Protein 8ZPO (pdb70)

InterPro domains:
  IPR002731 ATPase, BadF/BadG/BcrA/BcrD type [PF01869] (5-301)
  IPR043129 ATPase, nucleotide binding domain [SSF53067] (1-111)
  IPR043129 ATPase, nucleotide binding domain [SSF53067] (115-305)
  IPR052519 Eukaryotic-type N-acetylglucosamine Kinase [PTHR43190] (3-303)

B-factor: mean 11.53, std 8.53, range [1.63, 72.18]

Nearest PDB structures (foldseek):
  2e2o-assembly1_A  TM=8.815E-01  e=3.105E-22  Sulfurisphaera tokodaii
  2ch5-assembly2_D  TM=8.808E-01  e=6.831E-21  Homo sapiens
  1zc6-assembly1_A  TM=8.796E-01  e=5.936E-19  Chromobacterium violaceum ATCC 12472
  1zbs-assembly1_A-2  TM=8.188E-01  e=4.234E-15  Porphyromonas gingivalis W83
  8oqx-assembly1_B  TM=7.698E-01  e=3.896E-13  Tannerella forsythia

Solvent-accessible surface area: 26236 Å² total; per-residue (Å²): 178,117,1,0,0,0,0,22,3,14,28,55,32,1,10,0,14,0,0,32,50,117,81,48,61,91,25,22,4,54,65,42,52,11,24,27,94,55,42,88,72,75,69,2,81,47,38,6,53,70,0,0,100,77,0,12,60,125,34,65,47,72,18,92,34,6,31,0,0,0,1,0,6,21,19,2,37,113,118,70,22,74,70,67,4,60,60,11,0,89,53,40,55,5,183,23,69,21,35,15,18,6,19,0,30,0,0,2,10,0,0,2,93,94,153,59,1,0,0,0,23,0,15,12,20,10,16,0,10,0,38,4,88,122,31,114,54,16,72,21,22,24,158,27,49,147,136,16,12,83,0,0,0,37,21,0,0,41,94,0,10,125,14,0,52,90,1,99,69,162,157,31,102,133,4,76,0,31,34,44,0,13,107,89,27,191,40,184,49,17,100,57,5,85,76,37,44,163,175,74,71,38,70,50,92,80,5,13,36,0,10,103,11,0,9,49,0,6,10,114,17,15,100,3,0,51,125,7,0,68,61,5,0,44,68,3,15,91,16,0,90,39,0,0,68,86,0,57,5,66,118,93,73,4,48,0,0,4,11,19,28,8,0,2,18,5,20,1,0,18,10,5,0,74,64,62,0,78,145,73,16,101,122,7,91,35,42,44,0,88,34,9,15,0,31,0,0,0,31,40,0,53,79,123,24,185,191,118,1,0,0,0,0,22,2,13,29,60,31,1,20,0,27,0,0,34,50,67,17,69,62,90,13,83,6,119,70,41,55,12,25,25,97,56,32,78,103,100,94,2,78,102,34,5,52,43,0,0,79,87,0,16,63,153,32,64,55,81,10,63,27,7,33,0,0,0,2,0,6,22,18,3,35,116,120,89,24,71,62,44,4,52,89,11,0,77,60,52,50,10,192,28,68,20,35,15,21,7,21,0,30,0,0,6,4,0,0,4,20,39,32,31,2,0,0,0,21,0,13,13,20,10,15,0,13,0,46,4,62,25,4,54,48,17,72,21,23,26,158,30,50,143,136,16,12,82,0,0,0,37,20,0,0,40,95,0,11,127,14,0,52,88,2,104,70,130,155,32,100,144,4,74,0,31,35,45,0,13,108,72,27,188,39,186,48,18,101,57,5,84,77,40,44,159,176,76,70,37,71,53,94,83,5,12,37,0,12,164,10,0,45,65,0,56,126,120,55,16,110,4,0,82,126,6,0,92,60,5,0,69,66,2,14,89,17,0,76,40,1,0,74,86,0,41,5,67,69,26,76,5,55,0,0,5,11,27,50,8,0,81,112,8,119,34,0,50,55,11,0,94,127,53,0,87,133,66,13,122,90,14,67,37,48,91,45,107,40,59,16,0,18,0,0,0,1,25,0,5,0,40,14,105

Foldseek 3Di:
DAWAKFWQLDPAWIKIWIAHLVRHTDDMFIGGHDAVVADPLVVNLVRVVVRVVVVCVVVVHALPRYAEYEYAHAHQADPVSQVSVVVSVCVSVHDHYYHYHHNQQLLCCQFVVDQAFWEWEAALAIKIKGAHPVRDIDIDFSPDLPPTRQLHLLNLLVLLLVQLVCLVVVVDDPWPSVVLVCVVVVHDHNVVVCCVVPPDPDDSNNSSVCLVVLLVRVVVVTPSSLVSLLRSLVVSLVRVVVRCVVNVNQAHQHEYEYHHCSCVPRVSSVVSNVVSCCVRRVNYHYDYGNGGSSSSSSSVTSVPPD/DEWAKFWQLDPAWIKIWIADLVLHTDDMFIGGRDAVVADPLVVNLVRVVVRVVVVCVVVVDDQASYAEYEYAHAHQADPVSQVSVVCSVCVSPYDHYYHYHHNQQLLCCQFPVDQAFWEWEAALAIKIKGAHPVGDIDIDFSPDLPPTRQLHLLNLLVLLLVQLVCLVVVVDDPWPSVVLVCVVVVHDHNVVVCCVPPPDPDDSNNSSVCLVVLLVRVVVVTPSSLVSLLRSLVVRLVRVVVRCVVNVNQAHAHEYEYHHCSCVPRVSSVVSNVVSCVVRHVRYHYDYGNGGSNSSSSSVTSVPPD

Organism: Clostridium acetobutylicum (strain ATCC 824 / DSM 792 / JCM 1419 / IAM 19013 / LMG 5710 / NBRC 13948 / NRRL B-527 / VKM B-1787 / 2291 / W) (NCBI:txid272562)

Sequence (612 aa):
MKYVIGIDGGGSKTHMKISTLDYKVLLEVFKGPSNINSSTKEEVKRVLQELIMEGLGKLGQSLEECSAICIGTAGADRTEDKSIIEDMIRSLGYMGKIIVVNDAEIALAGGIEKREGIIVISGTGSICYGRNKEGRSARSGGWGHIIGDEGSGYDIG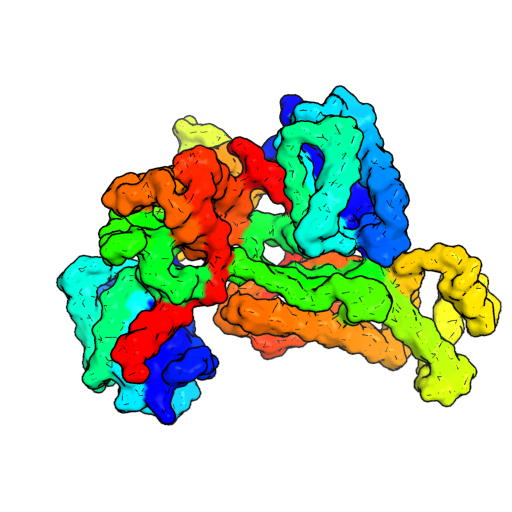IKAIKAALKSFDKRGEKTILEGDILDFLKLKSHEDLINYIYRSGVTKKEIASLTRVVNSAYIKGDLVSKRILKEAARELFLSVKAVVEVLSMQNKKVVLTTAGGVINNINYLYDEFRKFLNLNYPKVKIISMKNDSAFGAVIIARSECDMKYVIGIDGGGSKTHMKISTLDYKVLLEVFKGPSNINSSTKEEVKRVLQELIMEGLGKLGQSLEECSAICIGTAGADRTEDKSIIEDMIRSLGYMGKIIVVNDAEIALAGGIEKREGIIVISGTGSICYGRNKEGRSARSGGWGHIIGDEGSGYDIGIKAIKAALKSFDKRGEKTILEGDILDFLKLKSHEDLINYIYRSGVTKKEIASLTRVVNSAYIKGDLVSKRILKEAARELFLSVKAVVEVLSMQNKKVVLTTAGGVINNINYLYDEFRKFLNLNYPKVKIISMKNDSAFGAVIIARSECD

Secondary structure (DSSP, 8-state):
--EEEEEEE-SS-EEEEEEETTS-EEEEEEE----TTTS-HHHHHHHHHHHHHHHHHHHT--GGGEEEEEEEETT--SHHHHHHHHHHHHTTT--SEEEEEEHHHHHHHHHHSSSSEEEEEESSSEEEEEE-TTS-EEEEE--HHHH--TTSHHHHHHHHHHHHHHHHHTSS---THHHHHHHHHT-SSTTHHHHHHHSS---HHHHHTTHHHHHHHHHTT-HHHHHHHHHHHHHHHHHHHHHHHHTT-TTS-EEEEEESTTTTT-HHHHHHHHHHHHHH-TTEEE---SS-HHHHHHHHHHHT--/--EEEEEEE-SS-EEEEEEETTS-EEEEEEE----TTTS-HHHHHHHHHHHHHHHHHHHTS-GGGEEEEEEEETT--SHHHHHHHHHHHHTTT--SEEEEEEHHHHHHHHHHSSS-EEEEEESSSEEEEEE-TTS-EEEEE--HHHH--TTSHHHHHHHHHHHHHHHHHTSS---THHHHHHHHHT-SSTTHHHHHHHHS---HHHHHTTHHHHHHHHHTT-HHHHHHHHHHHHHHHHHHHHHHHHTT-TTS-EEEEEESTTTTT-HHHHHHHHHHHHHH-TTEEE---SS-HHHHHHHHHHHT--

GO terms:
  GO:0005524 ATP binding (F, IDA)
  GO:0045127 N-acetylglucosamine kinase activity (F, IDA)
  GO:0046835 carbohydrate phosphorylation (P, IDA)
  GO:0097172 N-acetylmuramic acid metabolic process (P, IDA)
  GO:0006044 N-acetylglucosamine metabolic process (P, IDA)
  GO:0019200 carbohydrate kinase activity (F, IDA)

Radius of gyration: 26.76 Å; Cα contacts (8 Å, |Δi|>4): 1367; chains: 2; bounding box: 73×65×73 Å

Structure (mmCIF, N/CA/C/O backbone):
data_8ZPO
#
_entry.id   8ZPO
#
_cell.length_a   52.089
_cell.length_b   104.363
_cell.length_c   109.102
_cell.angle_alpha   90.00
_cell.angle_beta   90.00
_cell.angle_gamma   90.00
#
_symmetry.space_group_name_H-M   'P 21 21 21'
#
loop_
_entity.id
_entity.type
_entity.pdbx_description
1 polymer 'N-acetylmuramic acid/N-acetylglucosamine kinase'
2 non-polymer 'N-acetyl-beta-muramic acid'
3 non-polymer '2-(N-MORPHOLINO)-ETHANESULFONIC ACID'
4 water water
#
loop_
_atom_site.group_PDB
_atom_site.id
_atom_site.type_symbol
_atom_site.label_atom_id
_atom_site.label_alt_id
_atom_site.label_comp_id
_atom_site.label_asym_id
_atom_site.label_entity_id
_atom_site.label_seq_id
_atom_site.pdbx_PDB_ins_code
_atom_site.Cartn_x
_atom_site.Cartn_y
_atom_site.Cartn_z
_atom_site.occupancy
_atom_site.B_iso_or_equiv
_atom_site.auth_seq_id
_atom_site.auth_comp_id
_atom_site.auth_asym_id
_atom_site.auth_atom_id
_atom_site.pdbx_PDB_model_num
ATOM 1 N N . MET A 1 1 ? -17.454 -26.071 -13.911 1.00 36.32 1 MET A N 1
ATOM 2 C CA . MET A 1 1 ? -18.073 -26.855 -12.850 1.00 25.32 1 MET A CA 1
ATOM 3 C C . MET A 1 1 ? -17.569 -26.291 -11.525 1.00 20.27 1 MET A C 1
ATOM 4 O O . MET A 1 1 ? -18.081 -26.617 -10.455 1.00 20.08 1 MET A O 1
ATOM 9 N N . LYS A 1 2 ? -16.560 -25.428 -11.613 1.00 17.88 2 LYS A N 1
ATOM 10 C CA . LYS A 1 2 ? -15.953 -24.852 -10.422 1.00 14.64 2 LYS A CA 1
ATOM 11 C C . LYS A 1 2 ? -16.805 -23.715 -9.873 1.00 11.44 2 LYS A C 1
ATOM 12 O O . LYS A 1 2 ? -17.568 -23.068 -10.597 1.00 11.55 2 LYS A O 1
ATOM 18 N N . TYR A 1 3 ? -16.670 -23.477 -8.573 1.00 8.63 3 TYR A N 1
ATOM 19 C CA . TYR A 1 3 ? -17.516 -22.491 -7.919 1.00 7.83 3 TYR A CA 1
ATOM 20 C C . TYR A 1 3 ? -16.831 -22.016 -6.647 1.00 6.04 3 TYR A C 1
ATOM 21 O O . TYR A 1 3 ? -15.841 -22.596 -6.191 1.00 6.65 3 TYR A O 1
ATOM 30 N N . VAL A 1 4 ? -17.380 -20.936 -6.078 1.00 4.44 4 VAL A N 1
ATOM 31 C CA . VAL A 1 4 ? -16.941 -20.441 -4.778 1.00 4.60 4 VAL A CA 1
ATOM 32 C C . VAL A 1 4 ? -18.152 -20.333 -3.869 1.00 4.09 4 VAL A C 1
ATOM 33 O O . VAL A 1 4 ? -19.301 -20.261 -4.319 1.00 4.62 4 VAL A O 1
ATOM 37 N N . ILE A 1 5 ? -17.876 -20.312 -2.564 1.00 3.65 5 ILE A N 1
ATOM 38 C CA . ILE A 1 5 ? -18.890 -20.128 -1.531 1.00 4.34 5 ILE A CA 1
ATOM 39 C C . ILE A 1 5 ? -18.558 -18.863 -0.749 1.00 3.98 5 ILE A C 1
ATOM 40 O O . ILE A 1 5 ? -17.407 -18.663 -0.339 1.00 4.11 5 ILE A O 1
ATOM 45 N N . GLY A 1 6 ? -19.557 -18.005 -0.571 1.00 3.53 6 GLY A N 1
ATOM 46 C CA . GLY A 1 6 ? -19.446 -16.908 0.374 1.00 3.59 6 GLY A CA 1
ATOM 47 C C . GLY A 1 6 ? -20.494 -17.039 1.462 1.00 3.92 6 GLY A C 1
ATOM 48 O O . GLY A 1 6 ? -21.672 -17.284 1.160 1.00 4.92 6 GLY A O 1
ATOM 49 N N . ILE A 1 7 ? -20.086 -16.883 2.725 1.00 3.78 7 ILE A N 1
ATOM 50 C CA . ILE A 1 7 ? -20.980 -16.998 3.873 1.00 3.61 7 ILE A CA 1
ATOM 51 C C . ILE A 1 7 ? -20.944 -15.696 4.664 1.00 4.09 7 ILE A C 1
ATOM 52 O O . ILE A 1 7 ? -19.868 -15.217 5.050 1.00 4.70 7 ILE A O 1
ATOM 57 N N . ASP A 1 8 ? -22.121 -15.139 4.910 1.00 4.48 8 ASP A N 1
ATOM 58 C CA . ASP A 1 8 ? -22.290 -13.990 5.788 1.00 6.06 8 ASP A CA 1
ATOM 59 C C . ASP A 1 8 ? -22.817 -14.528 7.111 1.00 6.04 8 ASP A C 1
ATOM 60 O O . ASP A 1 8 ? -23.984 -14.926 7.205 1.00 5.78 8 ASP A O 1
ATOM 65 N N . GLY A 1 9 ? -21.952 -14.581 8.116 1.00 5.80 9 GLY A N 1
ATOM 66 C CA . GLY A 1 9 ? -22.368 -14.951 9.457 1.00 9.32 9 GLY A CA 1
ATOM 67 C C . GLY A 1 9 ? -22.867 -13.741 10.215 1.00 8.53 9 GLY A C 1
ATOM 68 O O . GLY A 1 9 ? -22.197 -13.247 11.124 1.00 11.85 9 GLY A O 1
ATOM 69 N N . GLY A 1 10 ? -24.054 -13.259 9.848 1.00 11.74 10 GLY A N 1
ATOM 70 C CA . GLY A 1 10 ? -24.549 -12.008 10.377 1.00 15.69 10 GLY A CA 1
ATOM 71 C C . GLY A 1 10 ? -25.263 -12.153 11.702 1.00 12.50 10 GLY A C 1
ATOM 72 O O . GLY A 1 10 ? -25.500 -13.248 12.209 1.00 15.82 10 GLY A O 1
ATOM 73 N N . GLY A 1 11 ? -25.601 -11.001 12.279 1.00 13.23 11 GLY A N 1
ATOM 74 C CA . GLY A 1 11 ? -26.326 -10.976 13.531 1.00 12.75 11 GLY A CA 1
ATOM 75 C C . GLY A 1 11 ? -27.788 -11.332 13.431 1.00 11.19 11 GLY A C 1
ATOM 76 O O . GLY A 1 11 ? -28.425 -11.548 14.464 1.00 14.32 11 GLY A O 1
ATOM 77 N N . SER A 1 12 ? -28.341 -11.398 12.219 1.00 11.92 12 SER A N 1
ATOM 78 C CA . SER A 1 12 ? -29.753 -11.708 12.042 1.00 13.58 12 SER A CA 1
ATOM 79 C C . SER A 1 12 ? -29.995 -13.033 11.340 1.00 17.41 12 SER A C 1
ATOM 80 O O . SER A 1 12 ? -31.000 -13.692 11.615 1.00 18.09 12 SER A O 1
ATOM 83 N N . LYS A 1 13 ? -29.096 -13.433 10.443 1.00 15.38 13 LYS A N 1
ATOM 84 C CA . LYS A 1 13 ? -29.164 -14.723 9.777 1.00 13.77 13 LYS A CA 1
ATOM 85 C C . LYS A 1 13 ? -27.751 -15.090 9.345 1.00 12.73 13 LYS A C 1
ATOM 86 O O . LYS A 1 13 ? -26.884 -14.223 9.202 1.00 13.07 13 LYS A O 1
ATOM 88 N N . THR A 1 14 ? -27.514 -16.387 9.163 1.00 6.90 14 THR A N 1
ATOM 89 C CA . THR A 1 14 ? -26.360 -16.869 8.420 1.00 7.95 14 THR A CA 1
ATOM 90 C C . THR A 1 14 ? -26.822 -17.089 6.987 1.00 8.21 14 THR A C 1
ATOM 91 O O . THR A 1 14 ? -27.837 -17.748 6.750 1.00 8.71 14 THR A O 1
ATOM 95 N N . HIS A 1 15 ? -26.108 -16.497 6.038 1.00 4.84 15 HIS A N 1
ATOM 96 C CA . HIS A 1 15 ? -26.561 -16.403 4.658 1.00 5.47 15 HIS A CA 1
ATOM 97 C C . HIS A 1 15 ? -25.416 -16.821 3.750 1.00 5.36 15 HIS A C 1
ATOM 98 O O . HIS A 1 15 ? -24.352 -16.194 3.753 1.00 5.18 15 HIS A O 1
ATOM 105 N N . MET A 1 16 ? -25.635 -17.866 2.966 1.00 4.20 16 MET A N 1
ATOM 106 C CA . MET A 1 16 ? -24.647 -18.383 2.035 1.00 4.70 16 MET A CA 1
ATOM 107 C C . MET A 1 16 ? -25.059 -18.140 0.596 1.00 4.27 16 MET A C 1
ATOM 108 O O . MET A 1 16 ? -26.219 -18.343 0.244 1.00 4.66 16 MET A O 1
ATOM 113 N N . LYS A 1 17 ? -24.100 -17.726 -0.234 1.00 3.83 17 LYS A N 1
ATOM 114 C CA . LYS A 1 17 ? -24.271 -17.725 -1.684 1.00 3.86 17 LYS A CA 1
ATOM 115 C C . LYS A 1 17 ? -23.232 -18.641 -2.316 1.00 4.49 17 LYS A C 1
ATOM 116 O O . LYS A 1 17 ? -22.068 -18.672 -1.895 1.00 5.26 17 LYS A O 1
ATOM 122 N N . ILE A 1 18 ? -23.652 -19.395 -3.326 1.00 4.28 18 ILE A N 1
ATOM 123 C CA . ILE A 1 18 ? -22.748 -20.194 -4.142 1.00 4.57 18 ILE A CA 1
ATOM 124 C C . ILE A 1 18 ? -22.722 -19.567 -5.525 1.00 4.69 18 ILE A C 1
ATOM 125 O O . ILE A 1 18 ? -23.780 -19.310 -6.111 1.00 6.11 18 ILE A O 1
ATOM 130 N N . SER A 1 19 ? -21.516 -19.302 -6.036 1.00 5.10 19 SER A N 1
ATOM 131 C CA . SER A 1 19 ? -21.342 -18.532 -7.260 1.00 6.72 19 SER A CA 1
ATOM 132 C C . SER A 1 19 ? -20.386 -19.241 -8.204 1.00 5.62 19 SER A C 1
ATOM 133 O O . SER A 1 19 ? -19.411 -19.861 -7.776 1.00 5.96 19 SER A O 1
ATOM 136 N N . THR A 1 20 ? -20.665 -19.118 -9.502 1.00 7.78 20 THR A N 1
ATOM 137 C CA . THR A 1 20 ? -19.653 -19.476 -10.481 1.00 7.70 20 THR A CA 1
ATOM 138 C C . THR A 1 20 ? -18.496 -18.483 -10.399 1.00 9.30 20 THR A C 1
ATOM 139 O O . THR A 1 20 ? -18.571 -17.428 -9.755 1.00 8.63 20 THR A O 1
ATOM 143 N N . LEU A 1 21 ? -17.421 -18.805 -11.086 1.00 10.00 21 LEU A N 1
ATOM 144 C CA . LEU A 1 21 ? -16.235 -17.915 -11.144 1.00 8.83 21 LEU A CA 1
ATOM 145 C C . LEU A 1 21 ? -16.515 -16.630 -11.959 1.00 9.47 21 LEU A C 1
ATOM 146 O O . LEU A 1 21 ? -15.844 -15.687 -11.741 1.00 12.03 21 LEU A O 1
ATOM 151 N N . ASP A 1 22 ? -17.588 -16.591 -12.725 1.00 9.33 22 ASP A N 1
ATOM 152 C CA . ASP A 1 22 ? -18.000 -15.361 -13.476 1.00 8.91 22 ASP A CA 1
ATOM 153 C C . ASP A 1 22 ? -19.075 -14.572 -12.719 1.00 8.42 22 ASP A C 1
ATOM 154 O O . ASP A 1 22 ? -19.823 -13.896 -13.342 1.00 10.16 22 ASP A O 1
ATOM 159 N N . TYR A 1 23 ? -19.169 -14.821 -11.408 1.00 8.23 23 TYR A N 1
ATOM 160 C CA . TYR A 1 23 ? -20.085 -14.090 -10.498 1.00 7.32 23 TYR A CA 1
ATOM 161 C C . TYR A 1 23 ? -21.566 -14.303 -10.788 1.00 10.83 23 TYR A C 1
ATOM 162 O O . TYR A 1 23 ? -22.346 -13.446 -10.523 1.00 13.23 23 TYR A O 1
ATOM 171 N N . LYS A 1 24 ? -21.894 -15.441 -11.346 1.00 10.50 24 LYS A N 1
ATOM 172 C CA . LYS A 1 24 ? -23.297 -15.815 -11.464 1.00 9.93 24 LYS A CA 1
ATOM 173 C C . LYS A 1 24 ? -23.670 -16.575 -10.200 1.00 7.58 24 LYS A C 1
ATOM 174 O O . LYS A 1 24 ? -23.169 -17.679 -9.961 1.00 7.59 24 LYS A O 1
ATOM 176 N N . VAL A 1 25 ? -24.529 -15.980 -9.379 1.00 8.29 25 VAL A N 1
ATOM 177 C CA . VAL A 1 25 ? -24.938 -16.614 -8.130 1.00 8.81 25 VAL A CA 1
ATOM 178 C C . VAL A 1 25 ? -25.972 -17.689 -8.445 1.00 12.27 25 VAL A C 1
ATOM 179 O O . VAL A 1 25 ? -27.054 -17.396 -8.963 1.00 12.82 25 VAL A O 1
ATOM 183 N N . LEU A 1 26 ? -25.627 -18.942 -8.136 1.00 7.63 26 LEU A N 1
ATOM 184 C CA . LEU A 1 26 ? -26.444 -20.098 -8.491 1.00 8.52 26 LEU A CA 1
ATOM 185 C C . LEU A 1 26 ? -27.570 -20.330 -7.496 1.00 8.35 26 LEU A C 1
ATOM 186 O O . LEU A 1 26 ? -28.668 -20.755 -7.887 1.00 10.20 26 LEU A O 1
ATOM 191 N N . LEU A 1 27 ? -27.331 -20.054 -6.217 1.00 6.66 27 LEU A N 1
ATOM 192 C CA . LEU A 1 27 ? -28.307 -20.367 -5.187 1.00 5.75 27 LEU A CA 1
ATOM 193 C C . LEU A 1 27 ? -27.869 -19.696 -3.896 1.00 5.23 27 LEU A C 1
ATOM 194 O O . LEU A 1 27 ? -26.706 -19.293 -3.745 1.00 5.39 27 LEU A O 1
ATOM 199 N N . GLU A 1 28 ? -28.805 -19.611 -2.958 1.00 5.79 28 GLU A N 1
ATOM 200 C CA . GLU A 1 28 ? -28.487 -19.112 -1.636 1.00 6.40 28 GLU A CA 1
ATOM 201 C C . GLU A 1 28 ? -29.209 -19.967 -0.601 1.00 4.99 28 GLU A C 1
ATOM 202 O O . GLU A 1 28 ? -30.127 -20.722 -0.926 1.00 6.59 28 GLU A O 1
ATOM 208 N N . VAL A 1 29 ? -28.749 -19.874 0.646 1.00 4.35 29 VAL A N 1
ATOM 209 C CA . VAL A 1 29 ? -29.291 -20.619 1.775 1.00 5.97 29 VAL A CA 1
ATOM 210 C C . VAL A 1 29 ? -29.264 -19.681 2.966 1.00 4.52 29 VAL A C 1
ATOM 211 O O . VAL A 1 29 ? -28.333 -18.876 3.104 1.00 5.69 29 VAL A O 1
ATOM 215 N N . PHE A 1 30 ? -30.282 -19.786 3.819 1.00 6.88 30 PHE A N 1
ATOM 216 C CA . PHE A 1 30 ? -30.367 -19.024 5.055 1.00 6.50 30 PHE A CA 1
ATOM 217 C C . PHE A 1 30 ? -30.505 -19.989 6.223 1.00 11.20 30 PHE A C 1
ATOM 218 O O . PHE A 1 30 ? -31.270 -20.961 6.146 1.00 10.86 30 PHE A O 1
ATOM 226 N N . LYS A 1 31 ? -29.758 -19.728 7.291 1.00 9.26 31 LYS A N 1
ATOM 227 C CA . LYS A 1 31 ? -29.922 -20.388 8.580 1.00 11.02 31 LYS A CA 1
ATOM 228 C C . LYS A 1 31 ? -29.966 -19.313 9.665 1.00 10.76 31 LYS A C 1
ATOM 229 O O . LYS A 1 31 ? -29.808 -18.119 9.394 1.00 11.14 31 LYS A O 1
ATOM 235 N N . GLY A 1 32 ? -30.197 -19.730 10.903 1.00 19.19 32 GLY A N 1
ATOM 236 C CA . GLY A 1 32 ? -30.225 -18.791 11.999 1.00 16.91 32 GLY A CA 1
ATOM 237 C C . GLY A 1 32 ? -28.863 -18.170 12.233 1.00 15.55 32 GLY A C 1
ATOM 238 O O . GLY A 1 32 ? -27.833 -18.702 11.803 1.00 14.56 32 GLY A O 1
ATOM 239 N N . PRO A 1 33 ? -28.829 -17.022 12.912 1.00 18.05 33 PRO A N 1
ATOM 240 C 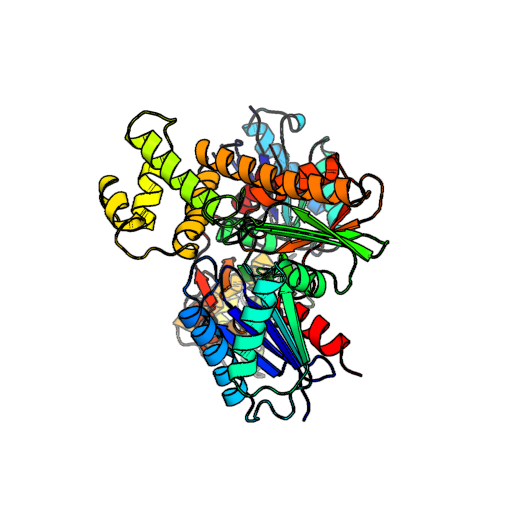CA . PRO A 1 33 ? -27.535 -16.427 13.265 1.00 18.71 33 PRO A CA 1
ATOM 241 C C . PRO A 1 33 ? -26.811 -17.312 14.266 1.00 12.98 33 PRO A C 1
ATOM 242 O O . PRO A 1 33 ? -27.432 -17.983 15.093 1.00 19.02 33 PRO A O 1
ATOM 246 N N . SER A 1 34 ? -25.483 -17.319 14.182 1.00 13.35 34 SER A N 1
ATOM 247 C CA . SER A 1 34 ? -24.689 -18.197 15.038 1.00 18.29 34 SER A CA 1
ATOM 248 C C . SER A 1 34 ? -23.306 -17.586 15.253 1.00 25.84 34 SER A C 1
ATOM 249 O O . SER A 1 34 ? -22.525 -17.462 14.305 1.00 18.40 34 SER A O 1
ATOM 252 N N . ASN A 1 35 ? -23.003 -17.245 16.508 1.00 12.36 35 ASN A N 1
ATOM 253 C CA . ASN A 1 35 ? -21.833 -16.464 16.903 1.00 10.70 35 ASN A CA 1
ATOM 254 C C . ASN A 1 35 ? -21.198 -17.216 18.067 1.00 8.20 35 ASN A C 1
ATOM 255 O O . ASN A 1 35 ? -21.902 -17.618 18.997 1.00 8.62 35 ASN A O 1
ATOM 260 N N . ILE A 1 36 ? -19.882 -17.446 18.011 1.00 8.92 36 ILE A N 1
ATOM 261 C CA . ILE A 1 36 ? -19.224 -18.239 19.057 1.00 7.75 36 ILE A CA 1
ATOM 262 C C . ILE A 1 36 ? -19.218 -17.570 20.424 1.00 9.65 36 ILE A C 1
ATOM 263 O O . ILE A 1 36 ? -18.798 -18.198 21.405 1.00 9.40 36 ILE A O 1
ATOM 268 N N . ASN A 1 37 ? -19.657 -16.315 20.521 1.00 8.72 37 ASN A N 1
ATOM 269 C CA . ASN A 1 37 ? -19.758 -15.644 21.805 1.00 7.15 37 ASN A CA 1
ATOM 270 C C . ASN A 1 37 ? -21.147 -15.734 22.407 1.00 10.57 37 ASN A C 1
ATOM 271 O O . ASN A 1 37 ? -21.328 -15.340 23.562 1.00 12.97 37 ASN A O 1
ATOM 276 N N . SER A 1 38 ? -22.121 -16.260 21.666 1.00 9.70 38 SER A N 1
ATOM 277 C CA . SER A 1 38 ? -23.470 -16.420 22.181 1.00 10.91 38 SER A CA 1
ATOM 278 C C . SER A 1 38 ? -24.016 -17.827 21.985 1.00 13.12 38 SER A C 1
ATOM 279 O O . SER A 1 38 ? -25.107 -18.127 22.481 1.00 16.77 38 SER A O 1
ATOM 282 N N . SER A 1 39 ? -23.291 -18.693 21.284 1.00 12.40 39 SER A N 1
ATOM 283 C CA . SER A 1 39 ? -23.642 -20.095 21.129 1.00 12.05 39 SER A CA 1
ATOM 284 C C . SER A 1 39 ? -22.410 -20.927 21.448 1.00 12.75 39 SER A C 1
ATOM 285 O O . SER A 1 39 ? -21.281 -20.432 21.398 1.00 14.45 39 SER A O 1
ATOM 288 N N . THR A 1 40 ? -22.623 -22.198 21.781 1.00 12.99 40 THR A N 1
ATOM 289 C CA . THR A 1 40 ? -21.489 -23.086 21.976 1.00 15.43 40 THR A CA 1
ATOM 290 C C . THR A 1 40 ? -20.778 -23.339 20.647 1.00 14.06 40 THR A C 1
ATOM 291 O O . THR A 1 40 ? -21.342 -23.158 19.564 1.00 13.30 40 THR A O 1
ATOM 295 N N . LYS A 1 41 ? -19.518 -23.757 20.746 1.00 13.76 41 LYS A N 1
ATOM 296 C CA . LYS A 1 41 ? -18.766 -24.111 19.550 1.00 12.95 41 LYS A CA 1
ATOM 297 C C . LYS A 1 41 ? -19.475 -25.210 18.770 1.00 13.40 41 LYS A C 1
ATOM 298 O O . LYS A 1 41 ? -19.562 -25.152 17.539 1.00 12.91 41 LYS A O 1
ATOM 302 N N . GLU A 1 42 ? -20.001 -26.214 19.475 1.00 12.72 42 GLU A N 1
ATOM 303 C CA . GLU A 1 42 ? -20.702 -27.299 18.799 1.00 12.32 42 GLU A CA 1
ATOM 304 C C . GLU A 1 42 ? -21.935 -26.804 18.056 1.00 12.91 42 GLU A C 1
ATOM 305 O O . GLU A 1 42 ? -22.244 -27.311 16.971 1.00 12.91 42 GLU A O 1
ATOM 307 N N . GLU A 1 43 ? -22.652 -25.827 18.618 1.00 10.18 43 GLU A N 1
ATOM 308 C CA . GLU A 1 43 ? -23.852 -25.323 17.957 1.00 11.14 43 GLU A CA 1
ATOM 309 C C . GLU A 1 43 ? -23.513 -24.494 16.724 1.00 8.41 43 GLU A C 1
ATOM 310 O O . GLU A 1 43 ? -24.199 -24.601 15.701 1.00 10.07 43 GLU A O 1
ATOM 313 N N . VAL A 1 44 ? -22.469 -23.660 16.802 1.00 8.60 44 VAL A N 1
ATOM 314 C CA . VAL A 1 44 ? -22.035 -22.896 15.631 1.00 7.53 44 VAL A CA 1
ATOM 315 C C . VAL A 1 44 ? -21.588 -23.843 14.526 1.00 7.91 44 VAL A C 1
ATOM 316 O O . VAL A 1 44 ? -21.943 -23.667 13.352 1.00 6.95 44 VAL A O 1
ATOM 320 N N . LYS A 1 45 ? -20.801 -24.861 14.884 1.00 6.59 45 LYS A N 1
ATOM 321 C CA . LYS A 1 45 ? -20.364 -25.851 13.908 1.00 7.87 45 LYS A CA 1
ATOM 322 C C . LYS A 1 45 ? -21.557 -26.505 13.221 1.00 9.05 45 LYS A C 1
ATOM 323 O O . LYS A 1 45 ? -21.561 -26.675 11.993 1.00 9.50 45 LYS A O 1
ATOM 329 N N . ARG A 1 46 ? -22.593 -26.848 13.988 1.00 9.11 46 ARG A N 1
ATOM 330 C CA . ARG A 1 46 ? -23.757 -27.506 13.408 1.00 8.66 46 ARG A CA 1
ATOM 331 C C . ARG A 1 46 ? -24.495 -26.584 12.438 1.00 8.75 46 ARG A C 1
ATOM 332 O O . ARG A 1 46 ? -24.932 -27.024 11.365 1.00 9.17 46 ARG A O 1
ATOM 334 N N . VAL A 1 47 ? -24.654 -25.304 12.795 1.00 7.59 47 VAL A N 1
ATOM 335 C CA . VAL A 1 47 ? -25.285 -24.349 11.883 1.00 9.02 47 VAL A CA 1
ATOM 336 C C . VAL A 1 47 ? -24.512 -24.260 10.572 1.00 8.09 47 VAL A C 1
ATOM 337 O O . VAL A 1 47 ? -25.090 -24.337 9.484 1.00 7.57 47 VAL A O 1
ATOM 341 N N . LEU A 1 48 ? -23.197 -24.064 10.657 1.00 6.24 48 LEU A N 1
ATOM 342 C CA . LEU A 1 48 ? -22.398 -23.881 9.450 1.00 7.43 48 LEU A CA 1
ATOM 343 C C . LEU A 1 48 ? -22.409 -25.135 8.583 1.00 6.89 48 LEU A C 1
ATOM 344 O O . LEU A 1 48 ? -22.483 -25.046 7.348 1.00 7.59 48 LEU A O 1
ATOM 349 N N . GLN A 1 49 ? -22.349 -26.314 9.212 1.00 7.42 49 GLN A N 1
ATOM 350 C CA . GLN A 1 49 ? -22.372 -27.558 8.452 1.00 6.82 49 GLN A CA 1
ATOM 351 C C . GLN A 1 49 ? -23.705 -27.738 7.752 1.00 9.35 49 GLN A C 1
ATOM 352 O O . GLN A 1 49 ? -23.750 -28.127 6.583 1.00 10.11 49 GLN A O 1
ATOM 358 N N . GLU A 1 50 ? -24.805 -27.486 8.461 1.00 8.01 50 GLU A N 1
ATOM 359 C CA . GLU A 1 50 ? -26.122 -27.637 7.851 1.00 9.49 50 GLU A CA 1
ATOM 360 C C . GLU A 1 50 ? -26.319 -26.633 6.727 1.00 7.12 50 GLU A C 1
ATOM 361 O O . GLU A 1 50 ? -26.876 -26.968 5.674 1.00 9.34 50 GLU A O 1
ATOM 364 N N . LEU A 1 51 ? -25.863 -25.396 6.939 1.00 6.75 51 LEU A N 1
ATOM 365 C CA . LEU A 1 51 ? -25.931 -24.366 5.905 1.00 6.88 51 LEU A CA 1
ATOM 366 C C . LEU A 1 51 ? -25.245 -24.826 4.623 1.00 5.99 51 LEU A C 1
ATOM 367 O O . LEU A 1 51 ? -25.835 -24.797 3.529 1.00 6.03 51 LEU A O 1
ATOM 372 N N . ILE A 1 52 ? -23.996 -25.268 4.748 1.00 5.74 52 ILE A N 1
ATOM 373 C CA . ILE A 1 52 ? -23.225 -25.669 3.578 1.00 7.24 52 ILE A CA 1
ATOM 374 C C . ILE A 1 52 ? -23.825 -26.913 2.932 1.00 7.39 52 ILE A C 1
ATOM 375 O O . ILE A 1 52 ? -24.021 -26.956 1.716 1.00 6.16 52 ILE A O 1
ATOM 380 N N . MET A 1 53 ? -24.142 -27.935 3.730 1.00 6.53 53 MET A N 1
ATOM 381 C CA . MET A 1 53 ? -24.721 -29.151 3.150 1.00 8.22 53 MET A CA 1
ATOM 382 C C . MET A 1 53 ? -26.044 -28.906 2.437 1.00 7.04 53 MET A C 1
ATOM 383 O O . MET A 1 53 ? -26.324 -29.542 1.416 1.00 8.54 53 MET A O 1
ATOM 388 N N . GLU A 1 54 ? -26.889 -28.014 2.962 1.00 7.51 54 GLU A N 1
ATOM 389 C CA . GLU A 1 54 ? -28.134 -27.699 2.261 1.00 8.05 54 GLU A CA 1
ATOM 390 C C . GLU A 1 54 ? -27.857 -27.102 0.890 1.00 9.51 54 GLU A C 1
ATOM 391 O O . GLU A 1 54 ? -28.519 -27.447 -0.098 1.00 9.02 54 GLU A O 1
ATOM 397 N N . GLY A 1 55 ? -26.887 -26.188 0.818 1.00 6.91 55 GLY A N 1
ATOM 398 C CA . GLY A 1 55 ? -26.547 -25.584 -0.457 1.00 6.86 55 GLY A CA 1
ATOM 399 C C . GLY A 1 55 ? -25.960 -26.579 -1.435 1.00 7.35 55 GLY A C 1
ATOM 400 O O . GLY A 1 55 ? -26.306 -26.566 -2.622 1.00 7.49 55 GLY A O 1
ATOM 401 N N . LEU A 1 56 ? -25.081 -27.462 -0.956 1.00 7.13 56 LEU A N 1
ATOM 402 C CA . LEU A 1 56 ? -24.511 -28.479 -1.829 1.00 8.60 56 LEU A CA 1
ATOM 403 C C . LEU A 1 56 ? -25.588 -29.417 -2.354 1.00 7.67 56 LEU A C 1
ATOM 404 O O . LEU A 1 56 ? -25.514 -29.859 -3.507 1.00 9.45 56 LEU A O 1
ATOM 409 N N . GLY A 1 57 ? -26.597 -29.720 -1.537 1.00 7.12 57 GLY A N 1
ATOM 410 C CA . GLY A 1 57 ? -27.699 -30.538 -2.021 1.00 9.53 57 GLY A CA 1
ATOM 411 C C . GLY A 1 57 ? -28.437 -29.882 -3.173 1.00 10.93 57 GLY A C 1
ATOM 412 O O . GLY A 1 57 ? -28.740 -30.524 -4.183 1.00 13.81 57 GLY A O 1
ATOM 413 N N . LYS A 1 58 ? -28.732 -28.588 -3.040 1.00 10.38 58 LYS A N 1
ATOM 414 C CA . LYS A 1 58 ? -29.401 -27.872 -4.121 1.00 11.09 58 LYS A CA 1
ATOM 415 C C . LYS A 1 58 ? -28.496 -27.723 -5.338 1.00 11.89 58 LYS A C 1
ATOM 416 O O . LYS A 1 58 ? -28.985 -27.690 -6.476 1.00 12.29 58 LYS A O 1
ATOM 422 N N . LEU A 1 59 ? -27.181 -27.642 -5.124 1.00 9.41 59 LEU A N 1
ATOM 423 C CA . LEU A 1 59 ? -26.230 -27.506 -6.219 1.00 10.40 59 LEU A CA 1
ATOM 424 C C . LEU A 1 59 ? -26.066 -28.805 -6.992 1.00 10.71 59 LEU A C 1
ATOM 425 O O . LEU A 1 59 ? -25.866 -28.773 -8.215 1.00 13.90 59 LEU A O 1
ATOM 430 N N . GLY A 1 60 ? -26.156 -29.939 -6.307 1.00 10.48 60 GLY A N 1
ATOM 431 C CA . GLY A 1 60 ? -25.943 -31.228 -6.933 1.00 10.10 60 GLY A CA 1
ATOM 432 C C . GLY A 1 60 ? -24.491 -31.586 -7.131 1.00 11.55 60 GLY A C 1
ATOM 433 O O . GLY A 1 60 ? -24.178 -32.393 -8.013 1.00 13.74 60 GLY A O 1
ATOM 434 N N . GLN A 1 61 ? -23.591 -30.996 -6.342 1.00 10.53 61 GLN A N 1
ATOM 435 C CA . GLN A 1 61 ? -22.161 -31.237 -6.417 1.00 9.87 61 GLN A CA 1
ATOM 436 C C . GLN A 1 61 ? -21.610 -31.239 -5.006 1.00 11.61 61 GLN A C 1
ATOM 437 O O . GLN A 1 61 ? -22.154 -30.584 -4.114 1.00 9.64 61 GLN A O 1
ATOM 443 N N . SER A 1 62 ? -20.501 -31.949 -4.827 1.00 8.50 62 SER A N 1
ATOM 444 C CA . SER A 1 62 ? -19.773 -31.949 -3.572 1.00 11.26 62 SER A CA 1
ATOM 445 C C . SER A 1 62 ? -18.871 -30.720 -3.497 1.00 8.68 62 SER A C 1
ATOM 446 O O . SER A 1 62 ? -18.802 -29.905 -4.425 1.00 8.52 62 SER A O 1
ATOM 449 N N . LEU A 1 63 ? -18.143 -30.601 -2.382 1.00 7.25 63 LEU A N 1
ATOM 450 C CA . LEU A 1 63 ? -17.153 -29.545 -2.191 1.00 9.35 63 LEU A CA 1
ATOM 451 C C . LEU A 1 63 ? -15.915 -29.724 -3.057 1.00 9.35 63 LEU A C 1
ATOM 452 O O . LEU A 1 63 ? -15.040 -28.852 -3.025 1.00 10.39 63 LEU A O 1
ATOM 457 N N . GLU A 1 64 ? -15.807 -30.812 -3.822 1.00 10.80 64 GLU A N 1
ATOM 458 C CA . GLU A 1 64 ? -14.542 -31.101 -4.491 1.00 13.36 64 GLU A CA 1
ATOM 459 C C . GLU A 1 64 ? -14.165 -30.015 -5.493 1.00 12.08 64 GLU A C 1
ATOM 460 O O . GLU A 1 64 ? -12.984 -29.675 -5.626 1.00 14.03 64 GLU A O 1
ATOM 462 N N . GLU A 1 65 ? -15.141 -29.460 -6.211 1.00 10.02 65 GLU A N 1
ATOM 463 C CA . GLU A 1 65 ? -14.869 -28.410 -7.182 1.00 11.14 65 GLU A CA 1
ATOM 464 C C . GLU A 1 65 ? -15.045 -27.011 -6.612 1.00 9.43 65 GLU A C 1
ATOM 465 O O . GLU A 1 65 ? -15.088 -26.048 -7.381 1.00 11.77 65 GLU A O 1
ATOM 468 N N . CYS A 1 66 ? -15.151 -26.876 -5.293 1.00 7.63 66 CYS A N 1
ATOM 469 C CA . CYS A 1 66 ? -15.219 -25.553 -4.681 1.00 7.71 66 CYS A CA 1
ATOM 470 C C . CYS A 1 66 ? -13.809 -24.992 -4.580 1.00 6.31 66 CYS A C 1
ATOM 471 O O . CYS A 1 66 ? -12.981 -25.522 -3.838 1.00 9.76 66 CYS A O 1
ATOM 474 N N . SER A 1 67 ? -13.553 -23.895 -5.296 1.00 7.36 67 SER A N 1
ATOM 475 C CA . SER A 1 67 ? -12.210 -23.322 -5.356 1.00 9.67 67 SER A CA 1
ATOM 476 C C . SER A 1 67 ? -11.859 -22.538 -4.095 1.00 13.06 67 SER A C 1
ATOM 477 O O . SER A 1 67 ? -10.685 -22.469 -3.718 1.00 15.00 67 SER A O 1
ATOM 480 N N . ALA A 1 68 ? -12.847 -21.950 -3.424 1.00 7.12 68 ALA A N 1
ATOM 481 C CA . ALA A 1 68 ? -12.558 -21.139 -2.251 1.00 7.82 68 ALA A CA 1
ATOM 482 C C . ALA A 1 68 ? -13.850 -20.932 -1.480 1.00 4.93 68 ALA A C 1
ATOM 483 O O . ALA A 1 68 ? -14.927 -20.836 -2.076 1.00 5.37 68 ALA A O 1
ATOM 485 N N . ILE A 1 69 ? -13.726 -20.841 -0.155 1.00 5.60 69 ILE A N 1
ATOM 486 C CA . ILE A 1 69 ? -14.820 -20.479 0.736 1.00 4.85 69 ILE A CA 1
ATOM 487 C C . ILE A 1 69 ? -14.364 -19.265 1.530 1.00 7.03 69 ILE A C 1
ATOM 488 O O . ILE A 1 69 ? -13.304 -19.299 2.165 1.00 8.84 69 ILE A O 1
ATOM 493 N N . CYS A 1 70 ? -15.146 -18.192 1.491 1.00 4.71 70 CYS A N 1
ATOM 494 C CA . CYS A 1 70 ? -14.944 -17.061 2.384 1.00 4.37 70 CYS A CA 1
ATOM 495 C C . CYS A 1 70 ? -16.128 -16.980 3.331 1.00 4.03 70 CYS A C 1
ATOM 496 O O . CYS A 1 70 ? -17.279 -16.962 2.886 1.00 4.15 70 CYS A O 1
ATOM 499 N N . ILE A 1 71 ? -15.846 -16.926 4.628 1.00 4.72 71 ILE A N 1
ATOM 500 C CA . ILE A 1 71 ? -16.861 -16.660 5.635 1.00 5.75 71 ILE A CA 1
ATOM 501 C C . ILE A 1 71 ? -16.494 -15.378 6.366 1.00 4.12 71 ILE A C 1
ATOM 502 O O . ILE A 1 71 ? -15.376 -15.245 6.880 1.00 4.98 71 ILE A O 1
ATOM 507 N N . GLY A 1 72 ? -17.417 -14.428 6.372 1.00 5.59 72 GLY A N 1
ATOM 508 C CA . GLY A 1 72 ? -17.293 -13.237 7.187 1.00 5.02 72 GLY A CA 1
ATOM 509 C C . GLY A 1 72 ? -18.310 -13.325 8.296 1.00 8.06 72 GLY A C 1
ATOM 510 O O . GLY A 1 72 ? -19.518 -13.296 8.042 1.00 8.21 72 GLY A O 1
ATOM 511 N N . THR A 1 73 ? -17.850 -13.467 9.529 1.00 7.40 73 THR A N 1
ATOM 512 C CA . THR A 1 73 ? -18.768 -13.729 10.621 1.00 8.22 73 THR A CA 1
ATOM 513 C C . THR A 1 73 ? -18.551 -12.741 11.755 1.00 8.77 73 THR A C 1
ATOM 514 O O . THR A 1 73 ? -17.446 -12.229 11.973 1.00 9.23 73 THR A O 1
ATOM 518 N N . ALA A 1 74 ? -19.645 -12.455 12.448 1.00 8.08 74 ALA A N 1
ATOM 519 C CA . ALA A 1 74 ? -19.571 -11.792 13.736 1.00 6.88 74 ALA A CA 1
ATOM 520 C C . ALA A 1 74 ? -18.904 -12.733 14.726 1.00 8.60 74 ALA A C 1
ATOM 521 O O . ALA A 1 74 ? -19.071 -13.955 14.655 1.00 11.84 74 ALA A O 1
ATOM 523 N N . GLY A 1 75 ? -18.107 -12.170 15.629 1.00 6.79 75 GLY A N 1
ATOM 524 C CA . GLY A 1 75 ? -17.679 -12.899 16.801 1.00 8.20 75 GLY A CA 1
ATOM 525 C C . GLY A 1 75 ? -16.317 -13.554 16.749 1.00 9.70 75 GLY A C 1
ATOM 526 O O . GLY A 1 75 ? -15.888 -14.093 17.776 1.00 10.75 75 GLY A O 1
ATOM 527 N N . ALA A 1 76 ? -15.606 -13.515 15.619 1.00 10.29 76 ALA A N 1
ATOM 528 C CA . ALA A 1 76 ? -14.405 -14.348 15.477 1.00 10.46 76 ALA A CA 1
ATOM 529 C C . ALA A 1 76 ? -13.230 -13.584 14.859 1.00 16.29 76 ALA A C 1
ATOM 530 O O . ALA A 1 76 ? -12.475 -14.124 14.045 1.00 15.74 76 ALA A O 1
ATOM 532 N N . ASP A 1 77 ? -13.024 -12.333 15.272 1.00 11.80 77 ASP A N 1
ATOM 533 C CA . ASP A 1 77 ? -12.029 -11.476 14.633 1.00 10.84 77 ASP A CA 1
ATOM 534 C C . ASP A 1 77 ? -10.597 -11.767 15.072 1.00 14.93 77 ASP A C 1
ATOM 535 O O . ASP A 1 77 ? -9.659 -11.330 14.395 1.00 17.31 77 ASP A O 1
ATOM 540 N N . ARG A 1 78 ? -10.404 -12.479 16.176 1.00 11.48 78 ARG A N 1
ATOM 541 C CA . ARG A 1 78 ? -9.074 -12.719 16.715 1.00 9.74 78 ARG A CA 1
ATOM 542 C C . ARG A 1 78 ? -8.438 -13.945 16.064 1.00 10.33 78 ARG A C 1
ATOM 543 O O . ARG A 1 78 ? -9.122 -14.832 15.555 1.00 10.89 78 ARG A O 1
ATOM 551 N N . THR A 1 79 ? -7.104 -13.977 16.079 1.00 14.04 79 THR A N 1
ATOM 552 C CA . THR A 1 79 ? -6.365 -15.008 15.351 1.00 13.39 79 THR A CA 1
ATOM 553 C C . THR A 1 79 ? -6.821 -16.413 15.741 1.00 12.08 79 THR A C 1
ATOM 554 O O . THR A 1 79 ? -7.083 -17.259 14.876 1.00 14.18 79 THR A O 1
ATOM 558 N N . GLU A 1 80 ? -6.945 -16.674 17.042 1.00 11.86 80 GLU A N 1
ATOM 559 C CA . GLU A 1 80 ? -7.353 -18.004 17.484 1.00 12.45 80 GLU A CA 1
ATOM 560 C C . GLU A 1 80 ? -8.795 -18.306 17.096 1.00 13.11 80 GLU A C 1
ATOM 561 O O . GLU A 1 80 ? -9.137 -19.465 16.830 1.00 12.76 80 GLU A O 1
ATOM 563 N N . ASP A 1 81 ? -9.645 -17.280 17.053 1.00 11.09 81 ASP A N 1
ATOM 564 C CA . ASP A 1 81 ? -11.035 -17.460 16.656 1.00 10.53 81 ASP A CA 1
ATOM 565 C C . ASP A 1 81 ? -11.138 -17.835 15.181 1.00 8.25 81 ASP A C 1
ATOM 566 O O . ASP A 1 81 ? -11.980 -18.660 14.801 1.00 9.74 81 ASP A O 1
ATOM 571 N N . LYS A 1 82 ? -10.298 -17.236 14.333 1.00 9.41 82 LYS A N 1
ATOM 572 C CA . LYS A 1 82 ? -10.297 -17.601 12.917 1.00 11.15 82 LYS A CA 1
ATOM 573 C C . LYS A 1 82 ? -9.955 -19.072 12.725 1.00 14.34 82 LYS A C 1
ATOM 574 O O . LYS A 1 82 ? -10.522 -19.740 11.854 1.00 12.00 82 LYS A O 1
ATOM 580 N N . SER A 1 83 ? -9.048 -19.604 13.543 1.00 8.88 83 SER A N 1
ATOM 581 C CA . SER A 1 83 ? -8.720 -21.024 13.450 1.00 8.68 83 SER A CA 1
ATOM 582 C C . SER A 1 83 ? -9.893 -21.898 13.868 1.00 8.61 83 SER A C 1
ATOM 583 O O . SER A 1 83 ? -10.129 -22.953 13.265 1.00 11.36 83 SER A O 1
ATOM 586 N N . ILE A 1 84 ? -10.648 -21.469 14.883 1.00 7.69 84 ILE A N 1
ATOM 587 C CA . ILE A 1 84 ? -11.835 -22.207 15.318 1.00 9.56 84 ILE A CA 1
ATOM 588 C C . ILE A 1 84 ? -12.844 -22.325 14.179 1.00 9.65 84 ILE A C 1
ATOM 589 O O . ILE A 1 84 ? -13.364 -23.409 13.897 1.00 9.39 84 ILE A O 1
ATOM 594 N N . ILE A 1 85 ? -13.127 -21.236 13.493 1.00 7.47 85 ILE A N 1
ATOM 595 C CA . ILE A 1 85 ? -14.105 -21.269 12.367 1.00 7.29 85 ILE A CA 1
ATOM 596 C C . ILE A 1 85 ? -13.518 -22.085 11.207 1.00 6.88 85 ILE A C 1
ATOM 597 O O . ILE A 1 85 ? -14.227 -22.843 10.618 1.00 6.32 85 ILE A O 1
ATOM 602 N N . GLU A 1 86 ? -12.249 -21.902 10.898 1.00 6.29 86 GLU A N 1
ATOM 603 C CA . GLU A 1 86 ? -11.622 -22.675 9.791 1.00 7.17 86 GLU A CA 1
ATOM 604 C C . GLU A 1 86 ? -11.769 -24.183 10.061 1.00 8.21 86 GLU A C 1
ATOM 605 O O . GLU A 1 86 ? -12.121 -24.909 9.141 1.00 9.08 86 GLU A O 1
ATOM 611 N N . ASP A 1 87 ? -11.541 -24.602 11.293 1.00 9.28 87 ASP A N 1
ATOM 612 C CA . ASP A 1 87 ? -11.647 -26.025 11.613 1.00 8.64 87 ASP A CA 1
ATOM 613 C C . ASP A 1 87 ? -13.070 -26.535 11.436 1.00 10.46 87 ASP A C 1
ATOM 614 O O . ASP A 1 87 ? -13.279 -27.693 11.055 1.00 9.29 87 ASP A O 1
ATOM 616 N N . MET A 1 88 ? -14.060 -25.694 11.717 1.00 7.70 88 MET A N 1
ATOM 617 C CA . MET A 1 88 ? -15.454 -26.083 11.541 1.00 9.18 88 MET A CA 1
ATOM 618 C C . MET A 1 88 ? -15.740 -26.403 10.080 1.00 9.52 88 MET A C 1
ATOM 619 O O . MET A 1 88 ? -16.491 -27.336 9.771 1.00 11.15 88 MET A O 1
ATOM 624 N N . ILE A 1 89 ? -15.149 -25.635 9.163 1.00 6.78 89 ILE A N 1
ATOM 625 C CA . ILE A 1 89 ? -15.349 -25.862 7.735 1.00 8.03 89 ILE A CA 1
ATOM 626 C C . ILE A 1 89 ? -14.497 -27.026 7.240 1.00 8.66 89 ILE A C 1
ATOM 627 O O . ILE A 1 89 ? -14.942 -27.835 6.415 1.00 8.53 89 ILE A O 1
ATOM 632 N N . ARG A 1 90 ? -13.269 -27.150 7.744 1.00 7.42 90 ARG A N 1
ATOM 633 C CA . ARG A 1 90 ? -12.454 -28.317 7.404 1.00 9.43 90 ARG A CA 1
ATOM 634 C C . ARG A 1 90 ? -13.109 -29.611 7.860 1.00 10.79 90 ARG A C 1
ATOM 635 O O . ARG A 1 90 ? -12.859 -30.667 7.271 1.00 12.98 90 ARG A O 1
ATOM 643 N N . SER A 1 91 ? -13.943 -29.550 8.898 1.00 11.16 91 SER A N 1
ATOM 644 C CA . SER A 1 91 ? -14.641 -30.729 9.398 1.00 13.54 91 SER A CA 1
ATOM 645 C C . SER A 1 91 ? -15.538 -31.360 8.340 1.00 14.51 91 SER A C 1
ATOM 646 O O . SER A 1 91 ? -15.899 -32.536 8.466 1.00 14.48 91 SER A O 1
ATOM 649 N N . LEU A 1 92 ? -15.904 -30.606 7.307 1.00 8.95 92 LEU A N 1
ATOM 650 C CA . LEU A 1 92 ? -16.682 -31.109 6.180 1.00 8.84 92 LEU A CA 1
ATOM 651 C C . LEU A 1 92 ? -15.820 -31.834 5.162 1.00 9.21 92 LEU A C 1
ATOM 652 O O . LEU A 1 92 ? -16.328 -32.212 4.098 1.00 11.64 92 LEU A O 1
ATOM 657 N N . GLY A 1 93 ? -14.532 -32.003 5.444 1.00 9.50 93 GLY A N 1
ATOM 658 C CA . GLY A 1 93 ? -13.614 -32.565 4.475 1.00 8.23 93 GLY A CA 1
ATOM 659 C C . GLY A 1 93 ? -13.218 -31.617 3.366 1.00 7.63 93 GLY A C 1
ATOM 660 O O . GLY A 1 93 ? -12.728 -32.062 2.324 1.00 9.90 93 GLY A O 1
ATOM 661 N N . TYR A 1 94 ? -13.415 -30.311 3.560 1.00 8.48 94 TYR A N 1
ATOM 662 C CA . TYR A 1 94 ? -13.077 -29.337 2.530 1.00 8.77 94 TYR A CA 1
ATOM 663 C C . TYR A 1 94 ? -11.566 -29.227 2.382 1.00 6.37 94 TYR A C 1
ATOM 664 O O . TYR A 1 94 ? -10.834 -29.078 3.369 1.00 9.81 94 TYR A O 1
ATOM 673 N N . MET A 1 95 ? -11.100 -29.250 1.143 1.00 8.76 95 MET A N 1
ATOM 674 C CA . MET A 1 95 ? -9.676 -29.309 0.854 1.00 6.70 95 MET A CA 1
ATOM 675 C C . MET A 1 95 ? -9.102 -28.005 0.304 1.00 13.69 95 MET A C 1
ATOM 676 O O . MET A 1 95 ? -7.876 -27.903 0.157 1.00 11.00 95 MET A O 1
ATOM 681 N N . GLY A 1 96 ? -9.932 -27.009 -0.001 1.00 8.78 96 GLY A N 1
ATOM 682 C CA . GLY A 1 96 ? -9.497 -25.807 -0.689 1.00 8.84 96 GLY A CA 1
ATOM 683 C C . GLY A 1 96 ? -9.177 -24.653 0.244 1.00 6.59 96 GLY A C 1
ATOM 684 O O . GLY A 1 96 ? -8.920 -24.832 1.440 1.00 8.49 96 GLY A O 1
ATOM 685 N N . LYS A 1 97 ? -9.177 -23.447 -0.322 1.00 8.31 97 LYS A N 1
ATOM 686 C CA . LYS A 1 97 ? -8.808 -22.250 0.420 1.00 8.95 97 LYS A CA 1
ATOM 687 C C . LYS A 1 97 ? -9.971 -21.809 1.295 1.00 7.97 97 LYS A C 1
ATOM 688 O O . LYS A 1 97 ? -11.109 -21.747 0.827 1.00 7.78 97 LYS A O 1
ATOM 691 N N . ILE A 1 98 ? -9.688 -21.502 2.559 1.00 6.89 98 ILE A N 1
ATOM 692 C CA . ILE A 1 98 ? -10.677 -20.947 3.482 1.00 8.98 98 ILE A CA 1
ATOM 693 C C . ILE A 1 98 ? -10.189 -19.574 3.922 1.00 12.45 98 ILE A C 1
ATOM 694 O O . ILE A 1 98 ? -9.085 -19.449 4.464 1.00 12.01 98 ILE A O 1
ATOM 699 N N . ILE A 1 99 ? -11.008 -18.553 3.695 1.00 8.66 99 ILE A N 1
ATOM 700 C CA . ILE A 1 99 ? -10.715 -17.181 4.102 1.00 7.55 99 ILE A CA 1
ATOM 701 C C . ILE A 1 99 ? -11.722 -16.805 5.177 1.00 6.25 99 ILE A C 1
ATOM 702 O O . ILE A 1 99 ? -12.916 -16.686 4.892 1.00 7.74 99 ILE A O 1
ATOM 707 N N . VAL A 1 100 ? -11.260 -16.614 6.413 1.00 6.31 100 VAL A N 1
ATOM 708 C CA . VAL A 1 100 ? -12.118 -16.198 7.518 1.00 6.20 100 VAL A CA 1
ATOM 709 C C . VAL A 1 100 ? -11.844 -14.729 7.799 1.00 7.86 100 VAL A C 1
ATOM 710 O O . VAL A 1 100 ? -10.705 -14.349 8.107 1.00 8.69 100 VAL A O 1
ATOM 714 N N . VAL A 1 101 ? -12.888 -13.910 7.718 1.00 5.13 101 VAL A N 1
ATOM 715 C CA . VAL A 1 101 ? -12.815 -12.483 7.989 1.00 5.90 101 VAL A CA 1
ATOM 716 C C . VAL A 1 101 ? -14.000 -12.116 8.881 1.00 6.08 101 VAL A C 1
ATOM 717 O O . VAL A 1 101 ? -14.837 -12.958 9.212 1.00 6.42 101 VAL A O 1
ATOM 721 N N . ASN A 1 102 ? -14.087 -10.847 9.258 1.00 7.29 102 ASN A N 1
ATOM 722 C CA . ASN A 1 102 ? -15.233 -10.474 10.079 1.00 7.07 102 ASN A CA 1
ATOM 723 C C . ASN A 1 102 ? -16.407 -10.038 9.203 1.00 8.08 102 ASN A C 1
ATOM 724 O O . ASN A 1 102 ? -16.285 -9.889 7.984 1.00 6.48 102 ASN A O 1
ATOM 729 N N . ASP A 1 103 ? -17.574 -9.870 9.833 1.00 7.28 103 ASP A N 1
ATOM 730 C CA . ASP A 1 103 ? -18.759 -9.522 9.061 1.00 6.97 103 ASP A CA 1
ATOM 731 C C . ASP A 1 103 ? -18.681 -8.127 8.460 1.00 5.94 103 ASP A C 1
ATOM 732 O O . ASP A 1 103 ? -19.308 -7.882 7.420 1.00 7.24 103 ASP A O 1
ATOM 737 N N . ALA A 1 104 ? -17.895 -7.222 9.060 1.00 6.49 104 ALA A N 1
ATOM 738 C CA . ALA A 1 104 ? -17.757 -5.895 8.471 1.00 7.11 104 ALA A CA 1
ATOM 739 C C . ALA A 1 104 ? -16.925 -5.941 7.203 1.00 4.86 104 ALA A C 1
ATOM 740 O O . ALA A 1 104 ? -17.212 -5.207 6.251 1.00 5.74 104 ALA A O 1
ATOM 742 N N . GLU A 1 105 ? -15.929 -6.825 7.162 1.00 4.48 105 GLU A N 1
ATOM 743 C CA . GLU A 1 105 ? -15.072 -6.888 5.984 1.00 4.70 105 GLU A CA 1
ATOM 744 C C . GLU A 1 105 ? -15.843 -7.316 4.742 1.00 4.69 105 GLU A C 1
ATOM 745 O O . GLU A 1 105 ? -15.608 -6.776 3.653 1.00 5.38 105 GLU A O 1
ATOM 751 N N . ILE A 1 106 ? -16.765 -8.278 4.886 1.00 4.66 106 ILE A N 1
ATOM 752 C CA . ILE A 1 106 ? -17.562 -8.705 3.731 1.00 4.57 106 ILE A CA 1
ATOM 753 C C . ILE A 1 106 ? -18.626 -7.675 3.383 1.00 5.40 106 ILE A C 1
ATOM 754 O O . ILE A 1 106 ? -18.995 -7.534 2.211 1.00 5.82 106 ILE A O 1
ATOM 759 N N . ALA A 1 107 ? -19.162 -6.961 4.385 1.00 4.41 107 ALA A N 1
ATOM 760 C CA . ALA A 1 107 ? -20.069 -5.853 4.101 1.00 6.23 107 ALA A CA 1
ATOM 761 C C . ALA A 1 107 ? -19.362 -4.752 3.322 1.00 5.05 107 ALA A C 1
ATOM 762 O O . ALA A 1 107 ? -19.945 -4.147 2.417 1.00 7.20 107 ALA A O 1
ATOM 764 N N . LEU A 1 108 ? -18.094 -4.492 3.638 1.00 5.01 108 LEU A N 1
ATOM 765 C CA . LEU A 1 108 ? -17.333 -3.509 2.879 1.00 5.85 108 LEU A CA 1
ATOM 766 C C . LEU A 1 108 ? -17.115 -3.977 1.441 1.00 4.59 108 LEU A C 1
ATOM 767 O O . LEU A 1 108 ? -17.353 -3.225 0.486 1.00 6.94 108 LEU A O 1
ATOM 772 N N . ALA A 1 109 ? -16.699 -5.234 1.266 1.00 5.26 109 ALA A N 1
ATOM 773 C CA . ALA A 1 109 ? -16.485 -5.773 -0.074 1.00 6.75 109 ALA A CA 1
ATOM 774 C C . ALA A 1 109 ? -17.768 -5.766 -0.902 1.00 5.10 109 ALA A C 1
ATOM 775 O O . ALA A 1 109 ? -17.761 -5.355 -2.068 1.00 6.71 109 ALA A O 1
ATOM 777 N N . GLY A 1 110 ? -18.878 -6.230 -0.320 1.00 5.26 110 GLY A N 1
ATOM 778 C CA . GLY A 1 110 ? -20.131 -6.244 -1.056 1.00 4.65 110 GLY A CA 1
ATOM 779 C C . GLY A 1 110 ? -20.699 -4.852 -1.268 1.00 4.88 110 GLY A C 1
ATOM 780 O O . GLY A 1 110 ? -21.230 -4.549 -2.342 1.00 5.11 110 GLY A O 1
ATOM 781 N N . GLY A 1 111 ? -20.564 -3.982 -0.265 1.00 5.28 111 GLY A N 1
ATOM 782 C CA . GLY A 1 111 ? -21.208 -2.677 -0.332 1.00 4.21 111 GLY A CA 1
ATOM 783 C C . GLY A 1 111 ? -20.483 -1.701 -1.236 1.00 4.51 111 GLY A C 1
ATOM 784 O O . GLY A 1 111 ? -21.117 -0.899 -1.932 1.00 5.97 111 GLY A O 1
ATOM 785 N N . ILE A 1 112 ? -19.156 -1.755 -1.244 1.00 4.19 112 ILE A N 1
ATOM 786 C CA . ILE A 1 112 ? -18.328 -0.800 -1.964 1.00 7.30 112 ILE A CA 1
ATOM 787 C C . ILE A 1 112 ? -17.588 -1.420 -3.155 1.00 6.10 112 ILE A C 1
ATOM 788 O O . ILE A 1 112 ? -17.185 -0.682 -4.069 1.00 8.27 112 ILE A O 1
ATOM 793 N N . GLU A 1 113 ? -17.424 -2.747 -3.187 1.00 6.47 113 GLU A N 1
ATOM 794 C CA . GLU A 1 113 ? -16.736 -3.470 -4.261 1.00 6.28 113 GLU A CA 1
ATOM 795 C C . GLU A 1 113 ? -15.245 -3.178 -4.320 1.00 10.14 113 GLU A C 1
ATOM 796 O O . GLU A 1 113 ? -14.599 -3.463 -5.335 1.00 11.46 113 GLU A O 1
ATOM 802 N N . LYS A 1 114 ? -14.684 -2.627 -3.243 1.00 5.94 114 LYS A N 1
ATOM 803 C CA . LYS A 1 114 ? -13.283 -2.230 -3.172 1.00 6.87 114 LYS A CA 1
ATOM 804 C C . LYS A 1 114 ? -12.761 -2.531 -1.777 1.00 7.78 114 LYS A C 1
ATOM 805 O O . LYS A 1 114 ? -13.516 -2.888 -0.867 1.00 8.44 114 LYS A O 1
ATOM 809 N N . ARG A 1 115 ? -11.451 -2.349 -1.608 1.00 6.40 115 ARG A N 1
ATOM 810 C CA . ARG A 1 115 ? -10.797 -2.592 -0.324 1.00 6.82 115 ARG A CA 1
ATOM 811 C C . ARG A 1 115 ? -10.856 -1.373 0.589 1.00 7.83 115 ARG A C 1
ATOM 812 O O . ARG A 1 115 ? -10.825 -1.520 1.816 1.00 9.91 115 ARG A O 1
ATOM 820 N N . GLU A 1 116 ? -10.914 -0.177 0.024 1.00 7.17 116 GLU A N 1
ATOM 821 C CA . GLU A 1 116 ? -10.874 1.061 0.788 1.00 8.31 116 GLU A CA 1
ATOM 822 C C . GLU A 1 116 ? -12.292 1.522 1.096 1.00 7.88 116 GLU A C 1
ATOM 823 O O . GLU A 1 116 ? -13.178 1.442 0.241 1.00 11.31 116 GLU A O 1
ATOM 829 N N . GLY A 1 117 ? -12.503 1.985 2.315 1.00 5.09 117 GLY A N 1
ATOM 830 C CA . GLY A 1 117 ? -13.781 2.559 2.700 1.00 3.88 117 GLY A CA 1
ATOM 831 C C . GLY A 1 117 ? -14.055 2.309 4.166 1.00 3.05 117 GLY A C 1
ATOM 832 O O . GLY A 1 117 ? -13.232 1.758 4.896 1.00 3.58 117 GLY A O 1
ATOM 833 N N . ILE A 1 118 ? -15.246 2.733 4.593 1.00 2.41 118 ILE A N 1
ATOM 834 C CA . ILE A 1 118 ? -15.706 2.546 5.969 1.00 2.55 118 ILE A CA 1
ATOM 835 C C . ILE A 1 118 ? -17.071 1.885 5.951 1.00 3.06 118 ILE A C 1
ATOM 836 O O . ILE A 1 118 ? -17.938 2.235 5.140 1.00 3.24 118 ILE A O 1
ATOM 841 N N . ILE A 1 119 ? -17.275 0.943 6.862 1.00 3.08 119 ILE A N 1
ATOM 842 C CA . ILE A 1 119 ? -18.563 0.303 7.052 1.00 3.62 119 ILE A CA 1
ATOM 843 C C . ILE A 1 119 ? -18.980 0.485 8.503 1.00 4.01 119 ILE A C 1
ATOM 844 O O . ILE A 1 119 ? -18.164 0.313 9.416 1.00 3.86 119 ILE A O 1
ATOM 849 N N . VAL A 1 120 ? -20.241 0.849 8.714 1.00 2.63 120 VAL A N 1
ATOM 850 C CA . VAL A 1 120 ? -20.876 0.748 10.022 1.00 3.43 120 VAL A CA 1
ATOM 851 C C . VAL A 1 120 ? -21.956 -0.310 9.947 1.00 5.17 120 VAL A C 1
ATOM 852 O O . VAL A 1 120 ? -22.832 -0.237 9.080 1.00 5.05 120 VAL A O 1
ATOM 856 N N . ILE A 1 121 ? -21.914 -1.274 10.868 1.00 4.29 121 ILE A N 1
ATOM 857 C CA . ILE A 1 121 ? -22.994 -2.232 11.058 1.00 4.14 121 ILE A CA 1
ATOM 858 C C . ILE A 1 121 ? -23.791 -1.803 12.275 1.00 5.14 121 ILE A C 1
ATOM 859 O O . ILE A 1 121 ? -23.221 -1.547 13.344 1.00 4.63 121 ILE A O 1
ATOM 864 N N . SER A 1 122 ? -25.103 -1.724 12.128 1.00 2.44 122 SER A N 1
ATOM 865 C CA . SER A 1 122 ? -25.981 -1.708 13.292 1.00 3.48 122 SER A CA 1
ATOM 866 C C . SER A 1 122 ? -27.192 -2.569 12.964 1.00 5.43 122 SER A C 1
ATOM 867 O O . SER A 1 122 ? -28.114 -2.132 12.265 1.00 5.67 122 SER A O 1
ATOM 870 N N . GLY A 1 123 ? -27.159 -3.795 13.469 1.00 4.55 123 GLY A N 1
ATOM 871 C CA . GLY A 1 123 ? -28.221 -4.767 13.322 1.00 3.82 123 GLY A CA 1
ATOM 872 C C . GLY A 1 123 ? -28.457 -5.330 14.705 1.00 4.98 123 GLY A C 1
ATOM 873 O O . GLY A 1 123 ? -28.759 -4.574 15.637 1.00 5.90 123 GLY A O 1
ATOM 874 N N . THR A 1 124 ? -28.263 -6.634 14.884 1.00 3.89 124 THR A N 1
ATOM 875 C CA . THR A 1 124 ? -28.306 -7.167 16.244 1.00 5.09 124 THR A CA 1
ATOM 876 C C . THR A 1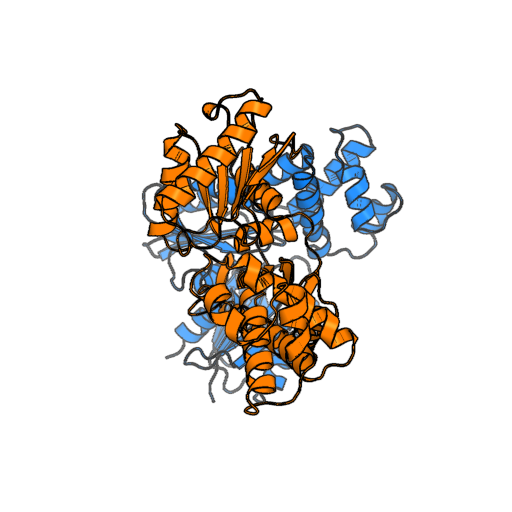 124 ? -27.169 -6.601 17.080 1.00 6.12 124 THR A C 1
ATOM 877 O O . THR A 1 124 ? -27.366 -6.202 18.233 1.00 5.73 124 THR A O 1
ATOM 881 N N . GLY A 1 125 ? -25.953 -6.547 16.510 1.00 4.62 125 GLY A N 1
ATOM 882 C CA . GLY A 1 125 ? -24.828 -5.899 17.100 1.00 4.52 125 GLY A CA 1
ATOM 883 C C . GLY A 1 125 ? -24.373 -4.681 16.306 1.00 4.80 125 GLY A C 1
ATOM 884 O O . GLY A 1 125 ? -25.027 -4.243 15.356 1.00 4.82 125 GLY A O 1
ATOM 885 N N . SER A 1 126 ? -23.232 -4.134 16.707 1.00 2.96 126 SER A N 1
ATOM 886 C CA . SER A 1 126 ? -22.713 -2.963 16.003 1.00 3.18 126 SER A CA 1
ATOM 887 C C . SER A 1 126 ? -21.192 -2.971 15.990 1.00 4.15 126 SER A C 1
ATOM 888 O O . SER A 1 126 ? -20.552 -3.497 16.908 1.00 4.27 126 SER A O 1
ATOM 891 N N . ILE A 1 127 ? -20.632 -2.367 14.947 1.00 3.43 127 ILE A N 1
ATOM 892 C CA . ILE A 1 127 ? -19.182 -2.230 14.789 1.00 2.54 127 ILE A CA 1
ATOM 893 C C . ILE A 1 127 ? -18.930 -1.161 13.731 1.00 3.27 127 ILE A C 1
ATOM 894 O O . ILE A 1 127 ? -19.785 -0.881 12.896 1.00 3.83 127 ILE A O 1
ATOM 899 N N . CYS A 1 128 ? -17.737 -0.560 13.762 1.00 2.85 128 CYS A N 1
ATOM 900 C CA . CYS A 1 128 ? -17.232 0.223 12.637 1.00 2.95 128 CYS A CA 1
ATOM 901 C C . CYS A 1 128 ? -15.884 -0.347 12.206 1.00 2.78 128 CYS A C 1
ATOM 902 O O . CYS A 1 128 ? -15.027 -0.630 13.047 1.00 3.48 128 CYS A O 1
ATOM 905 N N . TYR A 1 129 ? -15.717 -0.553 10.903 1.00 2.74 129 TYR A N 1
ATOM 906 C CA . TYR A 1 129 ? -14.476 -1.073 10.351 1.00 3.51 129 TYR A CA 1
ATOM 907 C C . TYR A 1 129 ? -14.134 -0.232 9.137 1.00 3.43 129 TYR A C 1
ATOM 908 O O . TYR A 1 129 ? -15.018 0.141 8.363 1.00 3.95 129 TYR A O 1
ATOM 917 N N . GLY A 1 130 ? -12.869 0.058 8.985 1.00 3.84 130 GLY A N 1
ATOM 918 C CA . GLY A 1 130 ? -12.463 0.769 7.762 1.00 5.03 130 GLY A CA 1
ATOM 919 C C . GLY A 1 130 ? -11.061 0.393 7.325 1.00 3.53 130 GLY A C 1
ATOM 920 O O . GLY A 1 130 ? -10.340 -0.117 8.044 1.00 3.19 130 GLY A O 1
ATOM 921 N N . ARG A 1 131 ? -10.769 0.764 6.104 1.00 3.79 131 ARG A N 1
ATOM 922 C CA . ARG A 1 131 ? -9.423 0.608 5.529 1.00 3.37 131 ARG A CA 1
ATOM 923 C C . ARG A 1 131 ? -9.128 1.864 4.718 1.00 3.74 131 ARG A C 1
ATOM 924 O O . ARG A 1 131 ? -9.927 2.248 3.924 1.00 4.56 131 ARG A O 1
ATOM 932 N N . ASN A 1 132 ? -7.978 2.478 4.921 1.00 4.35 132 ASN A N 1
ATOM 933 C CA . ASN A 1 132 ? -7.620 3.751 4.242 1.00 6.76 132 ASN A CA 1
ATOM 934 C C . ASN A 1 132 ? -6.934 3.494 2.894 1.00 6.44 132 ASN A C 1
ATOM 935 O O . ASN A 1 132 ? -6.738 2.369 2.530 1.00 5.62 132 ASN A O 1
ATOM 940 N N . LYS A 1 133 ? -6.475 4.567 2.255 1.00 7.45 133 LYS A N 1
ATOM 941 C CA . LYS A 1 133 ? -5.759 4.468 0.951 1.00 8.75 133 LYS A CA 1
ATOM 942 C C . LYS A 1 133 ? -4.372 3.833 1.118 1.00 7.93 133 LYS A C 1
ATOM 943 O O . LYS A 1 133 ? -3.947 3.249 0.171 1.00 13.43 133 LYS A O 1
ATOM 946 N N . GLU A 1 134 ? -3.831 3.787 2.319 1.00 10.02 134 GLU A N 1
ATOM 947 C CA . GLU A 1 134 ? -2.541 3.123 2.634 1.00 8.81 134 GLU A CA 1
ATOM 948 C C . GLU A 1 134 ? -2.725 1.608 2.792 1.00 6.91 134 GLU A C 1
ATOM 949 O O . GLU A 1 134 ? -1.795 0.960 2.978 1.00 8.24 134 GLU A O 1
ATOM 955 N N . GLY A 1 135 ? -3.966 1.123 2.791 1.00 6.01 135 GLY A N 1
ATOM 956 C CA . GLY A 1 135 ? -4.305 -0.290 2.957 1.00 5.86 135 GLY A CA 1
ATOM 957 C C . GLY A 1 135 ? -4.341 -0.718 4.411 1.00 6.50 135 GLY A C 1
ATOM 958 O O . GLY A 1 135 ? -4.457 -1.842 4.653 1.00 7.35 135 GLY A O 1
ATOM 959 N N . ARG A 1 136 ? -4.289 0.230 5.323 1.00 5.58 136 ARG A N 1
ATOM 960 C CA . ARG A 1 136 ? -4.297 -0.100 6.770 1.00 6.08 136 ARG A CA 1
ATOM 961 C C . ARG A 1 136 ? -5.742 -0.073 7.270 1.00 5.55 136 ARG A C 1
ATOM 962 O O . ARG A 1 136 ? -6.489 0.793 6.921 1.00 4.99 136 ARG A O 1
ATOM 970 N N . SER A 1 137 ? -6.058 -1.080 8.047 1.00 5.42 137 SER A N 1
ATOM 971 C CA . SER A 1 137 ? -7.412 -1.209 8.609 1.00 4.42 137 SER A CA 1
ATOM 972 C C . SER A 1 137 ? -7.463 -0.827 10.093 1.00 4.68 137 SER A C 1
ATOM 973 O O . SER A 1 137 ? -6.478 -0.895 10.742 1.00 5.66 137 SER A O 1
ATOM 976 N N . ALA A 1 138 ? -8.650 -0.485 10.549 1.00 4.17 138 ALA A N 1
ATOM 977 C CA . ALA A 1 138 ? -8.918 -0.211 11.953 1.00 4.73 138 ALA A CA 1
ATOM 978 C C . ALA A 1 138 ? -10.374 -0.558 12.220 1.00 4.29 138 ALA A C 1
ATOM 979 O O . ALA A 1 138 ? -11.202 -0.610 11.305 1.00 4.91 138 ALA A O 1
ATOM 981 N N . ARG A 1 139 ? -10.682 -0.785 13.493 1.00 3.93 139 ARG A N 1
ATOM 982 C CA . ARG A 1 139 ? -12.053 -1.031 13.906 1.00 4.10 139 ARG A CA 1
ATOM 983 C C . ARG A 1 139 ? -12.299 -0.334 15.230 1.00 4.92 139 ARG A C 1
ATOM 984 O O . ARG A 1 139 ? -11.370 -0.070 16.000 1.00 5.21 139 ARG A O 1
ATOM 992 N N . SER A 1 140 ? -13.563 -0.025 15.474 1.00 4.14 140 SER A N 1
ATOM 993 C CA . SER A 1 140 ? -13.981 0.432 16.786 1.00 2.48 140 SER A CA 1
ATOM 994 C C . SER A 1 140 ? -15.316 -0.230 17.110 1.00 3.71 140 SER A C 1
ATOM 995 O O . SER A 1 140 ? -16.051 -0.665 16.219 1.00 3.76 140 SER A O 1
ATOM 998 N N . GLY A 1 141 ? -15.628 -0.327 18.405 1.00 3.88 141 GLY A N 1
ATOM 999 C CA . GLY A 1 141 ? -16.855 -1.040 18.725 1.00 5.89 141 GLY A CA 1
ATOM 1000 C C . GLY A 1 141 ? -16.713 -2.533 18.458 1.00 4.36 141 GLY A C 1
ATOM 1001 O O . GLY A 1 141 ? -15.613 -3.099 18.415 1.00 4.24 141 GLY A O 1
ATOM 1002 N N . GLY A 1 142 ? -17.863 -3.184 18.303 1.00 3.11 142 GLY A N 1
ATOM 1003 C CA . GLY A 1 142 ? -17.846 -4.601 17.999 1.00 4.75 142 GLY A CA 1
ATOM 1004 C C . GLY A 1 142 ? -17.514 -5.516 19.157 1.00 2.97 142 GLY A C 1
ATOM 1005 O O . GLY A 1 142 ? -17.107 -6.656 18.937 1.00 4.52 142 GLY A O 1
ATOM 1006 N N . TRP A 1 143 ? -17.693 -5.056 20.398 1.00 2.24 143 TRP A N 1
ATOM 1007 C CA . TRP A 1 143 ? -17.288 -5.832 21.562 1.00 3.31 143 TRP A CA 1
ATOM 1008 C C . TRP A 1 143 ? -18.387 -6.750 22.094 1.00 3.85 143 TRP A C 1
ATOM 1009 O O . TRP A 1 143 ? -18.200 -7.369 23.147 1.00 3.98 143 TRP A O 1
ATOM 1020 N N . GLY A 1 144 ? -19.508 -6.879 21.383 1.00 3.52 144 GLY A N 1
ATOM 1021 C CA . GLY A 1 144 ? -20.514 -7.876 21.700 1.00 4.72 144 GLY A CA 1
ATOM 1022 C C . GLY A 1 144 ? -21.596 -7.350 22.626 1.00 3.92 144 GLY A C 1
ATOM 1023 O O . GLY A 1 144 ? -21.565 -6.215 23.106 1.00 4.50 144 GLY A O 1
ATOM 1024 N N . HIS A 1 145 ? -22.567 -8.224 22.906 1.00 4.43 145 HIS A N 1
ATOM 1025 C CA . HIS A 1 145 ? -23.814 -7.779 23.519 1.00 5.33 145 HIS A CA 1
ATOM 1026 C C . HIS A 1 145 ? -23.711 -7.473 25.011 1.00 5.36 145 HIS A C 1
ATOM 1027 O O . HIS A 1 145 ? -24.627 -6.843 25.555 1.00 6.76 1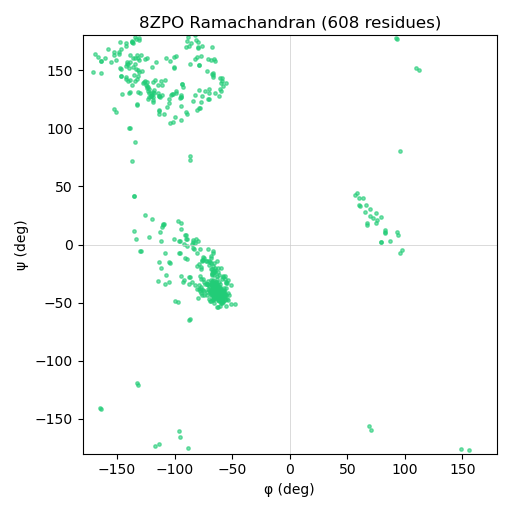45 HIS A O 1
ATOM 1034 N N . ILE A 1 146 ? -22.648 -7.892 25.687 1.00 5.00 146 ILE A N 1
ATOM 1035 C CA . ILE A 1 146 ? -22.472 -7.629 27.120 1.00 4.23 146 ILE A CA 1
ATOM 1036 C C . ILE A 1 146 ? -21.587 -6.410 27.371 1.00 3.93 146 ILE A C 1
ATOM 1037 O O . ILE A 1 146 ? -21.931 -5.541 28.175 1.00 6.13 146 ILE A O 1
ATOM 1042 N N . ILE A 1 147 ? -20.426 -6.341 26.720 1.00 3.53 147 ILE A N 1
ATOM 1043 C CA . ILE A 1 147 ? -19.459 -5.264 26.941 1.00 4.43 147 ILE A CA 1
ATOM 1044 C C . ILE A 1 147 ? -19.370 -4.306 25.751 1.00 3.89 147 ILE A C 1
ATOM 1045 O O . ILE A 1 147 ? -18.420 -3.535 25.642 1.00 4.33 147 ILE A O 1
ATOM 1050 N N . GLY A 1 148 ? -20.360 -4.317 24.868 1.00 4.01 148 GLY A N 1
ATOM 1051 C CA . GLY A 1 148 ? -20.305 -3.419 23.732 1.00 3.81 148 GLY A CA 1
ATOM 1052 C C . GLY A 1 148 ? -21.636 -3.280 23.030 1.00 4.94 148 GLY A C 1
ATOM 1053 O O . GLY A 1 148 ? -22.690 -3.203 23.668 1.00 5.19 148 GLY A O 1
ATOM 1054 N N . ASP A 1 149 ? -21.574 -3.228 21.698 1.00 2.84 149 ASP A N 1
ATOM 1055 C CA . ASP A 1 149 ? -22.743 -3.128 20.834 1.00 4.44 149 ASP A CA 1
ATOM 1056 C C . ASP A 1 149 ? -23.561 -1.867 21.111 1.00 3.90 149 ASP A C 1
ATOM 1057 O O . ASP A 1 149 ? -24.778 -1.836 20.957 1.00 4.32 149 ASP A O 1
ATOM 1062 N N . GLU A 1 150 ? -22.870 -0.791 21.473 1.00 4.10 150 GLU A N 1
ATOM 1063 C CA . GLU A 1 150 ? -23.546 0.491 21.645 1.00 4.35 150 GLU A CA 1
ATOM 1064 C C . GLU A 1 150 ? -24.195 0.914 20.333 1.00 3.42 150 GLU A C 1
ATOM 1065 O O . GLU A 1 150 ? -23.576 0.841 19.268 1.00 4.31 150 GLU A O 1
ATOM 1071 N N . GLY A 1 151 ? -25.448 1.346 20.410 1.00 4.53 151 GLY A N 1
ATOM 1072 C CA . GLY A 1 151 ? -26.148 1.797 19.231 1.00 4.73 151 GLY A CA 1
ATOM 1073 C C . GLY A 1 151 ? -26.689 0.699 18.346 1.00 4.43 151 GLY A C 1
ATOM 1074 O O . GLY A 1 151 ? -27.247 1.014 17.287 1.00 5.53 151 GLY A O 1
ATOM 1075 N N . SER A 1 152 ? -26.519 -0.569 18.730 1.00 3.68 152 SER A N 1
ATOM 1076 C CA . SER A 1 152 ? -27.084 -1.704 18.021 1.00 2.98 152 SER A CA 1
ATOM 1077 C C . SER A 1 152 ? -28.561 -1.871 18.377 1.00 3.17 152 SER A C 1
ATOM 1078 O O . SER A 1 152 ? -29.074 -1.272 19.322 1.00 3.56 152 SER A O 1
ATOM 1081 N N . GLY A 1 153 ? -29.230 -2.742 17.622 1.00 3.72 153 GLY A N 1
ATOM 1082 C CA . GLY A 1 153 ? -30.597 -3.101 17.956 1.00 4.01 153 GLY A CA 1
ATOM 1083 C C . GLY A 1 153 ? -30.718 -3.770 19.309 1.00 3.63 153 GLY A C 1
ATOM 1084 O O . GLY A 1 153 ? -31.690 -3.540 20.032 1.00 4.18 153 GLY A O 1
ATOM 1085 N N . TYR A 1 154 ? -29.753 -4.623 19.667 1.00 3.08 154 TYR A N 1
ATOM 1086 C CA . TYR A 1 154 ? -29.804 -5.247 20.985 1.00 2.98 154 TYR A CA 1
ATOM 1087 C C . TYR A 1 154 ? -29.741 -4.185 22.070 1.00 4.69 154 TYR A C 1
ATOM 1088 O O . TYR A 1 154 ? -30.536 -4.207 23.021 1.00 4.31 154 TYR A O 1
ATOM 1097 N N . ASP A 1 155 ? -28.831 -3.220 21.918 1.00 3.76 155 ASP A N 1
ATOM 1098 C CA . ASP A 1 155 ? -28.715 -2.123 22.877 1.00 5.31 155 ASP A CA 1
ATOM 1099 C C . ASP A 1 155 ? -30.005 -1.310 22.952 1.00 3.80 155 ASP A C 1
ATOM 1100 O O . ASP A 1 155 ? -30.473 -0.977 24.052 1.00 3.32 155 ASP A O 1
ATOM 1105 N N . ILE A 1 156 ? -30.598 -0.986 21.796 1.00 2.90 156 ILE A N 1
ATOM 1106 C CA . ILE A 1 156 ? -31.858 -0.253 21.780 1.00 4.48 156 ILE A CA 1
ATOM 1107 C C . ILE A 1 156 ? -32.955 -1.041 22.488 1.00 3.73 156 ILE A C 1
ATOM 1108 O O . ILE A 1 156 ? -33.747 -0.472 23.252 1.00 3.43 156 ILE A O 1
ATOM 1113 N N . GLY A 1 157 ? -33.010 -2.358 22.264 1.00 3.35 157 GLY A N 1
ATOM 1114 C CA . GLY A 1 157 ? -34.033 -3.170 22.914 1.00 4.63 157 GLY A CA 1
ATOM 1115 C C . GLY A 1 157 ? -33.884 -3.211 24.425 1.00 2.77 157 GLY A C 1
ATOM 1116 O O . GLY A 1 157 ? -34.864 -3.062 25.161 1.00 4.34 157 GLY A O 1
ATOM 1117 N N . ILE A 1 158 ? -32.655 -3.372 24.916 1.00 3.83 158 ILE A N 1
ATOM 1118 C CA . ILE A 1 158 ? -32.410 -3.336 26.351 1.00 3.61 158 ILE A CA 1
ATOM 1119 C C . ILE A 1 158 ? -32.798 -1.982 26.915 1.00 3.47 158 ILE A C 1
ATOM 1120 O O . ILE A 1 158 ? -33.433 -1.885 27.969 1.00 3.82 158 ILE A O 1
ATOM 1125 N N . LYS A 1 159 ? -32.412 -0.914 26.225 1.00 3.56 159 LYS A N 1
ATOM 1126 C CA . LYS A 1 159 ? -32.725 0.423 26.717 1.00 3.19 159 LYS A CA 1
ATOM 1127 C C . LYS A 1 159 ? -34.219 0.690 26.704 1.00 2.61 159 LYS A C 1
ATOM 1128 O O . LYS A 1 159 ? -34.727 1.380 27.600 1.00 4.00 159 LYS A O 1
ATOM 1134 N N . ALA A 1 160 ? -34.939 0.132 25.723 1.00 3.11 160 ALA A N 1
ATOM 1135 C CA . ALA A 1 160 ? -36.386 0.274 25.690 1.00 3.28 160 ALA A CA 1
ATOM 1136 C C . ALA A 1 160 ? -37.009 -0.411 26.890 1.00 4.05 160 ALA A C 1
ATOM 1137 O O . ALA A 1 160 ? -37.917 0.137 27.521 1.00 4.26 160 ALA A O 1
ATOM 1139 N N . ILE A 1 161 ? -36.550 -1.619 27.213 1.00 3.97 161 ILE A N 1
ATOM 1140 C CA . ILE A 1 161 ? -37.100 -2.322 28.375 1.00 2.18 161 ILE A CA 1
ATOM 1141 C C . ILE A 1 161 ? -36.792 -1.554 29.654 1.00 4.11 161 ILE A C 1
ATOM 1142 O O . ILE A 1 161 ? -37.668 -1.360 30.510 1.00 4.33 161 ILE A O 1
ATOM 1147 N N . LYS A 1 162 ? -35.545 -1.096 29.803 1.00 3.80 162 LYS A N 1
ATOM 1148 C CA . LYS A 1 162 ? -35.196 -0.352 31.010 1.00 3.65 162 LYS A CA 1
ATOM 1149 C C . LYS A 1 162 ? -36.026 0.919 31.130 1.00 5.65 162 LYS A C 1
ATOM 1150 O O . LYS A 1 162 ? -36.465 1.277 32.234 1.00 3.61 162 LYS A O 1
ATOM 1156 N N . ALA A 1 163 ? -36.275 1.603 30.008 1.00 3.72 163 ALA A N 1
ATOM 1157 C CA . ALA A 1 163 ? -37.119 2.797 30.045 1.00 5.16 163 ALA A CA 1
ATOM 1158 C C . ALA A 1 163 ? -38.564 2.460 30.401 1.00 3.60 163 ALA A C 1
ATOM 1159 O O . ALA A 1 163 ? -39.203 3.203 31.160 1.00 4.16 163 ALA A O 1
ATOM 1161 N N . ALA A 1 164 ? -39.099 1.359 29.866 1.00 3.58 164 ALA A N 1
ATOM 1162 C CA . ALA A 1 164 ? -40.446 0.935 30.234 1.00 4.11 164 ALA A CA 1
ATOM 1163 C C . ALA A 1 164 ? -40.531 0.614 31.718 1.00 4.71 164 ALA A C 1
ATOM 1164 O O . ALA A 1 164 ? -41.517 0.972 32.368 1.00 3.97 164 ALA A O 1
ATOM 1166 N N . LEU A 1 165 ? -39.512 -0.061 32.264 1.00 4.27 165 LEU A N 1
ATOM 1167 C CA . LEU A 1 165 ? -39.521 -0.432 33.675 1.00 3.54 165 LEU A CA 1
ATOM 1168 C C . LEU A 1 165 ? -39.394 0.790 34.568 1.00 4.50 165 LEU A C 1
ATOM 1169 O O . LEU A 1 165 ? -40.067 0.867 35.611 1.00 4.24 165 LEU A O 1
ATOM 1174 N N . LYS A 1 166 ? -38.550 1.760 34.183 1.00 4.19 166 LYS A N 1
ATOM 1175 C CA . LYS A 1 166 ? -38.435 2.990 34.967 1.00 4.37 166 LYS A CA 1
ATOM 1176 C C . LYS A 1 166 ? -39.712 3.818 34.899 1.00 5.50 166 LYS A C 1
ATOM 1177 O O . LYS A 1 166 ? -40.063 4.504 35.870 1.00 5.49 166 LYS A O 1
ATOM 1183 N N . SER A 1 167 ? -40.415 3.772 33.770 1.00 4.87 167 SER A N 1
ATOM 1184 C CA . SER A 1 167 ? -41.707 4.433 33.677 1.00 4.14 167 SER A CA 1
ATOM 1185 C C . SER A 1 167 ? -42.694 3.790 34.642 1.00 5.80 167 SER A C 1
ATOM 1186 O O . SER A 1 167 ? -43.401 4.484 35.383 1.00 7.24 167 SER A O 1
ATOM 1189 N N . PHE A 1 168 ? -42.721 2.453 34.659 1.00 4.52 168 PHE A N 1
ATOM 1190 C CA . PHE A 1 168 ? -43.607 1.677 35.519 1.00 4.03 168 PHE A CA 1
ATOM 1191 C C . PHE A 1 168 ? -43.280 1.852 36.997 1.00 4.62 168 PHE A C 1
ATOM 1192 O O . PHE A 1 168 ? -44.191 1.998 37.823 1.00 5.86 168 PHE A O 1
ATOM 1200 N N . ASP A 1 169 ? -42.003 1.823 37.360 1.00 4.41 169 ASP A N 1
ATOM 1201 C CA . ASP A 1 169 ? -41.650 1.856 38.778 1.00 4.62 169 ASP A CA 1
ATOM 1202 C C . ASP A 1 169 ? -41.340 3.254 39.304 1.00 5.28 169 ASP A C 1
ATOM 1203 O O . ASP A 1 169 ? -40.999 3.405 40.486 1.00 6.07 169 ASP A O 1
ATOM 1208 N N . LYS A 1 170 ? -41.474 4.271 38.462 1.00 4.98 170 LYS A N 1
ATOM 1209 C CA . LYS A 1 170 ? -41.454 5.703 38.794 1.00 5.38 170 LYS A CA 1
ATOM 1210 C C . LYS A 1 170 ? -40.051 6.276 38.912 1.00 7.14 170 LYS A C 1
ATOM 1211 O O . LYS A 1 170 ? -39.897 7.416 39.348 1.00 9.29 170 LYS A O 1
ATOM 1217 N N . ARG A 1 171 ? -39.021 5.529 38.528 1.00 4.69 171 ARG A N 1
ATOM 1218 C CA . ARG A 1 171 ? -37.678 6.084 38.486 1.00 4.17 171 ARG A CA 1
ATOM 1219 C C . ARG A 1 171 ? -37.435 6.981 37.284 1.00 7.06 171 ARG A C 1
ATOM 1220 O O . ARG A 1 171 ? -36.470 7.752 37.298 1.00 9.30 171 ARG A O 1
ATOM 1228 N N . GLY A 1 172 ? -38.250 6.867 36.231 1.00 7.01 172 GLY A N 1
ATOM 1229 C CA . GLY A 1 172 ? -37.970 7.561 34.990 1.00 7.17 172 GLY A CA 1
ATOM 1230 C C . GLY A 1 172 ? -39.202 8.211 34.414 1.00 6.30 172 GLY A C 1
ATOM 1231 O O . GLY A 1 172 ? -40.331 8.047 34.901 1.00 8.18 172 GLY A O 1
ATOM 1232 N N . GLU A 1 173 ? -38.948 8.972 33.345 1.00 7.92 173 GLU A N 1
ATOM 1233 C CA . GLU A 1 173 ? -39.963 9.659 32.564 1.00 9.70 173 GLU A CA 1
ATOM 1234 C C . GLU A 1 173 ? -41.022 8.686 32.060 1.00 6.67 173 GLU A C 1
ATOM 1235 O O . GLU A 1 173 ? -40.714 7.579 31.618 1.00 7.66 173 GLU A O 1
ATOM 1241 N N . LYS A 1 174 ? -42.279 9.110 32.118 1.00 7.14 174 LYS A N 1
ATOM 1242 C CA . LYS A 1 174 ? -43.355 8.338 31.509 1.00 7.99 174 LYS A CA 1
ATOM 1243 C C . LYS A 1 174 ? -43.095 8.143 30.020 1.00 5.82 174 LYS A C 1
ATOM 1244 O O . LYS A 1 174 ? -42.689 9.070 29.316 1.00 8.24 174 LYS A O 1
ATOM 1250 N N . THR A 1 175 ? -43.332 6.926 29.544 1.00 5.07 175 THR A N 1
ATOM 1251 C CA . THR A 1 175 ? -43.182 6.620 28.127 1.00 4.25 175 THR A CA 1
ATOM 1252 C C . THR A 1 175 ? -44.225 5.580 27.751 1.00 5.92 175 THR A C 1
ATOM 1253 O O . THR A 1 175 ? -44.555 4.694 28.551 1.00 5.51 175 THR A O 1
ATOM 1257 N N . ILE A 1 176 ? -44.738 5.680 26.520 1.00 4.63 176 ILE A N 1
ATOM 1258 C CA . ILE A 1 176 ? -45.668 4.665 26.036 1.00 5.14 176 ILE A CA 1
ATOM 1259 C C . ILE A 1 176 ? -44.999 3.322 25.814 1.00 4.38 176 ILE A C 1
ATOM 1260 O O . ILE A 1 176 ? -45.691 2.318 25.630 1.00 5.92 176 ILE A O 1
ATOM 1265 N N . LEU A 1 177 ? -43.665 3.274 25.849 1.00 4.60 177 LEU A N 1
ATOM 1266 C CA . LEU A 1 177 ? -42.979 1.989 25.883 1.00 4.78 177 LEU A CA 1
ATOM 1267 C C . LEU A 1 177 ? -43.436 1.147 27.058 1.00 6.38 177 LEU A C 1
ATOM 1268 O O . LEU A 1 177 ? -43.402 -0.084 26.972 1.00 5.51 177 LEU A O 1
ATOM 1273 N N . GLU A 1 178 ? -43.851 1.793 28.156 1.00 5.11 178 GLU A N 1
ATOM 1274 C CA . GLU A 1 178 ? -44.300 1.063 29.342 1.00 6.61 178 GLU A CA 1
ATOM 1275 C C . GLU A 1 178 ? -45.281 -0.041 28.982 1.00 8.73 178 GLU A C 1
ATOM 1276 O O . GLU A 1 178 ? -45.102 -1.201 29.370 1.00 9.17 178 GLU A O 1
ATOM 1282 N N . GLY A 1 179 ? -46.321 0.302 28.227 1.00 6.48 179 GLY A N 1
ATOM 1283 C CA . GLY A 1 179 ? -47.298 -0.661 27.765 1.00 6.77 179 GLY A CA 1
ATOM 1284 C C . GLY A 1 179 ? -47.012 -1.260 26.404 1.00 7.86 179 GLY A C 1
ATOM 1285 O O . GLY A 1 179 ? -47.367 -2.414 26.162 1.00 8.83 179 GLY A O 1
ATOM 1286 N N . ASP A 1 180 ? -46.381 -0.496 25.503 1.00 5.58 180 ASP A N 1
ATOM 1287 C CA . ASP A 1 180 ? -46.161 -1.002 24.145 1.00 5.34 180 ASP A CA 1
ATOM 1288 C C . ASP A 1 180 ? -45.238 -2.217 24.131 1.00 6.56 180 ASP A C 1
ATOM 1289 O O . ASP A 1 180 ? -45.411 -3.117 23.301 1.00 6.67 180 ASP A O 1
ATOM 1294 N N . ILE A 1 181 ? -44.235 -2.251 25.013 1.00 5.62 181 ILE A N 1
ATOM 1295 C CA . ILE A 1 181 ? -43.345 -3.409 25.045 1.00 5.90 181 ILE A CA 1
ATOM 1296 C C . ILE A 1 181 ? -44.109 -4.653 25.468 1.00 5.28 181 ILE A C 1
ATOM 1297 O O . ILE A 1 181 ? -43.953 -5.729 24.878 1.00 6.74 181 ILE A O 1
ATOM 1302 N N . LEU A 1 182 ? -44.945 -4.528 26.507 1.00 5.96 182 LEU A N 1
ATOM 1303 C CA . LEU A 1 182 ? -45.722 -5.676 26.959 1.00 7.87 182 LEU A CA 1
ATOM 1304 C C . LEU A 1 182 ? -46.669 -6.157 25.870 1.00 6.95 182 LEU A C 1
ATOM 1305 O O . LEU A 1 182 ? -46.842 -7.364 25.676 1.00 8.61 182 LEU A O 1
ATOM 1310 N N . ASP A 1 183 ? -47.274 -5.221 25.133 1.00 7.61 183 ASP A N 1
ATOM 1311 C CA . ASP A 1 183 ? -48.194 -5.611 24.070 1.00 7.95 183 ASP A CA 1
ATOM 1312 C C . ASP A 1 183 ? -47.464 -6.376 22.977 1.00 9.20 183 ASP A C 1
ATOM 1313 O O . ASP A 1 183 ? -47.976 -7.372 22.450 1.00 10.14 183 ASP A O 1
ATOM 1318 N N . PHE A 1 184 ? -46.261 -5.923 22.627 1.00 5.55 184 PHE A N 1
ATOM 1319 C CA . PHE A 1 184 ? -45.505 -6.555 21.553 1.00 5.43 184 PHE A CA 1
ATOM 1320 C C . PHE A 1 184 ? -45.109 -7.973 21.938 1.00 8.66 184 PHE A C 1
ATOM 1321 O O . PHE A 1 184 ? -45.115 -8.876 21.093 1.00 10.20 184 PHE A O 1
ATOM 1329 N N . LEU A 1 185 ? -44.793 -8.189 23.217 1.00 7.41 185 LEU A N 1
ATOM 1330 C CA . LEU A 1 185 ? -44.368 -9.483 23.732 1.00 7.84 185 LEU A CA 1
ATOM 1331 C C . LEU A 1 185 ? -45.533 -10.306 24.262 1.00 8.79 185 LEU A C 1
ATOM 1332 O O . LEU A 1 185 ? -45.315 -11.423 24.743 1.00 13.34 185 LEU A O 1
ATOM 1337 N N . LYS A 1 186 ? -46.756 -9.780 24.183 1.00 10.64 186 LYS A N 1
ATOM 1338 C CA . LYS A 1 186 ? -47.956 -10.478 24.650 1.00 11.36 186 LYS A CA 1
ATOM 1339 C C . LYS A 1 186 ? -47.840 -10.883 26.118 1.00 12.73 186 LYS A C 1
ATOM 1340 O O . LYS A 1 186 ? -48.216 -11.989 26.513 1.00 11.53 186 LYS A O 1
ATOM 1346 N N . LEU A 1 187 ? -47.324 -9.969 26.932 1.00 8.94 187 LEU A N 1
ATOM 1347 C CA . LEU A 1 187 ? -47.188 -10.167 28.367 1.00 8.53 187 LEU A CA 1
ATOM 1348 C C . LEU A 1 187 ? -48.198 -9.295 29.098 1.00 10.19 187 LEU A C 1
ATOM 1349 O O . LEU A 1 187 ? -48.443 -8.150 28.704 1.00 10.32 187 LEU A O 1
ATOM 1354 N N . LYS A 1 188 ? -48.768 -9.836 30.175 1.00 8.56 188 LYS A N 1
ATOM 1355 C CA . LYS A 1 188 ? -49.783 -9.108 30.925 1.00 8.32 188 LYS A CA 1
ATOM 1356 C C . LYS A 1 188 ? -49.182 -8.028 31.816 1.00 10.09 188 LYS A C 1
ATOM 1357 O O . LYS A 1 188 ? -49.741 -6.929 31.918 1.00 12.30 188 LYS A O 1
ATOM 1363 N N . SER A 1 189 ? -48.062 -8.314 32.488 1.00 8.29 189 SER A N 1
ATOM 1364 C CA . SER A 1 189 ? -47.544 -7.409 33.504 1.00 8.67 189 SER A CA 1
ATOM 1365 C C . SER A 1 189 ? -46.040 -7.260 33.353 1.00 5.96 189 SER A C 1
ATOM 1366 O O . SER A 1 189 ? -45.360 -8.110 32.779 1.00 7.31 189 SER A O 1
ATOM 1369 N N . HIS A 1 190 ? -45.515 -6.181 33.934 1.00 5.45 190 HIS A N 1
ATOM 1370 C CA . HIS A 1 190 ? -44.071 -5.965 33.881 1.00 5.93 190 HIS A CA 1
ATOM 1371 C C . HIS A 1 190 ? -43.306 -7.054 34.612 1.00 6.06 190 HIS A C 1
ATOM 1372 O O . HIS A 1 190 ? -42.201 -7.415 34.193 1.00 6.18 190 HIS A O 1
ATOM 1379 N N . GLU A 1 191 ? -43.888 -7.611 35.682 1.00 6.48 191 GLU A N 1
ATOM 1380 C CA . GLU A 1 191 ? -43.240 -8.720 36.378 1.00 8.00 191 GLU A CA 1
ATOM 1381 C C . GLU A 1 191 ? -42.981 -9.892 35.445 1.00 7.00 191 GLU A C 1
ATOM 1382 O O . GLU A 1 191 ? -42.026 -10.652 35.649 1.00 8.42 191 GLU A O 1
ATOM 1385 N N . ASP A 1 192 ? -43.801 -10.046 34.405 1.00 5.49 192 ASP A N 1
ATOM 1386 C CA . ASP A 1 192 ? -43.598 -11.140 33.464 1.00 7.72 192 ASP A CA 1
ATOM 1387 C C . ASP A 1 192 ? -42.338 -10.979 32.617 1.00 5.85 192 ASP A C 1
ATOM 1388 O O . ASP A 1 192 ? -41.908 -11.953 31.993 1.00 7.02 192 ASP A O 1
ATOM 1393 N N . LEU A 1 193 ? -41.733 -9.789 32.581 1.00 6.54 193 LEU A N 1
ATOM 1394 C CA . LEU A 1 193 ? -40.461 -9.625 31.884 1.00 5.49 193 LEU A CA 1
ATOM 1395 C C . LEU A 1 193 ? -39.330 -10.400 32.547 1.00 6.23 193 LEU A C 1
ATOM 1396 O O . LEU A 1 193 ? -38.342 -10.718 31.873 1.00 6.86 193 LEU A O 1
ATOM 1401 N N . ILE A 1 194 ? -39.447 -10.711 33.841 1.00 6.43 194 ILE A N 1
ATOM 1402 C CA . ILE A 1 194 ? -38.403 -11.489 34.505 1.00 7.22 194 ILE A CA 1
ATOM 1403 C C . ILE A 1 194 ? -38.278 -12.862 33.860 1.00 6.82 194 ILE A C 1
ATOM 1404 O O . ILE A 1 194 ? -37.194 -13.272 33.436 1.00 6.77 194 ILE A O 1
ATOM 1409 N N . ASN A 1 195 ? -39.388 -13.596 33.767 1.00 7.99 195 ASN A N 1
ATOM 1410 C CA . ASN A 1 195 ? -39.315 -14.925 33.177 1.00 8.82 195 ASN A CA 1
ATOM 1411 C C . ASN A 1 195 ? -38.936 -14.840 31.707 1.00 7.69 195 ASN A C 1
ATOM 1412 O O . ASN A 1 195 ? -38.176 -15.675 31.207 1.00 8.10 195 ASN A O 1
ATOM 1417 N N . TYR A 1 196 ? -39.435 -13.817 31.009 1.00 7.86 196 TYR A N 1
ATOM 1418 C CA . TYR A 1 196 ? -39.119 -13.649 29.593 1.00 6.58 196 TYR A CA 1
ATOM 1419 C C . TYR A 1 196 ? -37.624 -13.461 29.380 1.00 6.51 196 TYR A C 1
ATOM 1420 O O . TYR A 1 196 ? -37.023 -14.107 28.514 1.00 7.46 196 TYR A O 1
ATOM 1429 N N . ILE A 1 197 ? -37.000 -12.583 30.170 1.00 6.61 197 ILE A N 1
ATOM 1430 C CA . ILE A 1 197 ? -35.599 -12.236 29.942 1.00 5.82 197 ILE A CA 1
ATOM 1431 C C . ILE A 1 197 ? -34.656 -13.284 30.520 1.00 5.77 197 ILE A C 1
ATOM 1432 O O . ILE A 1 197 ? -33.603 -13.569 29.939 1.00 6.26 197 ILE A O 1
ATOM 1437 N N . TYR A 1 198 ? -34.980 -13.844 31.690 1.00 5.28 198 TYR A N 1
ATOM 1438 C CA . TYR A 1 198 ? -34.017 -14.659 32.417 1.00 6.40 198 TYR A CA 1
ATOM 1439 C C . TYR A 1 198 ? -34.273 -16.158 32.339 1.00 7.12 198 TYR A C 1
ATOM 1440 O O . TYR A 1 198 ? -33.371 -16.929 32.685 1.00 9.99 198 TYR A O 1
ATOM 1449 N N . ARG A 1 199 ? -35.464 -16.591 31.908 1.00 6.10 199 ARG A N 1
ATOM 1450 C CA . ARG A 1 199 ? -35.837 -17.992 32.073 1.00 8.12 199 ARG A CA 1
ATOM 1451 C C . ARG A 1 199 ? -36.478 -18.613 30.842 1.00 11.90 199 ARG A C 1
ATOM 1452 O O . ARG A 1 199 ? -37.031 -19.716 30.947 1.00 18.57 199 ARG A O 1
ATOM 1460 N N . SER A 1 200 ? -36.434 -17.960 29.687 1.00 8.96 200 SER A N 1
ATOM 1461 C CA . SER A 1 200 ? -37.156 -18.453 28.522 1.00 10.17 200 SER A CA 1
ATOM 1462 C C . SER A 1 200 ? -36.260 -18.717 27.321 1.00 10.89 200 SER A C 1
ATOM 1463 O O . SER A 1 200 ? -36.778 -19.032 26.242 1.00 14.20 200 SER A O 1
ATOM 1466 N N . GLY A 1 201 ? -34.944 -18.605 27.466 1.00 11.29 201 GLY A N 1
ATOM 1467 C CA . GLY A 1 201 ? -34.063 -18.765 26.318 1.00 13.01 201 GLY A CA 1
ATOM 1468 C C . GLY A 1 201 ? -34.213 -17.677 25.274 1.00 11.39 201 GLY A C 1
ATOM 1469 O O . GLY A 1 201 ? -34.076 -17.949 24.074 1.00 12.84 201 GLY A O 1
ATOM 1470 N N . VAL A 1 202 ? -34.496 -16.445 25.703 1.00 11.08 202 VAL A N 1
ATOM 1471 C CA . VAL A 1 202 ? -34.622 -15.342 24.760 1.00 11.63 202 VAL A CA 1
ATOM 1472 C C . VAL A 1 202 ? -33.309 -15.147 24.011 1.00 8.70 202 VAL A C 1
ATOM 1473 O O . VAL A 1 202 ? -32.218 -15.328 24.565 1.00 9.84 202 VAL A O 1
ATOM 1477 N N . THR A 1 203 ? -33.408 -14.800 22.732 1.00 8.15 203 THR A N 1
ATOM 1478 C CA . THR A 1 203 ? -32.233 -14.599 21.895 1.00 7.38 203 THR A CA 1
ATOM 1479 C C . THR A 1 203 ? -31.917 -13.116 21.748 1.00 7.49 203 THR A C 1
ATOM 1480 O O . THR A 1 203 ? -32.771 -12.247 21.955 1.00 7.24 203 THR A O 1
ATOM 1484 N N . LYS A 1 204 ? -30.671 -12.839 21.348 1.00 7.58 204 LYS A N 1
ATOM 1485 C CA . LYS A 1 204 ? -30.288 -11.462 21.046 1.00 8.48 204 LYS A CA 1
ATOM 1486 C C . LYS A 1 204 ? -31.188 -10.868 19.970 1.00 8.11 204 LYS A C 1
ATOM 1487 O O . LYS A 1 204 ? -31.555 -9.690 20.040 1.00 7.56 204 LYS A O 1
ATOM 1493 N N . LYS A 1 205 ? -31.549 -11.672 18.965 1.00 8.23 205 LYS A N 1
ATOM 1494 C CA . LYS A 1 205 ? -32.393 -11.180 17.886 1.00 8.42 205 LYS A CA 1
ATOM 1495 C C . LYS A 1 205 ? -33.765 -10.779 18.406 1.00 7.30 205 LYS A C 1
ATOM 1496 O O . LYS A 1 205 ? -34.336 -9.777 17.961 1.00 8.08 205 LYS A O 1
ATOM 1502 N N . GLU A 1 206 ? -34.314 -11.560 19.341 1.00 7.81 206 GLU A N 1
ATOM 1503 C CA . GLU A 1 206 ? -35.609 -11.218 19.923 1.00 9.53 206 GLU A CA 1
ATOM 1504 C C . GLU A 1 206 ? -35.534 -9.896 20.680 1.00 7.25 206 GLU A C 1
ATOM 1505 O O . GLU A 1 206 ? -36.433 -9.056 20.564 1.00 8.28 206 GLU A O 1
ATOM 1511 N N . ILE A 1 207 ? -34.464 -9.688 21.457 1.00 6.26 207 ILE A N 1
ATOM 1512 C CA . ILE A 1 207 ? -34.298 -8.411 22.151 1.00 8.19 207 ILE A CA 1
ATOM 1513 C C . ILE A 1 207 ? -34.156 -7.273 21.150 1.00 6.30 207 ILE A C 1
ATOM 1514 O O . ILE A 1 207 ? -34.789 -6.218 21.285 1.00 6.21 207 ILE A O 1
ATOM 1519 N N . ALA A 1 208 ? -33.351 -7.483 20.107 1.00 4.64 208 ALA A N 1
ATOM 1520 C CA . ALA A 1 208 ? -33.146 -6.439 19.110 1.00 5.23 208 ALA A CA 1
ATOM 1521 C C . ALA A 1 208 ? -34.436 -6.090 18.382 1.00 5.81 208 ALA A C 1
ATOM 1522 O O . ALA A 1 208 ? -34.594 -4.955 17.911 1.00 5.79 208 ALA A O 1
ATOM 1524 N N . SER A 1 209 ? -35.372 -7.039 18.287 1.00 5.35 209 SER A N 1
ATOM 1525 C CA . SER A 1 209 ? -36.621 -6.777 17.572 1.00 7.48 209 SER A CA 1
ATOM 1526 C C . SER A 1 209 ? -37.460 -5.701 18.251 1.00 7.26 209 SER A C 1
ATOM 1527 O O . SER A 1 209 ? -38.328 -5.103 17.605 1.00 6.96 209 SER A O 1
ATOM 1530 N N . LEU A 1 210 ? -37.213 -5.436 19.531 1.00 4.77 210 LEU A N 1
ATOM 1531 C CA . LEU A 1 210 ? -37.891 -4.352 20.227 1.00 5.61 210 LEU A CA 1
ATOM 1532 C C . LEU A 1 210 ? -37.563 -2.991 19.648 1.00 6.10 210 LEU A C 1
ATOM 1533 O O . LEU A 1 210 ? -38.266 -2.024 19.952 1.00 6.59 210 LEU A O 1
ATOM 1538 N N . THR A 1 211 ? -36.529 -2.890 18.808 1.00 6.81 211 THR A N 1
ATOM 1539 C CA . THR A 1 211 ? -36.280 -1.644 18.094 1.00 4.83 211 THR A CA 1
ATOM 1540 C C . THR A 1 211 ? -37.504 -1.211 17.293 1.00 5.64 211 THR A C 1
ATOM 1541 O O . THR A 1 211 ? -37.758 -0.009 17.147 1.00 5.83 211 THR A O 1
ATOM 1545 N N . ARG A 1 212 ? -38.288 -2.176 16.801 1.00 6.11 212 ARG A N 1
ATOM 1546 C CA . ARG A 1 212 ? -39.516 -1.856 16.077 1.00 7.42 212 ARG A CA 1
ATOM 1547 C C . ARG A 1 212 ? -40.491 -1.097 16.964 1.00 6.08 212 ARG A C 1
ATOM 1548 O O . ARG A 1 212 ? -41.178 -0.173 16.501 1.00 6.87 212 ARG A O 1
ATOM 1553 N N . VAL A 1 213 ? -40.566 -1.476 18.244 1.00 4.95 213 VAL A N 1
ATOM 1554 C CA . VAL A 1 213 ? -41.474 -0.831 19.190 1.00 4.91 213 VAL A CA 1
ATOM 1555 C C . VAL A 1 213 ? -41.019 0.590 19.471 1.00 4.98 213 VAL A C 1
ATOM 1556 O O . VAL A 1 213 ? -41.838 1.513 19.566 1.00 5.21 213 VAL A O 1
ATOM 1560 N N . VAL A 1 214 ? -39.706 0.791 19.587 1.00 4.49 214 VAL A N 1
ATOM 1561 C CA . VAL A 1 214 ? -39.168 2.128 19.803 1.00 4.85 214 VAL A CA 1
ATOM 1562 C C . VAL A 1 214 ? -39.456 3.018 18.603 1.00 4.39 214 VAL A C 1
ATOM 1563 O O . VAL A 1 214 ? -39.866 4.171 18.757 1.00 4.37 214 VAL A O 1
ATOM 1567 N N . ASN A 1 215 ? -39.265 2.495 17.389 1.00 4.47 215 ASN A N 1
ATOM 1568 C CA . ASN A 1 215 ? -39.562 3.285 16.198 1.00 4.22 215 ASN A CA 1
ATOM 1569 C C . ASN A 1 215 ? -41.043 3.649 16.129 1.00 3.53 215 ASN A C 1
ATOM 1570 O O . ASN A 1 215 ? -41.396 4.810 15.900 1.00 5.00 215 ASN A O 1
ATOM 1575 N N . SER A 1 216 ? -41.931 2.674 16.363 1.00 4.98 216 SER A N 1
ATOM 1576 C CA . SER A 1 216 ? -43.362 2.977 16.338 1.00 5.97 216 SER A CA 1
ATOM 1577 C C . SER A 1 216 ? -43.715 4.042 17.368 1.00 5.52 216 SER A C 1
ATOM 1578 O O . SER A 1 216 ? -44.497 4.966 17.093 1.00 7.30 216 SER A O 1
ATOM 1581 N N . ALA A 1 217 ? -43.161 3.923 18.574 1.00 5.07 217 ALA A N 1
ATOM 1582 C CA . ALA A 1 217 ? -43.476 4.894 19.609 1.00 3.78 217 ALA A CA 1
ATOM 1583 C C . ALA A 1 217 ? -42.935 6.277 19.263 1.00 4.85 217 ALA A C 1
ATOM 1584 O O . ALA A 1 217 ? -43.601 7.283 19.533 1.00 4.91 217 ALA A O 1
ATOM 1586 N N . TYR A 1 218 ? -41.742 6.345 18.654 1.00 4.38 218 TYR A N 1
ATOM 1587 C CA . TYR A 1 218 ? -41.197 7.630 18.213 1.00 4.94 218 TYR A CA 1
ATOM 1588 C C . TYR A 1 218 ? -42.139 8.301 17.217 1.00 6.74 218 TYR A C 1
ATOM 1589 O O . TYR A 1 218 ? -42.369 9.516 17.284 1.00 5.35 218 TYR A O 1
ATOM 1598 N N . ILE A 1 219 ? -42.697 7.514 16.290 1.00 4.95 219 ILE A N 1
ATOM 1599 C CA . ILE A 1 219 ? -43.614 8.047 15.286 1.00 4.40 219 ILE A CA 1
ATOM 1600 C C . ILE A 1 219 ? -44.903 8.546 15.934 1.00 6.46 219 ILE A C 1
ATOM 1601 O O . ILE A 1 219 ? -45.581 9.426 15.388 1.00 6.62 219 ILE A O 1
ATOM 1606 N N . LYS A 1 220 ? -45.272 7.992 17.090 1.00 5.83 220 LYS A N 1
ATOM 1607 C CA . LYS A 1 220 ? -46.421 8.462 17.853 1.00 6.63 220 LYS A CA 1
ATOM 1608 C C . LYS A 1 220 ? -46.088 9.649 18.744 1.00 8.74 220 LYS A C 1
ATOM 1609 O O . LYS A 1 220 ? -46.956 10.097 19.500 1.00 12.80 220 LYS A O 1
ATOM 1613 N N . GLY A 1 221 ? -44.864 10.169 18.677 1.00 6.99 221 GLY A N 1
ATOM 1614 C CA . GLY A 1 221 ? -44.491 11.341 19.432 1.00 7.13 221 GLY A CA 1
ATOM 1615 C C . GLY A 1 221 ? -43.835 11.082 20.775 1.00 6.94 221 GLY A C 1
ATOM 1616 O O . GLY A 1 221 ? -43.625 12.035 21.530 1.00 8.83 221 GLY A O 1
ATOM 1617 N N . ASP A 1 222 ? -43.493 9.834 21.093 1.00 5.72 222 ASP A N 1
ATOM 1618 C CA . ASP A 1 222 ? -42.939 9.518 22.407 1.00 6.05 222 ASP A CA 1
ATOM 1619 C C . ASP A 1 222 ? -41.525 10.084 22.537 1.00 6.65 222 ASP A C 1
ATOM 1620 O O . ASP A 1 222 ? -40.643 9.797 21.715 1.00 5.65 222 ASP A O 1
ATOM 1625 N N . LEU A 1 223 ? -41.306 10.889 23.580 1.00 4.99 223 LEU A N 1
ATOM 1626 C CA . LEU A 1 223 ? -40.036 11.594 23.725 1.00 7.36 223 LEU A CA 1
ATOM 1627 C C . LEU A 1 223 ? -38.910 10.673 24.182 1.00 6.40 223 LEU A C 1
ATOM 1628 O O . LEU A 1 223 ? -37.770 10.811 23.723 1.00 6.11 223 LEU A O 1
ATOM 1633 N N . VAL A 1 224 ? -39.190 9.739 25.097 1.00 4.84 224 VAL A N 1
ATOM 1634 C CA . VAL A 1 224 ? -38.151 8.799 25.514 1.00 5.99 224 VAL A CA 1
ATOM 1635 C C . VAL A 1 224 ? -37.645 7.986 24.325 1.00 4.10 224 VAL A C 1
ATOM 1636 O O . VAL A 1 224 ? -36.434 7.795 24.156 1.00 4.49 224 VAL A O 1
ATOM 1640 N N . SER A 1 225 ? -38.556 7.514 23.472 1.00 4.06 225 SER A N 1
ATOM 1641 C CA . SER A 1 225 ? -38.152 6.717 22.316 1.00 3.94 225 SER A CA 1
ATOM 1642 C C . SER A 1 225 ? -37.309 7.538 21.349 1.00 4.17 225 SER A C 1
ATOM 1643 O O . SER A 1 225 ? -36.304 7.044 20.819 1.00 3.61 225 SER A O 1
ATOM 1646 N N . LYS A 1 226 ? -37.695 8.796 21.109 1.00 5.09 226 LYS A N 1
ATOM 1647 C CA . LYS A 1 226 ? -36.874 9.651 20.257 1.00 4.72 226 LYS A CA 1
ATOM 1648 C C . LYS A 1 226 ? -35.466 9.777 20.820 1.00 4.90 226 LYS A C 1
ATOM 1649 O O . LYS A 1 226 ? -34.483 9.663 20.079 1.00 5.37 226 LYS A O 1
ATOM 1655 N N . ARG A 1 227 ? -35.351 9.970 22.136 1.00 4.62 227 ARG A N 1
ATOM 1656 C CA . ARG A 1 227 ? -34.035 10.082 22.762 1.00 5.48 227 ARG A CA 1
ATOM 1657 C C . ARG A 1 227 ? -33.209 8.806 22.609 1.00 4.47 227 ARG A C 1
ATOM 1658 O O . ARG A 1 227 ? -32.003 8.875 22.345 1.00 4.96 227 ARG A O 1
ATOM 1666 N N . ILE A 1 228 ? -33.827 7.635 22.776 1.00 4.22 228 ILE A N 1
ATOM 1667 C CA . ILE A 1 228 ? -33.098 6.382 22.566 1.00 3.49 228 ILE A CA 1
ATOM 1668 C C . ILE A 1 228 ? -32.531 6.306 21.147 1.00 3.36 228 ILE A C 1
ATOM 1669 O O . ILE A 1 228 ? -31.366 5.936 20.946 1.00 3.61 228 ILE A O 1
ATOM 1674 N N . LEU A 1 229 ? -33.330 6.664 20.144 1.00 3.26 229 LEU A N 1
ATOM 1675 C CA . LEU A 1 229 ? -32.847 6.597 18.767 1.00 3.81 229 LEU A CA 1
ATOM 1676 C C . LEU A 1 229 ? -31.746 7.614 18.512 1.00 4.49 229 LEU A C 1
ATOM 1677 O O . LEU A 1 229 ? -30.750 7.300 17.845 1.00 4.35 229 LEU A O 1
ATOM 1682 N N . LYS A 1 230 ? -31.897 8.828 19.048 1.00 3.59 230 LYS A N 1
ATOM 1683 C CA . LYS A 1 230 ? -30.881 9.864 18.879 1.00 5.93 230 LYS A CA 1
ATOM 1684 C C . LYS A 1 230 ? -29.559 9.430 19.494 1.00 5.98 230 LYS A C 1
ATOM 1685 O O . LYS A 1 230 ? -28.494 9.578 18.878 1.00 6.62 230 LYS A O 1
ATOM 1691 N N . GLU A 1 231 ? -29.611 8.868 20.700 1.00 4.64 231 GLU A N 1
ATOM 1692 C CA . GLU A 1 231 ? -28.384 8.453 21.368 1.00 5.24 231 GLU A CA 1
ATOM 1693 C C . GLU A 1 231 ? -27.728 7.278 20.660 1.00 4.81 231 GLU A C 1
ATOM 1694 O O . GLU A 1 231 ? -26.492 7.185 20.632 1.00 5.91 231 GLU A O 1
ATOM 1697 N N . ALA A 1 232 ? -28.524 6.385 20.076 1.00 4.27 232 ALA A N 1
ATOM 1698 C CA . ALA A 1 232 ? -27.948 5.292 19.301 1.00 2.84 232 ALA A CA 1
ATOM 1699 C C . ALA A 1 232 ? -27.212 5.829 18.082 1.00 4.65 232 ALA A C 1
ATOM 1700 O O . ALA A 1 232 ? -26.100 5.390 17.772 1.00 4.89 232 ALA A O 1
ATOM 1702 N N . ALA A 1 233 ? -27.807 6.798 17.388 1.00 4.08 233 ALA A N 1
ATOM 1703 C CA . ALA A 1 233 ? -27.131 7.409 16.249 1.00 4.45 233 ALA A CA 1
ATOM 1704 C C . ALA A 1 233 ? -25.805 8.034 16.660 1.00 3.37 233 ALA A C 1
ATOM 1705 O O . ALA A 1 233 ? -24.802 7.910 15.940 1.00 5.28 233 ALA A O 1
ATOM 1707 N N . ARG A 1 234 ? -25.777 8.709 17.812 1.00 4.73 234 ARG A N 1
ATOM 1708 C CA . ARG A 1 234 ? -24.537 9.307 18.285 1.00 4.87 234 ARG A CA 1
ATOM 1709 C C . ARG A 1 234 ? -23.478 8.245 18.550 1.00 4.72 234 ARG A C 1
ATOM 1710 O O . ARG A 1 234 ? -22.303 8.443 18.220 1.00 5.03 234 ARG A O 1
ATOM 1713 N N . GLU A 1 235 ? -23.862 7.113 19.158 1.00 3.76 235 GLU A N 1
ATOM 1714 C CA . GLU A 1 235 ? -22.894 6.048 19.396 1.00 5.70 235 GLU A CA 1
ATOM 1715 C C . GLU A 1 235 ? -22.320 5.528 18.089 1.00 3.68 235 GLU A C 1
ATOM 1716 O O . GLU A 1 235 ? -21.115 5.248 17.990 1.00 4.27 235 GLU A O 1
ATOM 1722 N N . LEU A 1 236 ? -23.165 5.379 17.070 1.00 3.80 236 LEU A N 1
ATOM 1723 C CA . LEU A 1 236 ? -22.651 4.916 15.789 1.00 3.94 236 LEU A CA 1
ATOM 1724 C C . LEU A 1 236 ? -21.720 5.947 15.181 1.00 3.56 236 LEU A C 1
ATOM 1725 O O . LEU A 1 236 ? -20.680 5.591 14.615 1.00 3.82 236 LEU A O 1
ATOM 1730 N N . PHE A 1 237 ? -22.055 7.231 15.312 1.00 4.50 237 PHE A N 1
ATOM 1731 C CA . PHE A 1 237 ? -21.148 8.258 14.822 1.00 4.85 237 PHE A CA 1
ATOM 1732 C C . PHE A 1 237 ? -19.807 8.200 15.542 1.00 4.71 237 PHE A C 1
ATOM 1733 O O . PHE A 1 237 ? -18.756 8.317 14.904 1.00 5.39 237 PHE A O 1
ATOM 1741 N N . LEU A 1 238 ? -19.815 8.033 16.864 1.00 5.06 238 LEU A N 1
ATOM 1742 C CA . LEU A 1 238 ? -18.554 7.935 17.589 1.00 6.23 238 LEU A CA 1
ATOM 1743 C C . LEU A 1 238 ? -17.688 6.804 17.057 1.00 6.27 238 LEU A C 1
ATOM 1744 O O . LEU A 1 238 ? -16.454 6.923 17.013 1.00 4.68 238 LEU A O 1
ATOM 1749 N N . SER A 1 239 ? -18.304 5.682 16.667 1.00 3.97 239 SER A N 1
ATOM 1750 C CA . SER A 1 239 ? -17.504 4.584 16.131 1.00 3.10 239 SER A CA 1
ATOM 1751 C C . SER A 1 239 ? -16.834 4.969 14.811 1.00 3.92 239 SER A C 1
ATOM 1752 O O . SER A 1 239 ? -15.694 4.562 14.563 1.00 3.80 239 SER A O 1
ATOM 1755 N N . VAL A 1 240 ? -17.501 5.778 13.987 1.00 3.03 240 VAL A N 1
ATOM 1756 C CA . VAL A 1 240 ? -16.892 6.258 12.742 1.00 4.04 240 VAL A CA 1
ATOM 1757 C C . VAL A 1 240 ? -15.782 7.258 13.029 1.00 4.36 240 VAL A C 1
ATOM 1758 O O . VAL A 1 240 ? -14.701 7.191 12.433 1.00 3.98 240 VAL A O 1
ATOM 1762 N N . LYS A 1 241 ? -16.049 8.223 13.915 1.00 4.02 241 LYS A N 1
ATOM 1763 C CA . LYS A 1 241 ? -15.036 9.203 14.282 1.00 5.40 241 LYS A CA 1
ATOM 1764 C C . LYS A 1 241 ? -13.754 8.518 14.742 1.00 5.02 241 LYS A C 1
ATOM 1765 O O . LYS A 1 241 ? -12.645 8.937 14.381 1.00 5.30 241 LYS A O 1
ATOM 1771 N N . ALA A 1 242 ? -13.883 7.453 15.531 1.00 3.57 242 ALA A N 1
ATOM 1772 C CA . ALA A 1 242 ? -12.707 6.750 16.031 1.00 3.61 242 ALA A CA 1
ATOM 1773 C C . ALA A 1 242 ? -11.896 6.158 14.887 1.00 5.65 242 ALA A C 1
ATOM 1774 O O . ALA A 1 242 ? -10.670 6.328 14.826 1.00 5.40 242 ALA A O 1
ATOM 1776 N N . VAL A 1 243 ? -12.568 5.479 13.956 1.00 4.42 243 VAL A N 1
ATOM 1777 C CA . VAL A 1 243 ? -11.857 4.840 12.853 1.00 4.70 243 VAL A CA 1
ATOM 1778 C C . VAL A 1 243 ? -11.247 5.878 11.913 1.00 5.50 243 VAL A C 1
ATOM 1779 O O . VAL A 1 243 ? -10.098 5.729 11.469 1.00 4.77 243 VAL A O 1
ATOM 1783 N N . VAL A 1 244 ? -11.990 6.946 11.617 1.00 4.37 244 VAL A N 1
ATOM 1784 C CA . VAL A 1 244 ? -11.486 8.019 10.756 1.00 5.97 244 VAL A CA 1
ATOM 1785 C C . VAL A 1 244 ? -10.225 8.637 11.351 1.00 7.47 244 VAL A C 1
ATOM 1786 O O . VAL A 1 244 ? -9.236 8.878 10.647 1.00 7.52 244 VAL A O 1
ATOM 1790 N N . GLU A 1 245 ? -10.245 8.918 12.654 1.00 6.51 245 GLU A N 1
ATOM 1791 C CA . GLU A 1 245 ? -9.087 9.518 13.307 1.00 7.35 245 GLU A CA 1
ATOM 1792 C C . GLU A 1 245 ? -7.913 8.548 13.313 1.00 7.69 245 GLU A C 1
ATOM 1793 O O . GLU A 1 245 ? -6.779 8.927 12.997 1.00 8.65 245 GLU A O 1
ATOM 1799 N N . VAL A 1 246 ? -8.160 7.286 13.684 1.00 6.43 246 VAL A N 1
ATOM 1800 C CA . VAL A 1 246 ? -7.083 6.294 13.753 1.00 7.48 246 VAL A CA 1
ATOM 1801 C C . VAL A 1 246 ? -6.415 6.115 12.388 1.00 6.68 246 VAL A C 1
ATOM 1802 O O . VAL A 1 246 ? -5.189 5.964 12.290 1.00 7.52 246 VAL A O 1
ATOM 1806 N N . LEU A 1 247 ? -7.201 6.149 11.317 1.00 4.32 247 LEU A N 1
ATOM 1807 C CA . LEU A 1 247 ? -6.698 5.917 9.972 1.00 5.90 247 LEU A CA 1
ATOM 1808 C C . LEU A 1 247 ? -6.247 7.198 9.283 1.00 5.16 247 LEU A C 1
ATOM 1809 O O . LEU A 1 247 ? -5.864 7.150 8.107 1.00 5.81 247 LEU A O 1
ATOM 1814 N N . SER A 1 248 ? -6.272 8.332 9.987 1.00 5.43 248 SER A N 1
ATOM 1815 C CA . SER A 1 248 ? -5.767 9.607 9.466 1.00 6.39 248 SER A CA 1
ATOM 1816 C C . SER A 1 248 ? -6.562 10.094 8.256 1.00 8.35 248 SER A C 1
ATOM 1817 O O . SER A 1 248 ? -6.016 10.647 7.299 1.00 7.46 248 SER A O 1
ATOM 1820 N N . MET A 1 249 ? -7.877 9.923 8.320 1.00 5.37 249 MET A N 1
ATOM 1821 C CA . MET A 1 249 ? -8.759 10.240 7.210 1.00 6.66 249 MET A CA 1
ATOM 1822 C C . MET A 1 249 ? -9.638 11.450 7.508 1.00 5.80 249 MET A C 1
ATOM 1823 O O . MET A 1 249 ? -10.612 11.680 6.783 1.00 7.26 249 MET A O 1
ATOM 1828 N N . GLN A 1 250 ? -9.307 12.229 8.549 1.00 6.26 250 GLN A N 1
ATOM 1829 C CA . GLN A 1 250 ? -10.121 13.380 8.951 1.00 7.77 250 GLN A CA 1
ATOM 1830 C C . GLN A 1 250 ? -10.348 14.363 7.811 1.00 9.64 250 GLN A C 1
ATOM 1831 O O . GLN A 1 250 ? -11.385 15.037 7.775 1.00 9.72 250 GLN A O 1
ATOM 1837 N N . ASN A 1 251 ? -9.380 14.504 6.907 1.00 8.17 251 ASN A N 1
ATOM 1838 C CA . ASN A 1 251 ? -9.448 15.509 5.851 1.00 6.94 251 ASN A CA 1
ATOM 1839 C C . ASN A 1 251 ? -9.423 14.893 4.463 1.00 10.92 251 ASN A C 1
ATOM 1840 O O . ASN A 1 251 ? -9.086 15.577 3.492 1.00 10.71 251 ASN A O 1
ATOM 1845 N N . LYS A 1 252 ? -9.782 13.625 4.333 1.00 7.10 252 LYS A N 1
ATOM 1846 C CA . LYS A 1 252 ? -9.618 12.919 3.074 1.00 7.43 252 LYS A CA 1
ATOM 1847 C C . LYS A 1 252 ? -10.958 12.426 2.539 1.00 8.54 252 LYS A C 1
ATOM 1848 O O . LYS A 1 252 ? -11.895 12.174 3.302 1.00 8.73 252 LYS A O 1
ATOM 1854 N N . LYS A 1 253 ? -11.040 12.294 1.217 1.00 8.48 253 LYS A N 1
ATOM 1855 C CA . LYS A 1 253 ? -12.204 11.669 0.601 1.00 8.86 253 LYS A CA 1
ATOM 1856 C C . LYS A 1 253 ? -12.258 10.207 1.017 1.00 10.84 253 LYS A C 1
ATOM 1857 O O . LYS A 1 253 ? -11.252 9.495 0.936 1.00 13.15 253 LYS A O 1
ATOM 1859 N N . VAL A 1 254 ? -13.428 9.771 1.492 1.00 7.94 254 VAL A N 1
ATOM 1860 C CA . VAL A 1 254 ? -13.652 8.406 1.961 1.00 10.19 254 VAL A CA 1
ATOM 1861 C C . VAL A 1 254 ? -15.056 8.033 1.523 1.00 7.00 254 VAL A C 1
ATOM 1862 O O . VAL A 1 254 ? -15.950 8.878 1.561 1.00 10.51 254 VAL A O 1
ATOM 1866 N N . VAL A 1 255 ? -15.264 6.779 1.124 1.00 5.08 255 VAL A N 1
ATOM 1867 C CA . VAL A 1 255 ? -16.606 6.247 0.889 1.00 4.28 255 VAL A CA 1
ATOM 1868 C C . VAL A 1 255 ? -17.030 5.450 2.119 1.00 3.96 255 VAL A C 1
ATOM 1869 O O . VAL A 1 255 ? -16.271 4.605 2.617 1.00 4.50 255 VAL A O 1
ATOM 1873 N N . LEU A 1 256 ? -18.249 5.709 2.599 1.00 3.64 256 LEU A N 1
ATOM 1874 C CA . LEU A 1 256 ? -18.787 5.027 3.763 1.00 4.35 256 LEU A CA 1
ATOM 1875 C C . LEU A 1 256 ? -20.130 4.418 3.394 1.00 3.76 256 LEU A C 1
ATOM 1876 O O . LEU A 1 256 ? -20.933 5.036 2.682 1.00 4.53 256 LEU A O 1
ATOM 1881 N N . THR A 1 257 ? -20.384 3.210 3.899 1.00 3.08 257 THR A N 1
ATOM 1882 C CA . THR A 1 257 ? -21.692 2.596 3.745 1.00 3.71 257 THR A CA 1
ATOM 1883 C C . THR A 1 257 ? -22.107 1.955 5.063 1.00 3.91 257 THR A C 1
ATOM 1884 O O . THR A 1 257 ? -21.358 1.943 6.044 1.00 3.69 257 THR A O 1
ATOM 1888 N N . THR A 1 258 ? -23.343 1.468 5.090 1.00 5.11 258 THR A N 1
ATOM 1889 C CA . THR A 1 258 ? -23.983 1.038 6.323 1.00 5.86 258 THR A CA 1
ATOM 1890 C C . THR A 1 258 ? -24.742 -0.254 6.065 1.00 3.49 258 THR A C 1
ATOM 1891 O O . THR A 1 258 ? -25.360 -0.424 5.007 1.00 4.53 258 THR A O 1
ATOM 1895 N N . ALA A 1 259 ? -24.697 -1.155 7.041 1.00 4.34 259 ALA A N 1
ATOM 1896 C CA . ALA A 1 259 ? -25.358 -2.448 6.981 1.00 3.17 259 ALA A CA 1
ATOM 1897 C C . ALA A 1 259 ? -26.093 -2.701 8.289 1.00 4.36 259 ALA A C 1
ATOM 1898 O O . ALA A 1 259 ? -25.693 -2.208 9.350 1.00 5.41 259 ALA A O 1
ATOM 1900 N N . GLY A 1 260 ? -27.167 -3.471 8.206 1.00 6.43 260 GLY A N 1
ATOM 1901 C CA . GLY A 1 260 ? -27.924 -3.850 9.381 1.00 6.60 260 GLY A CA 1
ATOM 1902 C C . GLY A 1 260 ? -29.276 -3.159 9.423 1.00 7.31 260 GLY A C 1
ATOM 1903 O O . GLY A 1 260 ? -29.453 -2.041 8.919 1.00 7.54 260 GLY A O 1
ATOM 1904 N N . GLY A 1 261 ? -30.236 -3.823 10.072 1.00 7.92 261 GLY A N 1
ATOM 1905 C CA . GLY A 1 261 ? -31.628 -3.413 10.086 1.00 10.34 261 GLY A CA 1
ATOM 1906 C C . GLY A 1 261 ? -31.954 -2.229 10.967 1.00 16.05 261 GLY A C 1
ATOM 1907 O O . GLY A 1 261 ? -33.077 -1.725 10.883 1.00 21.67 261 GLY A O 1
ATOM 1908 N N . VAL A 1 262 ? -31.034 -1.778 11.811 1.00 7.25 262 VAL A N 1
ATOM 1909 C CA . VAL A 1 262 ? -31.282 -0.601 12.633 1.00 8.76 262 VAL A CA 1
ATOM 1910 C C . VAL A 1 262 ? -30.905 0.632 11.822 1.00 9.49 262 VAL A C 1
ATOM 1911 O O . VAL A 1 262 ? -31.766 1.457 11.492 1.00 12.07 262 VAL A O 1
ATOM 1915 N N . ILE A 1 263 ? -29.619 0.750 11.477 1.00 5.00 263 ILE A N 1
ATOM 1916 C CA . ILE A 1 263 ? -29.142 1.938 10.774 1.00 5.98 263 ILE A CA 1
ATOM 1917 C C . ILE A 1 263 ? -29.847 2.129 9.427 1.00 6.54 263 ILE A C 1
ATOM 1918 O O . ILE A 1 263 ? -30.096 3.266 9.009 1.00 8.67 263 ILE A O 1
ATOM 1923 N N . ASN A 1 264 ? -30.203 1.043 8.741 1.00 5.24 264 ASN A N 1
ATOM 1924 C CA . ASN A 1 264 ? -30.749 1.171 7.394 1.00 6.31 264 ASN A CA 1
ATOM 1925 C C . ASN A 1 264 ? -32.267 1.292 7.353 1.00 8.43 264 ASN A C 1
ATOM 1926 O O . ASN A 1 264 ? -32.803 1.639 6.296 1.00 10.49 264 ASN A O 1
ATOM 1931 N N . ASN A 1 265 ? -32.969 1.047 8.463 1.00 5.49 265 ASN A N 1
ATOM 1932 C CA . ASN A 1 265 ? -34.427 1.052 8.474 1.00 5.85 265 ASN A CA 1
ATOM 1933 C C . ASN A 1 265 ? -35.041 2.274 9.121 1.00 6.47 265 ASN A C 1
ATOM 1934 O O . ASN A 1 265 ? -36.145 2.673 8.740 1.00 10.12 265 ASN A O 1
ATOM 1939 N N . ILE A 1 266 ? -34.398 2.859 10.118 1.00 5.67 266 ILE A N 1
ATOM 1940 C CA . ILE A 1 266 ? -35.013 3.914 10.919 1.00 6.84 266 ILE A CA 1
ATOM 1941 C C . ILE A 1 266 ? -34.630 5.276 10.355 1.00 8.05 266 ILE A C 1
ATOM 1942 O O . ILE A 1 266 ? -33.495 5.733 10.535 1.00 6.08 266 ILE A O 1
ATOM 1947 N N . ASN A 1 267 ? -35.590 5.956 9.711 1.00 5.96 267 ASN A N 1
ATOM 1948 C CA . ASN A 1 267 ? -35.280 7.219 9.037 1.00 5.23 267 ASN A CA 1
ATOM 1949 C C . ASN A 1 267 ? -34.593 8.208 9.972 1.00 7.17 267 ASN A C 1
ATOM 1950 O O . ASN A 1 267 ? -33.587 8.823 9.609 1.00 5.71 267 ASN A O 1
ATOM 1955 N N . TYR A 1 268 ? -35.135 8.385 11.178 1.00 6.52 268 TYR A N 1
ATOM 1956 C CA . TYR A 1 268 ? -34.605 9.387 12.096 1.00 6.98 268 TYR A CA 1
ATOM 1957 C C . TYR A 1 268 ? -33.186 9.041 12.522 1.00 5.02 268 TYR A C 1
ATOM 1958 O O . TYR A 1 268 ? -32.323 9.916 12.569 1.00 5.66 268 TYR A O 1
ATOM 1967 N N . LEU A 1 269 ? -32.934 7.777 12.833 1.00 5.27 269 LEU A N 1
ATOM 1968 C CA . LEU A 1 269 ? -31.599 7.372 13.266 1.00 5.35 269 LEU A CA 1
ATOM 1969 C C . LEU A 1 269 ? -30.583 7.530 12.133 1.00 3.83 269 LEU A C 1
ATOM 1970 O O . LEU A 1 269 ? -29.485 8.076 12.340 1.00 4.86 269 LEU A O 1
ATOM 1975 N N . TYR A 1 270 ? -30.946 7.094 10.921 1.00 4.76 270 TYR A N 1
ATOM 1976 C CA . TYR A 1 270 ? -30.080 7.258 9.761 1.00 4.67 270 TYR A CA 1
ATOM 1977 C C . TYR A 1 270 ? -29.793 8.731 9.503 1.00 5.40 270 TYR A C 1
ATOM 1978 O O . TYR A 1 270 ? -28.641 9.119 9.259 1.00 5.18 270 TYR A O 1
ATOM 1987 N N . ASP A 1 271 ? -30.826 9.573 9.595 1.00 5.29 271 ASP A N 1
ATOM 1988 C CA . ASP A 1 271 ? -30.664 11.003 9.342 1.00 7.19 271 ASP A CA 1
ATOM 1989 C C . ASP A 1 271 ? -29.762 11.651 10.381 1.00 3.94 271 ASP A C 1
ATOM 1990 O O . ASP A 1 271 ? -28.934 12.504 10.049 1.00 6.43 271 ASP A O 1
ATOM 1995 N N . GLU A 1 272 ? -29.930 11.285 11.654 1.00 4.98 272 GLU A N 1
ATOM 1996 C CA . GLU A 1 272 ? -29.074 11.845 12.695 1.00 5.82 272 GLU A CA 1
ATOM 1997 C C . GLU A 1 272 ? -27.621 11.439 12.479 1.00 6.20 272 GLU A C 1
ATOM 1998 O O . GLU A 1 272 ? -26.706 12.265 12.597 1.00 6.52 272 GLU A O 1
ATOM 2004 N N . PHE A 1 273 ? -27.397 10.162 12.168 1.00 5.48 273 PHE A N 1
ATOM 2005 C CA . PHE A 1 273 ? -26.056 9.669 11.870 1.00 5.60 273 PHE A CA 1
ATOM 2006 C C . PHE A 1 273 ? -25.447 10.430 10.695 1.00 6.84 273 PHE A C 1
ATOM 2007 O O . PHE A 1 273 ? -24.315 10.925 10.778 1.00 6.76 273 PHE A O 1
ATOM 2015 N N . ARG A 1 274 ? -26.198 10.555 9.597 1.00 6.72 274 ARG A N 1
ATOM 2016 C CA . ARG A 1 274 ? -25.706 11.274 8.421 1.00 7.02 274 ARG A CA 1
ATOM 2017 C C . ARG A 1 274 ? -25.412 12.738 8.729 1.00 8.31 274 ARG A C 1
ATOM 2018 O O . ARG A 1 274 ? -24.429 13.297 8.222 1.00 8.74 274 ARG A O 1
ATOM 2026 N N . LYS A 1 275 ? -26.249 13.377 9.552 1.00 7.98 275 LYS A N 1
ATOM 2027 C CA . LYS A 1 275 ? -26.027 14.779 9.881 1.00 9.76 275 LYS A CA 1
ATOM 2028 C C . LYS A 1 275 ? -24.709 14.957 10.622 1.00 10.58 275 LYS A C 1
ATOM 2029 O O . LYS A 1 275 ? -23.947 15.890 10.334 1.00 10.40 275 LYS A O 1
ATOM 2035 N N . PHE A 1 276 ? -24.401 14.048 11.551 1.00 8.31 276 PHE A N 1
ATOM 2036 C CA . PHE A 1 276 ? -23.122 14.125 12.247 1.00 10.31 276 PHE A CA 1
ATOM 2037 C C . PHE A 1 276 ? -21.958 14.000 11.276 1.00 12.79 276 PHE A C 1
ATOM 2038 O O . PHE A 1 276 ? -20.967 14.731 11.390 1.00 13.44 276 PHE A O 1
ATOM 2046 N N . LEU A 1 277 ? -22.048 13.063 10.325 1.00 8.86 277 LEU A N 1
ATOM 2047 C CA . LEU A 1 277 ? -20.956 12.864 9.375 1.00 9.97 277 LEU A CA 1
ATOM 2048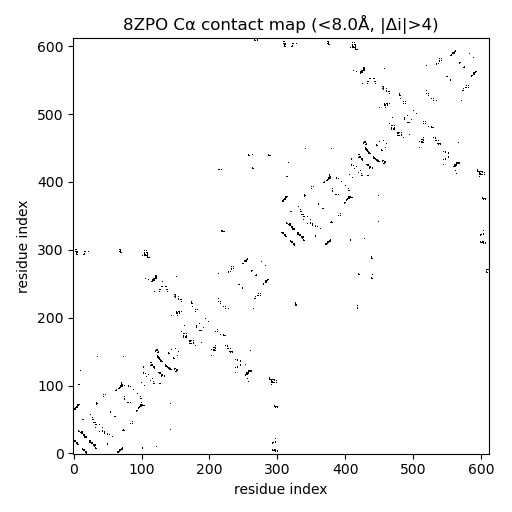 C C . LEU A 1 277 ? -20.818 14.042 8.426 1.00 14.44 277 LEU A C 1
ATOM 2049 O O . LEU A 1 277 ? -19.696 14.483 8.139 1.00 12.65 277 LEU A O 1
ATOM 2054 N N . ASN A 1 278 ? -21.937 14.557 7.908 1.00 11.67 278 ASN A N 1
ATOM 2055 C CA . ASN A 1 278 ? -21.865 15.650 6.944 1.00 13.12 278 ASN A CA 1
ATOM 2056 C C . ASN A 1 278 ? -21.267 16.904 7.559 1.00 15.24 278 ASN A C 1
ATOM 2057 O O . ASN A 1 278 ? -20.583 17.669 6.867 1.00 16.35 278 ASN A O 1
ATOM 2062 N N . LEU A 1 279 ? -21.495 17.126 8.849 1.00 10.50 279 LEU A N 1
ATOM 2063 C CA . LEU A 1 279 ? -20.955 18.319 9.487 1.00 14.23 279 LEU A CA 1
ATOM 2064 C C . LEU A 1 279 ? -19.482 18.145 9.833 1.00 12.76 279 LEU A C 1
ATOM 2065 O O . LEU A 1 279 ? -18.669 19.031 9.555 1.00 13.55 279 LEU A O 1
ATOM 2070 N N . ASN A 1 280 ? -19.120 17.000 10.421 1.00 12.04 280 ASN A N 1
ATOM 2071 C CA . ASN A 1 280 ? -17.765 16.805 10.930 1.00 12.52 280 ASN A CA 1
ATOM 2072 C C . ASN A 1 280 ? -16.783 16.321 9.871 1.00 10.10 280 ASN A C 1
ATOM 2073 O O . ASN A 1 280 ? -15.592 16.652 9.942 1.00 11.03 280 ASN A O 1
ATOM 2078 N N . TYR A 1 281 ? -17.241 15.543 8.901 1.00 9.89 281 TYR A N 1
ATOM 2079 C CA . TYR A 1 281 ? -16.370 14.958 7.879 1.00 9.02 281 TYR A CA 1
ATOM 2080 C C . TYR A 1 281 ? -17.061 15.093 6.537 1.00 10.92 281 TYR A C 1
ATOM 2081 O O . TYR A 1 281 ? -17.519 14.109 5.954 1.00 9.62 281 TYR A O 1
ATOM 2090 N N . PRO A 1 282 ? -17.142 16.312 6.006 1.00 10.48 282 PRO A N 1
ATOM 2091 C CA . PRO A 1 282 ? -17.880 16.522 4.754 1.00 8.86 282 PRO A CA 1
ATOM 2092 C C . PRO A 1 282 ? -17.300 15.781 3.567 1.00 12.89 282 PRO A C 1
ATOM 2093 O O . PRO A 1 282 ? -18.009 15.583 2.577 1.00 12.23 282 PRO A O 1
ATOM 2097 N N . LYS A 1 283 ? -16.037 15.367 3.615 1.00 10.38 283 LYS A N 1
ATOM 2098 C CA . LYS A 1 283 ? -15.499 14.610 2.495 1.00 8.05 283 LYS A CA 1
ATOM 2099 C C . LYS A 1 283 ? -15.806 13.119 2.574 1.00 6.78 283 LYS A C 1
ATOM 2100 O O . LYS A 1 283 ? -15.390 12.367 1.683 1.00 9.79 283 LYS A O 1
ATOM 2106 N N . VAL A 1 284 ? -16.507 12.671 3.611 1.00 7.94 284 VAL A N 1
ATOM 2107 C CA . VAL A 1 284 ? -17.012 11.301 3.644 1.00 8.55 284 VAL A CA 1
ATOM 2108 C C . VAL A 1 284 ? -18.271 11.231 2.785 1.00 8.37 284 VAL A C 1
ATOM 2109 O O . VAL A 1 284 ? -19.272 11.897 3.076 1.00 11.20 284 VAL A O 1
ATOM 2113 N N . LYS A 1 285 ? -18.212 10.432 1.726 1.00 6.36 285 LYS A N 1
ATOM 2114 C CA . LYS A 1 285 ? -19.338 10.223 0.822 1.00 8.05 285 LYS A CA 1
ATOM 2115 C C . LYS A 1 285 ? -20.103 8.984 1.271 1.00 9.29 285 LYS A C 1
ATOM 2116 O O . LYS A 1 285 ? -19.549 7.882 1.302 1.00 8.49 285 LYS A O 1
ATOM 2120 N N . ILE A 1 286 ? -21.372 9.161 1.622 1.00 7.19 286 ILE A N 1
ATOM 2121 C CA . ILE A 1 286 ? -22.201 8.082 2.150 1.00 7.04 286 ILE A CA 1
ATOM 2122 C C . ILE A 1 286 ? -23.000 7.470 1.003 1.00 8.07 286 ILE A C 1
ATOM 2123 O O . ILE A 1 286 ? -23.683 8.183 0.253 1.00 10.17 286 ILE A O 1
ATOM 2128 N N . ILE A 1 287 ? -22.894 6.149 0.838 1.00 5.92 287 ILE A N 1
ATOM 2129 C CA . ILE A 1 287 ? -23.610 5.445 -0.217 1.00 7.23 287 ILE A CA 1
ATOM 2130 C C . ILE A 1 287 ? -24.364 4.252 0.364 1.00 6.09 287 ILE A C 1
ATOM 2131 O O . ILE A 1 287 ? -24.113 3.805 1.484 1.00 5.03 287 ILE A O 1
ATOM 2136 N N . SER A 1 288 ? -25.317 3.749 -0.414 1.00 5.50 288 SER A N 1
ATOM 2137 C CA . SER A 1 288 ? -25.952 2.491 -0.070 1.00 5.45 288 SER A CA 1
ATOM 2138 C C . SER A 1 288 ? -25.085 1.334 -0.550 1.00 5.94 288 SER A C 1
ATOM 2139 O O . SER A 1 288 ? -24.222 1.488 -1.418 1.00 10.09 288 SER A O 1
ATOM 2142 N N . MET A 1 289 ? -25.305 0.167 0.035 1.00 4.59 289 MET A N 1
ATOM 2143 C CA . MET A 1 289 ? -24.514 -0.997 -0.348 1.00 4.37 289 MET A CA 1
ATOM 2144 C C . MET A 1 289 ? -24.879 -1.470 -1.755 1.00 4.62 289 MET A C 1
ATOM 2145 O O . MET A 1 289 ? -26.056 -1.703 -2.061 1.00 5.29 289 MET A O 1
ATOM 2150 N N . LYS A 1 290 ? -23.857 -1.673 -2.587 1.00 4.13 290 LYS A N 1
ATOM 2151 C CA . LYS A 1 290 ? -24.081 -2.120 -3.962 1.00 6.11 290 LYS A CA 1
ATOM 2152 C C . LYS A 1 290 ? -24.576 -3.561 -4.021 1.00 6.59 290 LYS A C 1
ATOM 2153 O O . LYS A 1 290 ? -25.371 -3.914 -4.902 1.00 9.48 290 LYS A O 1
ATOM 2159 N N . ASN A 1 291 ? -24.101 -4.410 -3.115 1.00 6.65 291 ASN A N 1
ATOM 2160 C CA . ASN A 1 291 ? -24.525 -5.806 -3.016 1.00 7.29 291 ASN A CA 1
ATOM 2161 C C . ASN A 1 291 ? -24.603 -6.164 -1.543 1.00 7.86 291 ASN A C 1
ATOM 2162 O O . ASN A 1 291 ? -24.142 -5.410 -0.682 1.00 7.69 291 ASN A O 1
ATOM 2167 N N . ASP A 1 292 ? -25.146 -7.342 -1.245 1.00 6.68 292 ASP A N 1
ATOM 2168 C CA . ASP A 1 292 ? -25.229 -7.759 0.144 1.00 5.59 292 ASP A CA 1
ATOM 2169 C C . ASP A 1 292 ? -23.900 -8.344 0.638 1.00 4.97 292 ASP A C 1
ATOM 2170 O O . ASP A 1 292 ? -22.927 -8.511 -0.111 1.00 5.72 292 ASP A O 1
ATOM 2175 N N . SER A 1 293 ? -23.877 -8.677 1.921 1.00 4.66 293 SER A N 1
ATOM 2176 C CA . SER A 1 293 ? -22.643 -9.133 2.544 1.00 5.07 293 SER A CA 1
ATOM 2177 C C . SER A 1 293 ? -22.253 -10.516 2.042 1.00 4.12 293 SER A C 1
ATOM 2178 O O . SER A 1 293 ? -21.065 -10.816 1.899 1.00 4.62 293 SER A O 1
ATOM 2181 N N . ALA A 1 294 ? -23.237 -11.385 1.787 1.00 4.29 294 ALA A N 1
ATOM 2182 C CA . ALA A 1 294 ? -22.906 -12.706 1.266 1.00 3.82 294 ALA A CA 1
ATOM 2183 C C . ALA A 1 294 ? -22.207 -12.590 -0.080 1.00 3.16 294 ALA A C 1
ATOM 2184 O O . ALA A 1 294 ? -21.261 -13.336 -0.358 1.00 3.76 294 ALA A O 1
ATOM 2186 N N . PHE A 1 295 ? -22.655 -11.653 -0.924 1.00 3.56 295 PHE A N 1
ATOM 2187 C CA . PHE A 1 295 ? -21.961 -11.428 -2.187 1.00 3.42 295 PHE A CA 1
ATOM 2188 C C . PHE A 1 295 ? -20.580 -10.838 -1.960 1.00 4.27 295 PHE A C 1
ATOM 2189 O O . PHE A 1 295 ? -19.644 -11.163 -2.696 1.00 3.29 295 PHE A O 1
ATOM 2197 N N . GLY A 1 296 ? -20.423 -9.998 -0.934 1.00 4.04 296 GLY A N 1
ATOM 2198 C CA . GLY A 1 296 ? -19.095 -9.545 -0.563 1.00 4.37 296 GLY A CA 1
ATOM 2199 C C . GLY A 1 296 ? -18.156 -10.692 -0.242 1.00 3.21 296 GLY A C 1
ATOM 2200 O O . GLY A 1 296 ? -16.982 -10.679 -0.634 1.00 3.49 296 GLY A O 1
ATOM 2201 N N . ALA A 1 297 ? -18.664 -11.714 0.462 1.00 3.08 297 ALA A N 1
ATOM 2202 C CA . ALA A 1 297 ? -17.854 -12.898 0.729 1.00 2.85 297 ALA A CA 1
ATOM 2203 C C . ALA A 1 297 ? -17.522 -13.634 -0.564 1.00 2.81 297 ALA A C 1
ATOM 2204 O O . ALA A 1 297 ? -16.407 -14.142 -0.727 1.00 4.30 297 ALA A O 1
ATOM 2206 N N . VAL A 1 298 ? -18.465 -13.670 -1.507 1.00 2.20 298 VAL A N 1
ATOM 2207 C CA . VAL A 1 298 ? -18.177 -14.229 -2.829 1.00 4.74 298 VAL A CA 1
ATOM 2208 C C . VAL A 1 298 ? -17.053 -13.460 -3.519 1.00 4.42 298 VAL A C 1
ATOM 2209 O O . VAL A 1 298 ? -16.174 -14.061 -4.149 1.00 5.24 298 VAL A O 1
ATOM 2213 N N . ILE A 1 299 ? -17.066 -12.124 -3.424 1.00 3.99 299 ILE A N 1
ATOM 2214 C CA . ILE A 1 299 ? -16.005 -11.318 -4.025 1.00 5.34 299 ILE A CA 1
ATOM 2215 C C . ILE A 1 299 ? -14.657 -11.671 -3.409 1.00 4.54 299 ILE A C 1
ATOM 2216 O O . ILE A 1 299 ? -13.661 -11.870 -4.114 1.00 4.64 299 ILE A O 1
ATOM 2221 N N . ILE A 1 300 ? -14.600 -11.736 -2.085 1.00 4.40 300 ILE A N 1
ATOM 2222 C CA . ILE A 1 300 ? -13.335 -12.029 -1.426 1.00 5.48 300 ILE A CA 1
ATOM 2223 C C . ILE A 1 300 ? -12.831 -13.412 -1.818 1.00 5.73 300 ILE A C 1
ATOM 2224 O O . ILE A 1 300 ? -11.635 -13.593 -2.101 1.00 6.24 300 ILE A O 1
ATOM 2229 N N . ALA A 1 301 ? -13.738 -14.392 -1.895 1.00 4.87 301 ALA A N 1
ATOM 2230 C CA . ALA A 1 301 ? -13.333 -15.754 -2.241 1.00 4.20 301 ALA A CA 1
ATOM 2231 C C . ALA A 1 301 ? -12.878 -15.843 -3.687 1.00 5.30 301 ALA A C 1
ATOM 2232 O O . ALA A 1 301 ? -11.816 -16.412 -3.971 1.00 5.61 301 ALA A O 1
ATOM 2234 N N . ARG A 1 302 ? -13.670 -15.287 -4.613 1.00 4.27 302 ARG A N 1
ATOM 2235 C CA . ARG A 1 302 ? -13.344 -15.394 -6.032 1.00 4.83 302 ARG A CA 1
ATOM 2236 C C . ARG A 1 302 ? -12.089 -14.611 -6.372 1.00 6.84 302 ARG A C 1
ATOM 2237 O O . ARG A 1 302 ? -11.326 -15.021 -7.256 1.00 8.73 302 ARG A O 1
ATOM 2245 N N . SER A 1 303 ? -11.863 -13.490 -5.693 1.00 7.90 303 SER A N 1
ATOM 2246 C CA . SER A 1 303 ? -10.695 -12.668 -5.983 1.00 8.07 303 SER A CA 1
ATOM 2247 C C . SER A 1 303 ? -9.389 -13.382 -5.654 1.00 8.51 303 SER A C 1
ATOM 2248 O O . SER A 1 303 ? -8.350 -13.029 -6.227 1.00 9.85 303 SER A O 1
ATOM 2251 N N . GLU A 1 304 ? -9.422 -14.387 -4.770 1.00 7.79 304 GLU A N 1
ATOM 2252 C CA . GLU A 1 304 ? -8.254 -15.216 -4.491 1.00 8.65 304 GLU A CA 1
ATOM 2253 C C . GLU A 1 304 ? -8.058 -16.341 -5.499 1.00 9.66 304 GLU A C 1
ATOM 2254 O O . GLU A 1 304 ? -7.057 -17.060 -5.404 1.00 14.53 304 GLU A O 1
ATOM 2260 N N . CYS A 1 305 ? -8.973 -16.513 -6.447 1.00 9.43 305 CYS A N 1
ATOM 2261 C CA . CYS A 1 305 ? -8.864 -17.547 -7.462 1.00 11.39 305 CYS A CA 1
ATOM 2262 C C . CYS A 1 305 ? -8.349 -16.925 -8.757 1.00 15.36 305 CYS A C 1
ATOM 2263 O O . CYS A 1 305 ? -8.548 -15.736 -9.017 1.00 18.46 305 CYS A O 1
ATOM 2266 N N . ASP A 1 306 ? -7.671 -17.735 -9.562 1.00 26.12 306 ASP A N 1
ATOM 2267 C CA . ASP A 1 306 ? -7.025 -17.230 -10.774 1.00 22.87 306 ASP A CA 1
ATOM 2268 C C . ASP A 1 306 ? -8.011 -16.599 -11.754 1.00 28.96 306 ASP A C 1
ATOM 2269 O O . ASP A 1 306 ? -7.741 -15.534 -12.313 1.00 26.08 306 ASP A O 1
ATOM 2274 N N . MET B 1 1 ? -43.457 26.086 18.786 1.00 38.63 1 MET B N 1
ATOM 2275 C CA . MET B 1 1 ? -44.100 26.703 17.630 1.00 26.09 1 MET B CA 1
ATOM 2276 C C . MET B 1 1 ? -43.487 26.176 16.335 1.00 17.49 1 MET B C 1
ATOM 2277 O O . MET B 1 1 ? -43.887 26.575 15.241 1.00 22.03 1 MET B O 1
ATOM 2282 N N . LYS B 1 2 ? -42.508 25.287 16.473 1.00 15.17 2 LYS B N 1
ATOM 2283 C CA . LYS B 1 2 ? -41.890 24.660 15.312 1.00 14.65 2 LYS B CA 1
ATOM 2284 C C . LYS B 1 2 ? -42.850 23.661 14.679 1.00 10.99 2 LYS B C 1
ATOM 2285 O O . LYS B 1 2 ? -43.666 23.034 15.356 1.00 12.68 2 LYS B O 1
ATOM 2291 N N . TYR B 1 3 ? -42.734 23.506 13.363 1.00 8.39 3 TYR B N 1
ATOM 2292 C CA . TYR B 1 3 ? -43.596 22.585 12.635 1.00 7.18 3 TYR B CA 1
ATOM 2293 C C . TYR B 1 3 ? -42.861 22.106 11.391 1.00 5.60 3 TYR B C 1
ATOM 2294 O O . TYR B 1 3 ? -41.851 22.685 10.984 1.00 6.16 3 TYR B O 1
ATOM 2303 N N . VAL B 1 4 ? -43.392 21.038 10.786 1.00 4.09 4 VAL B N 1
ATOM 2304 C CA . VAL B 1 4 ? -42.932 20.576 9.478 1.00 4.70 4 VAL B CA 1
ATOM 2305 C C . VAL B 1 4 ? -44.112 20.525 8.522 1.00 4.01 4 VAL B C 1
ATOM 2306 O O . VAL B 1 4 ? -45.275 20.443 8.931 1.00 3.63 4 VAL B O 1
ATOM 2310 N N . ILE B 1 5 ? -43.787 20.523 7.230 1.00 4.07 5 ILE B N 1
ATOM 2311 C CA . ILE B 1 5 ? -44.758 20.384 6.156 1.00 3.88 5 ILE B CA 1
ATOM 2312 C C . ILE B 1 5 ? -44.443 19.107 5.387 1.00 3.85 5 ILE B C 1
ATOM 2313 O O . ILE B 1 5 ? -43.295 18.888 4.979 1.00 3.92 5 ILE B O 1
ATOM 2318 N N . GLY B 1 6 ? -45.469 18.277 5.176 1.00 3.27 6 GLY B N 1
ATOM 2319 C CA . GLY B 1 6 ? -45.379 17.145 4.272 1.00 3.21 6 GLY B CA 1
ATOM 2320 C C . GLY B 1 6 ? -46.396 17.281 3.162 1.00 4.20 6 GLY B C 1
ATOM 2321 O O . GLY B 1 6 ? -47.576 17.546 3.431 1.00 4.46 6 GLY B O 1
ATOM 2322 N N . ILE B 1 7 ? -45.956 17.150 1.913 1.00 3.13 7 ILE B N 1
ATOM 2323 C CA . ILE B 1 7 ? -46.821 17.281 0.746 1.00 3.15 7 ILE B CA 1
ATOM 2324 C C . ILE B 1 7 ? -46.781 15.986 -0.051 1.00 4.05 7 ILE B C 1
ATOM 2325 O O . ILE B 1 7 ? -45.702 15.501 -0.413 1.00 5.04 7 ILE B O 1
ATOM 2330 N N . ASP B 1 8 ? -47.966 15.452 -0.342 1.00 4.15 8 ASP B N 1
ATOM 2331 C CA . ASP B 1 8 ? -48.148 14.294 -1.215 1.00 5.42 8 ASP B CA 1
ATOM 2332 C C . ASP B 1 8 ? -48.666 14.821 -2.547 1.00 4.40 8 ASP B C 1
ATOM 2333 O O . ASP B 1 8 ? -49.835 15.198 -2.666 1.00 5.57 8 ASP B O 1
ATOM 2338 N N . GLY B 1 9 ? -47.797 14.859 -3.550 1.00 5.26 9 GLY B N 1
ATOM 2339 C CA . GLY B 1 9 ? -48.215 15.219 -4.890 1.00 7.26 9 GLY B CA 1
ATOM 2340 C C . GLY B 1 9 ? -48.711 14.001 -5.630 1.00 8.18 9 GLY B C 1
ATOM 2341 O O . GLY B 1 9 ? -48.012 13.460 -6.488 1.00 11.55 9 GLY B O 1
ATOM 2342 N N . GLY B 1 10 ? -49.928 13.551 -5.306 1.00 8.55 10 GLY B N 1
ATOM 2343 C CA . GLY B 1 10 ? -50.418 12.287 -5.811 1.00 9.77 10 GLY B CA 1
ATOM 2344 C C . GLY B 1 10 ? -51.133 12.408 -7.140 1.00 10.37 10 GLY B C 1
ATOM 2345 O O . GLY B 1 10 ? -51.349 13.502 -7.662 1.00 11.13 10 GLY B O 1
ATOM 2346 N N . GLY B 1 11 ? -51.510 11.246 -7.682 1.00 8.24 11 GLY B N 1
ATOM 2347 C CA . GLY B 1 11 ? -52.240 11.213 -8.931 1.00 10.40 11 GLY B CA 1
ATOM 2348 C C . GLY B 1 11 ? -53.697 11.594 -8.835 1.00 9.19 11 GLY B C 1
ATOM 2349 O O . GLY B 1 11 ? -54.329 11.825 -9.866 1.00 11.08 11 GLY B O 1
ATOM 2350 N N . SER B 1 12 ? -54.250 11.665 -7.630 1.00 9.71 12 SER B N 1
ATOM 2351 C CA . SER B 1 12 ? -55.653 12.007 -7.434 1.00 13.05 12 SER B CA 1
ATOM 2352 C C . SER B 1 12 ? -55.849 13.389 -6.836 1.00 15.85 12 SER B C 1
ATOM 2353 O O . SER B 1 12 ? -56.822 14.070 -7.166 1.00 15.40 12 SER B O 1
ATOM 2356 N N . LYS B 1 13 ? -54.941 13.818 -5.965 1.00 11.17 13 LYS B N 1
ATOM 2357 C CA . LYS B 1 13 ? -54.974 15.149 -5.381 1.00 10.94 13 LYS B CA 1
ATOM 2358 C C . LYS B 1 13 ? -53.583 15.450 -4.845 1.00 9.39 13 LYS B C 1
ATOM 2359 O O . LYS B 1 13 ? -52.771 14.545 -4.632 1.00 11.13 13 LYS B O 1
ATOM 2361 N N . THR B 1 14 ? -53.312 16.735 -4.649 1.00 5.75 14 THR B N 1
ATOM 2362 C CA . THR B 1 14 ? -52.159 17.186 -3.881 1.00 5.81 14 THR B CA 1
ATOM 2363 C C . THR B 1 14 ? -52.637 17.418 -2.450 1.00 6.95 14 THR B C 1
ATOM 2364 O O . THR B 1 14 ? -53.623 18.124 -2.230 1.00 8.60 14 THR B O 1
ATOM 2368 N N . HIS B 1 15 ? -51.957 16.807 -1.483 1.00 5.57 15 HIS B N 1
ATOM 2369 C CA . HIS B 1 15 ? -52.445 16.730 -0.109 1.00 4.60 15 HIS B CA 1
ATOM 2370 C C . HIS B 1 15 ? -51.307 17.121 0.822 1.00 4.58 15 HIS B C 1
ATOM 2371 O O . HIS B 1 15 ? -50.249 16.484 0.803 1.00 5.31 15 HIS B O 1
ATOM 2378 N N . MET B 1 16 ? -51.509 18.166 1.621 1.00 3.87 16 MET B N 1
ATOM 2379 C CA . MET B 1 16 ? -50.480 18.663 2.522 1.00 4.58 16 MET B CA 1
ATOM 2380 C C . MET B 1 16 ? -50.936 18.464 3.961 1.00 4.82 16 MET B C 1
ATOM 2381 O O . MET B 1 16 ? -52.104 18.702 4.294 1.00 5.07 16 MET B O 1
ATOM 2386 N N . LYS B 1 17 ? -50.017 18.010 4.808 1.00 3.78 17 LYS B N 1
ATOM 2387 C CA . LYS B 1 17 ? -50.205 18.017 6.252 1.00 3.68 17 LYS B CA 1
ATOM 2388 C C . LYS B 1 17 ? -49.158 18.909 6.898 1.00 4.73 17 LYS B C 1
ATOM 2389 O O . LYS B 1 17 ? -48.000 18.936 6.473 1.00 5.08 17 LYS B O 1
ATOM 2395 N N . ILE B 1 18 ? -49.587 19.618 7.913 1.00 4.41 18 ILE B N 1
ATOM 2396 C CA . ILE B 1 18 ? -48.667 20.422 8.751 1.00 4.97 18 ILE B CA 1
ATOM 2397 C C . ILE B 1 18 ? -48.719 19.765 10.137 1.00 3.92 18 ILE B C 1
ATOM 2398 O O . ILE B 1 18 ? -49.764 19.533 10.644 1.00 6.01 18 ILE B O 1
ATOM 2403 N N . SER B 1 19 ? -47.546 19.510 10.675 1.00 5.07 19 SER B N 1
ATOM 2404 C CA . SER B 1 19 ? -47.436 18.762 11.938 1.00 4.52 19 SER B CA 1
ATOM 2405 C C . SER B 1 19 ? -46.456 19.468 12.851 1.00 7.11 19 SER B C 1
ATOM 2406 O O . SER B 1 19 ? -45.500 19.958 12.428 1.00 5.61 19 SER B O 1
ATOM 2409 N N . THR B 1 20 ? -46.663 19.216 14.143 1.00 6.24 20 THR B N 1
ATOM 2410 C CA . THR B 1 20 ? -45.696 19.593 15.195 1.00 7.32 20 THR B CA 1
ATOM 2411 C C . THR B 1 20 ? -44.544 18.572 15.104 1.00 6.78 20 THR B C 1
ATOM 2412 O O . THR B 1 20 ? -44.658 17.513 14.512 1.00 7.39 20 THR B O 1
ATOM 2416 N N . LEU B 1 21 ? -43.469 18.835 15.833 1.00 8.82 21 LEU B N 1
ATOM 2417 C CA . LEU B 1 21 ? -42.320 17.892 15.858 1.00 8.76 21 LEU B CA 1
ATOM 2418 C C . LEU B 1 21 ? -42.627 16.620 16.665 1.00 9.42 21 LEU B C 1
ATOM 2419 O O . LEU B 1 21 ? -41.939 15.667 16.465 1.00 11.77 21 LEU B O 1
ATOM 2424 N N . ASP B 1 22 ? -43.681 16.604 17.449 1.00 10.00 22 ASP B N 1
ATOM 2425 C CA . ASP B 1 22 ? -44.112 15.370 18.160 1.00 9.05 22 ASP B CA 1
ATOM 2426 C C . ASP B 1 22 ? -45.192 14.611 17.363 1.00 8.31 22 ASP B C 1
ATOM 2427 O O . ASP B 1 22 ? -45.918 13.887 17.929 1.00 9.85 22 ASP B O 1
ATOM 2432 N N . TYR B 1 23 ? -45.305 14.904 16.053 1.00 7.45 23 TYR B N 1
ATOM 2433 C CA . TYR B 1 23 ? -46.193 14.179 15.107 1.00 6.99 23 TYR B CA 1
ATOM 2434 C C . TYR B 1 23 ? -47.684 14.421 15.328 1.00 8.21 23 TYR B C 1
ATOM 2435 O O . TYR B 1 23 ? -48.450 13.593 14.953 1.00 12.37 23 TYR B O 1
ATOM 2444 N N . LYS B 1 24 ? -48.045 15.540 15.928 1.00 7.57 24 LYS B N 1
ATOM 2445 C CA . LYS B 1 24 ? -49.475 15.914 16.029 1.00 7.39 24 LYS B CA 1
ATOM 2446 C C . LYS B 1 24 ? -49.806 16.738 14.781 1.00 7.38 24 LYS B C 1
ATOM 2447 O O . LYS B 1 24 ? -49.252 17.784 14.593 1.00 8.08 24 LYS B O 1
ATOM 2450 N N . VAL B 1 25 ? -50.655 16.180 13.953 1.00 6.77 25 VAL B N 1
ATOM 2451 C CA . VAL B 1 25 ? -51.033 16.859 12.721 1.00 6.72 25 VAL B CA 1
ATOM 2452 C C . VAL B 1 25 ? -52.031 17.960 13.053 1.00 8.62 25 VAL B C 1
ATOM 2453 O O . VAL B 1 25 ? -53.083 17.709 13.654 1.00 10.69 25 VAL B O 1
ATOM 2457 N N . LEU B 1 26 ? -51.691 19.190 12.677 1.00 5.36 26 LEU B N 1
ATOM 2458 C CA . LEU B 1 26 ? -52.493 20.357 13.015 1.00 6.42 26 LEU B CA 1
ATOM 2459 C C . LEU B 1 26 ? -53.586 20.631 11.996 1.00 8.33 26 LEU B C 1
ATOM 2460 O O . LEU B 1 26 ? -54.665 21.114 12.368 1.00 9.40 26 LEU B O 1
ATOM 2465 N N . LEU B 1 27 ? -53.328 20.359 10.720 1.00 6.33 27 LEU B N 1
ATOM 2466 C CA . LEU B 1 27 ? -54.266 20.684 9.655 1.00 7.32 27 LEU B CA 1
ATOM 2467 C C . LEU B 1 27 ? -53.830 19.955 8.396 1.00 5.18 27 LEU B C 1
ATOM 2468 O O . LEU B 1 27 ? -52.672 19.542 8.263 1.00 5.29 27 LEU B O 1
ATOM 2473 N N . GLU B 1 28 ? -54.766 19.841 7.461 1.00 5.38 28 GLU B N 1
ATOM 2474 C CA . GLU B 1 28 ? -54.473 19.286 6.153 1.00 5.36 28 GLU B CA 1
ATOM 2475 C C . GLU B 1 28 ? -55.212 20.088 5.091 1.00 4.98 28 GLU B C 1
ATOM 2476 O O . GLU B 1 28 ? -56.251 20.701 5.364 1.00 5.89 28 GLU B O 1
ATOM 2482 N N . VAL B 1 29 ? -54.633 20.118 3.893 1.00 4.22 29 VAL B N 1
ATOM 2483 C CA . VAL B 1 29 ? -55.126 20.913 2.780 1.00 3.57 29 VAL B CA 1
ATOM 2484 C C . VAL B 1 29 ? -55.102 20.031 1.543 1.00 5.31 29 VAL B C 1
ATOM 2485 O O . VAL B 1 29 ? -54.206 19.194 1.382 1.00 5.51 29 VAL B O 1
ATOM 2489 N N . PHE B 1 30 ? -56.076 20.236 0.659 1.00 5.93 30 PHE B N 1
ATOM 2490 C CA . PHE B 1 30 ? -56.159 19.507 -0.602 1.00 7.18 30 PHE B CA 1
ATOM 2491 C C . PHE B 1 30 ? -56.216 20.478 -1.773 1.00 6.99 30 PHE B C 1
ATOM 2492 O O . PHE B 1 30 ? -56.935 21.486 -1.727 1.00 7.99 30 PHE B O 1
ATOM 2500 N N . LYS B 1 31 ? -55.465 20.169 -2.828 1.00 6.47 31 LYS B N 1
ATOM 2501 C CA . LYS B 1 31 ? -55.602 20.829 -4.115 1.00 7.72 31 LYS B CA 1
ATOM 2502 C C . LYS B 1 31 ? -55.616 19.763 -5.205 1.00 7.28 31 LYS B C 1
ATOM 2503 O O . LYS B 1 31 ? -55.512 18.558 -4.939 1.00 7.84 31 LYS B O 1
ATOM 2509 N N . GLY B 1 32 ? -55.799 20.207 -6.445 1.00 10.80 32 GLY B N 1
ATOM 2510 C CA . GLY B 1 32 ? -55.857 19.284 -7.552 1.00 13.16 32 GLY B CA 1
ATOM 2511 C C . GLY B 1 32 ? -54.522 18.594 -7.734 1.00 8.72 32 GLY B C 1
ATOM 2512 O O . GLY B 1 32 ? -53.480 19.082 -7.278 1.00 11.37 32 GLY B O 1
ATOM 2513 N N . PRO B 1 33 ? -54.527 17.426 -8.387 1.00 13.59 33 PRO B N 1
ATOM 2514 C CA . PRO B 1 33 ? -53.252 16.781 -8.726 1.00 12.38 33 PRO B CA 1
ATOM 2515 C C . PRO B 1 33 ? -52.517 17.636 -9.738 1.00 11.56 33 PRO B C 1
ATOM 2516 O O . PRO B 1 33 ? -53.132 18.277 -10.593 1.00 17.61 33 PRO B O 1
ATOM 2520 N N . SER B 1 34 ? -51.192 17.651 -9.637 1.00 11.19 34 SER B N 1
ATOM 2521 C CA . SER B 1 34 ? -50.387 18.518 -10.492 1.00 20.42 34 SER B CA 1
ATOM 2522 C C . SER B 1 34 ? -49.022 17.871 -10.697 1.00 20.21 34 SER B C 1
ATOM 2523 O O . SER B 1 34 ? -48.235 17.743 -9.754 1.00 18.47 34 SER B O 1
ATOM 2526 N N . ASN B 1 35 ? -48.747 17.488 -11.938 1.00 11.70 35 ASN B N 1
ATOM 2527 C CA . ASN B 1 35 ? -47.592 16.696 -12.335 1.00 10.80 35 ASN B CA 1
ATOM 2528 C C . ASN B 1 35 ? -46.970 17.442 -13.507 1.00 7.66 35 ASN B C 1
ATOM 2529 O O . ASN B 1 35 ? -47.683 17.814 -14.444 1.00 8.75 35 ASN B O 1
ATOM 2534 N N . ILE B 1 36 ? -45.654 17.667 -13.463 1.00 6.77 36 ILE B N 1
ATOM 2535 C CA . ILE B 1 36 ? -44.992 18.449 -14.506 1.00 8.50 36 ILE B CA 1
ATOM 2536 C C . ILE B 1 36 ? -44.991 17.775 -15.871 1.00 8.77 36 ILE B C 1
ATOM 2537 O O . ILE B 1 36 ? -44.554 18.390 -16.849 1.00 10.83 36 ILE B O 1
ATOM 2542 N N . ASN B 1 37 ? -45.464 16.532 -15.967 1.00 7.56 37 ASN B N 1
ATOM 2543 C CA . ASN B 1 37 ? -45.583 15.856 -17.252 1.00 7.66 37 ASN B CA 1
ATOM 2544 C C . ASN B 1 37 ? -46.967 15.958 -17.866 1.00 14.00 37 ASN B C 1
ATOM 2545 O O . ASN B 1 37 ? -47.143 15.548 -19.023 1.00 15.56 37 ASN B O 1
ATOM 2550 N N . SER B 1 38 ? -47.940 16.499 -17.137 1.00 10.04 38 SER B N 1
ATOM 2551 C CA . SER B 1 38 ? -49.286 16.697 -17.653 1.00 12.14 38 SER B CA 1
ATOM 2552 C C . SER B 1 38 ? -49.811 18.108 -17.427 1.00 17.90 38 SER B C 1
ATOM 2553 O O . SER B 1 38 ? -50.905 18.425 -17.903 1.00 17.79 38 SER B O 1
ATOM 2556 N N . SER B 1 39 ? -49.070 18.954 -16.716 1.00 13.28 39 SER B N 1
ATOM 2557 C CA . SER B 1 39 ? -49.369 20.369 -16.556 1.00 12.83 39 SER B CA 1
ATOM 2558 C C . SER B 1 39 ? -48.106 21.169 -16.831 1.00 14.44 39 SER B C 1
ATOM 2559 O O . SER B 1 39 ? -46.991 20.646 -16.773 1.00 14.77 39 SER B O 1
ATOM 2562 N N . THR B 1 40 ? -48.286 22.452 -17.130 1.00 13.74 40 THR B N 1
ATOM 2563 C CA . THR B 1 40 ? -47.130 23.304 -17.339 1.00 17.53 40 THR B CA 1
ATOM 2564 C C . THR B 1 40 ? -46.417 23.554 -16.014 1.00 11.92 40 THR B C 1
ATOM 2565 O O . THR B 1 40 ? -46.982 23.386 -14.922 1.00 11.53 40 THR B O 1
ATOM 2569 N N . LYS B 1 41 ? -45.150 23.954 -16.118 1.00 14.09 41 LYS B N 1
ATOM 2570 C CA . LYS B 1 41 ? -44.407 24.310 -14.915 1.00 14.70 41 LYS B CA 1
ATOM 2571 C C . LYS B 1 41 ? -45.107 25.428 -14.158 1.00 14.36 41 LYS B C 1
ATOM 2572 O O . LYS B 1 41 ? -45.201 25.387 -12.928 1.00 11.94 41 LYS B O 1
ATOM 2578 N N . GLU B 1 42 ? -45.626 26.428 -14.877 1.00 11.75 42 GLU B N 1
ATOM 2579 C CA . GLU B 1 42 ? -46.334 27.514 -14.210 1.00 12.28 42 GLU B CA 1
ATOM 2580 C C . GLU B 1 42 ? -47.593 27.022 -13.511 1.00 10.72 42 GLU B C 1
ATOM 2581 O O . GLU B 1 42 ? -47.931 27.522 -12.432 1.00 11.99 42 GLU B O 1
ATOM 2584 N N . GLU B 1 43 ? -48.302 26.060 -14.103 1.00 9.10 43 GLU B N 1
ATOM 2585 C CA . GLU B 1 43 ? -49.488 25.507 -13.463 1.00 10.18 43 GLU B CA 1
ATOM 2586 C C . GLU B 1 43 ? -49.126 24.739 -12.193 1.00 10.05 43 GLU B C 1
ATOM 2587 O O . GLU B 1 43 ? -49.798 24.883 -11.165 1.00 9.12 43 GLU B O 1
ATOM 2593 N N . VAL B 1 44 ? -48.076 23.912 -12.241 1.00 8.85 44 VAL B N 1
ATOM 2594 C CA . VAL B 1 44 ? -47.673 23.166 -11.049 1.00 7.33 44 VAL B CA 1
ATOM 2595 C C . VAL B 1 44 ? -47.222 24.121 -9.952 1.00 7.97 44 VAL B C 1
ATOM 2596 O O . VAL B 1 44 ? -47.571 23.948 -8.779 1.00 7.82 44 VAL B O 1
ATOM 2600 N N . LYS B 1 45 ? -46.428 25.135 -10.319 1.00 6.51 45 LYS B N 1
ATOM 2601 C CA . LYS B 1 45 ? -45.977 26.131 -9.352 1.00 8.97 45 LYS B CA 1
ATOM 2602 C C . LYS B 1 45 ? -47.158 26.784 -8.652 1.00 10.71 45 LYS B C 1
ATOM 2603 O O . LYS B 1 45 ? -47.152 26.934 -7.424 1.00 7.58 45 LYS B O 1
ATOM 2609 N N . ARG B 1 46 ? -48.199 27.137 -9.413 1.00 8.18 46 ARG B N 1
ATOM 2610 C CA . ARG B 1 46 ? -49.372 27.774 -8.826 1.00 8.21 46 ARG B CA 1
ATOM 2611 C C . ARG B 1 46 ? -50.083 26.841 -7.854 1.00 8.40 46 ARG B C 1
ATOM 2612 O O . ARG B 1 46 ? -50.495 27.264 -6.771 1.00 7.65 46 ARG B O 1
ATOM 2616 N N . VAL B 1 47 ? -50.238 25.565 -8.215 1.00 9.40 47 VAL B N 1
ATOM 2617 C CA . VAL B 1 47 ? -50.870 24.615 -7.299 1.00 8.28 47 VAL B CA 1
ATOM 2618 C C . VAL B 1 47 ? -50.105 24.546 -5.984 1.00 8.76 47 VAL B C 1
ATOM 2619 O O . VAL B 1 47 ? -50.693 24.632 -4.901 1.00 7.34 47 VAL B O 1
ATOM 2623 N N . LEU B 1 48 ? -48.780 24.397 -6.062 1.00 6.03 48 LEU B N 1
ATOM 2624 C CA . LEU B 1 48 ? -47.983 24.275 -4.845 1.00 6.38 48 LEU B CA 1
ATOM 2625 C C . LEU B 1 48 ? -48.028 25.551 -4.019 1.00 8.86 48 LEU B C 1
ATOM 2626 O O . LEU B 1 48 ? -48.102 25.494 -2.784 1.00 7.41 48 LEU B O 1
ATOM 2631 N N . GLN B 1 49 ? -48.012 26.712 -4.679 1.00 7.86 49 GLN B N 1
ATOM 2632 C CA . GLN B 1 49 ? -48.090 27.970 -3.941 1.00 8.60 49 GLN B CA 1
ATOM 2633 C C . GLN B 1 49 ? -49.438 28.106 -3.236 1.00 9.93 49 GLN B C 1
ATOM 2634 O O . GLN B 1 49 ? -49.497 28.458 -2.049 1.00 8.51 49 GLN B O 1
ATOM 2640 N N . GLU B 1 50 ? -50.536 27.803 -3.942 1.00 8.19 50 GLU B N 1
ATOM 2641 C CA . GLU B 1 50 ? -51.861 27.919 -3.341 1.00 7.31 50 GLU B CA 1
ATOM 2642 C C . GLU B 1 50 ? -52.045 26.906 -2.216 1.00 7.18 50 GLU B C 1
ATOM 2643 O O . GLU B 1 50 ? -52.655 27.213 -1.183 1.00 8.40 50 GLU B O 1
ATOM 2645 N N . LEU B 1 51 ? -51.512 25.700 -2.401 1.00 6.36 51 LEU B N 1
ATOM 2646 C CA . LEU B 1 51 ? -51.600 24.673 -1.373 1.00 6.79 51 LEU B CA 1
ATOM 2647 C C . LEU B 1 51 ? -50.923 25.134 -0.088 1.00 5.29 51 LEU B C 1
ATOM 2648 O O . LEU B 1 51 ? -51.523 25.112 0.993 1.00 5.53 51 LEU B O 1
ATOM 2653 N N . ILE B 1 52 ? -49.673 25.575 -0.196 1.00 5.82 52 ILE B N 1
ATOM 2654 C CA . ILE B 1 52 ? -48.911 25.963 0.985 1.00 5.56 52 ILE B CA 1
ATOM 2655 C C . ILE B 1 52 ? -49.520 27.191 1.644 1.00 6.71 52 ILE B C 1
ATOM 2656 O O . ILE B 1 52 ? -49.669 27.239 2.871 1.00 6.46 52 ILE B O 1
ATOM 2661 N N . MET B 1 53 ? -49.897 28.192 0.844 1.00 5.88 53 MET B N 1
ATOM 2662 C CA . MET B 1 53 ? -50.472 29.411 1.412 1.00 7.16 53 MET B CA 1
ATOM 2663 C C . MET B 1 53 ? -51.801 29.165 2.105 1.00 6.43 53 MET B C 1
ATOM 2664 O O . MET B 1 53 ? -52.093 29.817 3.111 1.00 9.15 53 MET B O 1
ATOM 2669 N N . GLU B 1 54 ? -52.620 28.236 1.607 1.00 7.36 54 GLU B N 1
ATOM 2670 C CA . GLU B 1 54 ? -53.846 27.930 2.332 1.00 8.21 54 GLU B CA 1
ATOM 2671 C C . GLU B 1 54 ? -53.540 27.376 3.717 1.00 8.93 54 GLU B C 1
ATOM 2672 O O . GLU B 1 54 ? -54.140 27.801 4.713 1.00 10.01 54 GLU B O 1
ATOM 2678 N N . GLY B 1 55 ? -52.576 26.455 3.804 1.00 7.69 55 GLY B N 1
ATOM 2679 C CA . GLY B 1 55 ? -52.207 25.908 5.098 1.00 8.45 55 GLY B CA 1
ATOM 2680 C C . GLY B 1 55 ? -51.616 26.954 6.023 1.00 8.14 55 GLY B C 1
ATOM 2681 O O . GLY B 1 55 ? -51.941 27.000 7.212 1.00 8.86 55 GLY B O 1
ATOM 2682 N N . LEU B 1 56 ? -50.742 27.813 5.495 1.00 7.52 56 LEU B N 1
ATOM 2683 C CA . LEU B 1 56 ? -50.109 28.818 6.344 1.00 8.21 56 LEU B CA 1
ATOM 2684 C C . LEU B 1 56 ? -51.119 29.841 6.850 1.00 10.85 56 LEU B C 1
ATOM 2685 O O . LEU B 1 56 ? -51.019 30.310 7.994 1.00 12.11 56 LEU B O 1
ATOM 2690 N N . GLY B 1 57 ? -52.091 30.206 6.010 1.00 10.06 57 GLY B N 1
ATOM 2691 C CA . GLY B 1 57 ? -53.076 31.192 6.421 1.00 14.17 57 GLY B CA 1
ATOM 2692 C C . GLY B 1 57 ? -53.887 30.719 7.606 1.00 18.32 57 GLY B C 1
ATOM 2693 O O . GLY B 1 57 ? -54.192 31.495 8.516 1.00 19.95 57 GLY B O 1
ATOM 2694 N N . LYS B 1 58 ? -54.214 29.430 7.629 1.00 11.85 58 LYS B N 1
ATOM 2695 C CA . LYS B 1 58 ? -54.944 28.861 8.750 1.00 21.50 58 LYS B CA 1
ATOM 2696 C C . LYS B 1 58 ? -54.021 28.603 9.935 1.00 15.33 58 LYS B C 1
ATOM 2697 O O . LYS B 1 58 ? -54.425 28.779 11.090 1.00 16.94 58 LYS B O 1
ATOM 2703 N N . LEU B 1 59 ? -52.770 28.216 9.670 1.00 12.66 59 LEU B N 1
ATOM 2704 C CA . LEU B 1 59 ? -51.818 27.999 10.754 1.00 16.23 59 LEU B CA 1
ATOM 2705 C C . LEU B 1 59 ? -51.528 29.297 11.499 1.00 14.22 59 LEU B C 1
ATOM 2706 O O . LEU B 1 59 ? -51.329 29.293 12.721 1.00 15.71 59 LEU B O 1
ATOM 2711 N N . GLY B 1 60 ? -51.515 30.418 10.784 1.00 13.52 60 GLY B N 1
ATOM 2712 C CA . GLY B 1 60 ? -51.202 31.691 11.401 1.00 15.42 60 GLY B CA 1
ATOM 2713 C C . GLY B 1 60 ? -49.735 31.885 11.702 1.00 21.00 60 GLY B C 1
ATOM 2714 O O . GLY B 1 60 ? -49.393 32.619 12.635 1.00 21.71 60 GLY B O 1
ATOM 2715 N N . GLN B 1 61 ? -48.854 31.236 10.942 1.00 14.92 61 GLN B N 1
ATOM 2716 C CA . GLN B 1 61 ? -47.416 31.372 11.101 1.00 16.47 61 GLN B CA 1
ATOM 2717 C C . GLN B 1 61 ? -46.788 31.518 9.723 1.00 14.14 61 GLN B C 1
ATOM 2718 O O . GLN B 1 61 ? -47.325 31.029 8.725 1.00 17.34 61 GLN B O 1
ATOM 2724 N N . SER B 1 62 ? -45.638 32.185 9.676 1.00 17.03 62 SER B N 1
ATOM 2725 C CA . SER B 1 62 ? -44.908 32.337 8.430 1.00 21.71 62 SER B CA 1
ATOM 2726 C C . SER B 1 62 ? -44.178 31.044 8.085 1.00 11.56 62 SER B C 1
ATOM 2727 O O . SER B 1 62 ? -43.963 30.171 8.931 1.00 15.21 62 SER B O 1
ATOM 2730 N N . LEU B 1 63 ? -43.792 30.937 6.813 1.00 15.45 63 LEU B N 1
ATOM 2731 C CA . LEU B 1 63 ? -43.042 29.787 6.329 1.00 18.77 63 LEU B CA 1
ATOM 2732 C C . LEU B 1 63 ? -41.646 29.711 6.937 1.00 25.64 63 LEU B C 1
ATOM 2733 O O . LEU B 1 63 ? -41.062 28.624 6.984 1.00 17.99 63 LEU B O 1
ATOM 2738 N N . GLU B 1 64 ? -41.101 30.834 7.410 1.00 29.80 64 GLU B N 1
ATOM 2739 C CA . GLU B 1 64 ? -39.760 30.828 7.983 1.00 25.14 64 GLU B CA 1
ATOM 2740 C C . GLU B 1 64 ? -39.686 30.075 9.303 1.00 29.84 64 GLU B C 1
ATOM 2741 O O . GLU B 1 64 ? -38.594 29.653 9.699 1.00 32.15 64 GLU B O 1
ATOM 2742 N N . GLU B 1 65 ? -40.810 29.897 9.991 1.00 22.73 65 GLU B N 1
ATOM 2743 C CA . GLU B 1 65 ? -40.837 29.097 11.209 1.00 17.94 65 GLU B CA 1
ATOM 2744 C C . GLU B 1 65 ? -40.950 27.595 10.939 1.00 18.10 65 GLU B C 1
ATOM 2745 O O . GLU B 1 65 ? -41.004 26.804 11.888 1.00 20.89 65 GLU B O 1
ATOM 2747 N N . CYS B 1 66 ? -40.982 27.184 9.676 1.00 11.68 66 CYS B N 1
ATOM 2748 C CA . CYS B 1 66 ? -41.092 25.775 9.329 1.00 8.94 66 CYS B CA 1
ATOM 2749 C C . CYS B 1 66 ? -39.711 25.133 9.403 1.00 6.51 66 CYS B C 1
ATOM 2750 O O . CYS B 1 66 ? -38.753 25.646 8.821 1.00 8.36 66 CYS B O 1
ATOM 2753 N N . SER B 1 67 ? -39.599 24.019 10.134 1.00 7.04 67 SER B N 1
ATOM 2754 C CA . SER B 1 67 ? -38.297 23.383 10.334 1.00 8.05 67 SER B CA 1
ATOM 2755 C C . SER B 1 67 ? -37.828 22.578 9.128 1.00 7.67 67 SER B C 1
ATOM 2756 O O . SER B 1 67 ? -36.617 22.395 8.959 1.00 9.89 67 SER B O 1
ATOM 2759 N N . ALA B 1 68 ? -38.747 22.060 8.312 1.00 5.80 68 ALA B N 1
ATOM 2760 C CA . ALA B 1 68 ? -38.404 21.258 7.143 1.00 6.40 68 ALA B CA 1
ATOM 2761 C C . ALA B 1 68 ? -39.666 21.034 6.330 1.00 5.00 68 ALA B C 1
ATOM 2762 O O . ALA B 1 68 ? -40.767 20.919 6.887 1.00 4.95 68 ALA B O 1
ATOM 2764 N N . ILE B 1 69 ? -39.479 20.935 5.018 1.00 4.91 69 ILE B N 1
ATOM 2765 C CA . ILE B 1 69 ? -40.538 20.600 4.073 1.00 4.44 69 ILE B CA 1
ATOM 2766 C C . ILE B 1 69 ? -40.108 19.355 3.307 1.00 4.69 69 ILE B C 1
ATOM 2767 O O . ILE B 1 69 ? -38.991 19.298 2.779 1.00 6.87 69 ILE B O 1
ATOM 2772 N N . CYS B 1 70 ? -40.990 18.366 3.230 1.00 3.96 70 CYS B N 1
ATOM 2773 C CA . CYS B 1 70 ? -40.799 17.240 2.326 1.00 4.91 70 CYS B CA 1
ATOM 2774 C C . CYS B 1 70 ? -41.971 17.190 1.364 1.00 2.93 70 CYS B C 1
ATOM 2775 O O . CYS B 1 70 ? -43.129 17.205 1.796 1.00 3.99 70 CYS B O 1
ATOM 2778 N N . ILE B 1 71 ? -41.671 17.096 0.075 1.00 3.47 71 ILE B N 1
ATOM 2779 C CA . ILE B 1 71 ? -42.672 16.846 -0.951 1.00 4.58 71 ILE B CA 1
ATOM 2780 C C . ILE B 1 71 ? -42.314 15.552 -1.670 1.00 3.41 71 ILE B C 1
ATOM 2781 O O . ILE B 1 71 ? -41.177 15.373 -2.124 1.00 4.73 71 ILE B O 1
ATOM 2786 N N . GLY B 1 72 ? -43.280 14.646 -1.747 1.00 5.47 72 GLY B N 1
ATOM 2787 C CA . GLY B 1 72 ? -43.120 13.443 -2.541 1.00 4.76 72 GLY B CA 1
ATOM 2788 C C . GLY B 1 72 ? -44.107 13.563 -3.666 1.00 5.53 72 GLY B C 1
ATOM 2789 O O . GLY B 1 72 ? -45.310 13.604 -3.415 1.00 8.49 72 GLY B O 1
ATOM 2790 N N . THR B 1 73 ? -43.644 13.650 -4.897 1.00 5.52 73 THR B N 1
ATOM 2791 C CA . THR B 1 73 ? -44.567 13.920 -5.987 1.00 6.76 73 THR B CA 1
ATOM 2792 C C . THR B 1 73 ? -44.374 12.953 -7.141 1.00 9.66 73 THR B C 1
ATOM 2793 O O . THR B 1 73 ? -43.281 12.434 -7.379 1.00 9.59 73 THR B O 1
ATOM 2797 N N . ALA B 1 74 ? -45.476 12.681 -7.821 1.00 7.06 74 ALA B N 1
ATOM 2798 C CA . ALA B 1 74 ? -45.408 12.029 -9.113 1.00 6.57 74 ALA B CA 1
ATOM 2799 C C . ALA B 1 74 ? -44.757 12.968 -10.122 1.00 8.58 74 ALA B C 1
ATOM 2800 O O . ALA B 1 74 ? -44.886 14.192 -10.042 1.00 10.79 74 ALA B O 1
ATOM 2802 N N . GLY B 1 75 ? -44.023 12.392 -11.064 1.00 6.49 75 GLY B N 1
ATOM 2803 C CA . GLY B 1 75 ? -43.597 13.142 -12.220 1.00 9.84 75 GLY B CA 1
ATOM 2804 C C . GLY B 1 75 ? -42.217 13.758 -12.167 1.00 12.22 75 GLY B C 1
ATOM 2805 O O . GLY B 1 75 ? -41.765 14.274 -13.196 1.00 10.32 75 GLY B O 1
ATOM 2806 N N . ALA B 1 76 ? -41.514 13.713 -11.032 1.00 10.50 76 ALA B N 1
ATOM 2807 C CA . ALA B 1 76 ? -40.306 14.532 -10.896 1.00 11.49 76 ALA B CA 1
ATOM 2808 C C . ALA B 1 76 ? -39.137 13.770 -10.275 1.00 14.78 76 ALA B C 1
ATOM 2809 O O . ALA B 1 76 ? -38.378 14.318 -9.469 1.00 16.92 76 ALA B O 1
ATOM 2811 N N . ASP B 1 77 ? -38.932 12.513 -10.674 1.00 13.33 77 ASP B N 1
ATOM 2812 C CA . ASP B 1 77 ? -37.936 11.667 -10.023 1.00 12.81 77 ASP B CA 1
ATOM 2813 C C . ASP B 1 77 ? -36.508 11.981 -10.448 1.00 19.14 77 ASP B C 1
ATOM 2814 O O . ASP B 1 77 ? -35.570 11.634 -9.722 1.00 19.14 77 ASP B O 1
ATOM 2819 N N . ARG B 1 78 ? -36.323 12.624 -11.595 1.00 13.93 78 ARG B 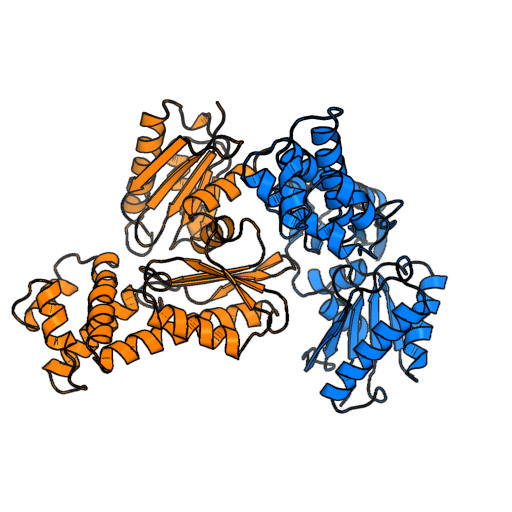N 1
ATOM 2820 C CA . ARG B 1 78 ? -34.994 12.874 -12.129 1.00 11.32 78 ARG B CA 1
ATOM 2821 C C . ARG B 1 78 ? -34.333 14.052 -11.413 1.00 10.86 78 ARG B C 1
ATOM 2822 O O . ARG B 1 78 ? -35.007 14.934 -10.876 1.00 11.88 78 ARG B O 1
ATOM 2830 N N . THR B 1 79 ? -32.997 14.053 -11.406 1.00 13.57 79 THR B N 1
ATOM 2831 C CA . THR B 1 79 ? -32.247 15.024 -10.611 1.00 13.31 79 THR B CA 1
ATOM 2832 C C . THR B 1 79 ? -32.639 16.457 -10.966 1.00 12.57 79 THR B C 1
ATOM 2833 O O . THR B 1 79 ? -32.884 17.289 -10.083 1.00 13.05 79 THR B O 1
ATOM 2837 N N . GLU B 1 80 ? -32.706 16.761 -12.261 1.00 15.73 80 GLU B N 1
ATOM 2838 C CA . GLU B 1 80 ? -33.064 18.105 -12.695 1.00 16.94 80 GLU B CA 1
ATOM 2839 C C . GLU B 1 80 ? -34.501 18.447 -12.314 1.00 12.15 80 GLU B C 1
ATOM 2840 O O . GLU B 1 80 ? -34.800 19.602 -11.988 1.00 13.14 80 GLU B O 1
ATOM 2843 N N . ASP B 1 81 ? -35.399 17.451 -12.335 1.00 12.08 81 ASP B N 1
ATOM 2844 C CA . ASP B 1 81 ? -36.794 17.679 -11.960 1.00 12.09 81 ASP B CA 1
ATOM 2845 C C . ASP B 1 81 ? -36.921 18.035 -10.483 1.00 8.15 81 ASP B C 1
ATOM 2846 O O . ASP B 1 81 ? -37.755 18.865 -10.105 1.00 9.68 81 ASP B O 1
ATOM 2851 N N . LYS B 1 82 ? -36.120 17.394 -9.633 1.00 8.88 82 LYS B N 1
ATOM 2852 C CA . LYS B 1 82 ? -36.149 17.688 -8.204 1.00 9.09 82 LYS B CA 1
ATOM 2853 C C . LYS B 1 82 ? -35.780 19.139 -7.944 1.00 8.66 82 LYS B C 1
ATOM 2854 O O . LYS B 1 82 ? -36.382 19.801 -7.092 1.00 9.13 82 LYS B O 1
ATOM 2860 N N . SER B 1 83 ? -34.793 19.651 -8.677 1.00 9.24 83 SER B N 1
ATOM 2861 C CA . SER B 1 83 ? -34.399 21.047 -8.525 1.00 8.34 83 SER B CA 1
ATOM 2862 C C . SER B 1 83 ? -35.517 21.986 -8.961 1.00 9.93 83 SER B C 1
ATOM 2863 O O . SER B 1 83 ? -35.725 23.042 -8.348 1.00 10.04 83 SER B O 1
ATOM 2866 N N . ILE B 1 84 ? -36.251 21.610 -10.007 1.00 8.54 84 ILE B N 1
ATOM 2867 C CA . ILE B 1 84 ? -37.375 22.413 -10.484 1.00 11.27 84 ILE B CA 1
ATOM 2868 C C . ILE B 1 84 ? -38.435 22.534 -9.394 1.00 9.02 84 ILE B C 1
ATOM 2869 O O . ILE B 1 84 ? -38.909 23.634 -9.083 1.00 9.44 84 ILE B O 1
ATOM 2874 N N . ILE B 1 85 ? -38.810 21.402 -8.789 1.00 6.83 85 ILE B N 1
ATOM 2875 C CA . ILE B 1 85 ? -39.822 21.391 -7.730 1.00 7.47 85 ILE B CA 1
ATOM 2876 C C . ILE B 1 85 ? -39.332 22.171 -6.512 1.00 7.43 85 ILE B C 1
ATOM 2877 O O . ILE B 1 85 ? -40.076 22.955 -5.915 1.00 7.48 85 ILE B O 1
ATOM 2882 N N . GLU B 1 86 ? -38.077 21.960 -6.116 1.00 6.88 86 GLU B N 1
ATOM 2883 C CA . GLU B 1 86 ? -37.523 22.701 -4.988 1.00 7.86 86 GLU B CA 1
ATOM 2884 C C . GLU B 1 86 ? -37.629 24.204 -5.214 1.00 9.24 86 GLU B C 1
ATOM 2885 O O . GLU B 1 86 ? -38.020 24.955 -4.312 1.00 8.84 86 GLU B O 1
ATOM 2891 N N . ASP B 1 87 ? -37.282 24.660 -6.420 1.00 9.82 87 ASP B N 1
ATOM 2892 C CA . ASP B 1 87 ? -37.350 26.084 -6.732 1.00 10.09 87 ASP B CA 1
ATOM 2893 C C . ASP B 1 87 ? -38.772 26.624 -6.639 1.00 10.13 87 ASP B C 1
ATOM 2894 O O . ASP B 1 87 ? -38.962 27.785 -6.252 1.00 9.28 87 ASP B O 1
ATOM 2899 N N . MET B 1 88 ? -39.777 25.818 -6.998 1.00 8.03 88 MET B N 1
ATOM 2900 C CA . MET B 1 88 ? -41.148 26.305 -6.890 1.00 8.89 88 MET B CA 1
ATOM 2901 C C . MET B 1 88 ? -41.523 26.580 -5.441 1.00 9.64 88 MET B C 1
ATOM 2902 O O . MET B 1 88 ? -42.239 27.546 -5.149 1.00 12.52 88 MET B O 1
ATOM 2907 N N . ILE B 1 89 ? -41.053 25.741 -4.517 1.00 8.92 89 ILE B N 1
ATOM 2908 C CA . ILE B 1 89 ? -41.355 25.966 -3.109 1.00 10.00 89 ILE B CA 1
ATOM 2909 C C . ILE B 1 89 ? -40.527 27.121 -2.563 1.00 9.15 89 ILE B C 1
ATOM 2910 O O . ILE B 1 89 ? -41.037 27.984 -1.838 1.00 10.41 89 ILE B O 1
ATOM 2915 N N . ARG B 1 90 ? -39.243 27.173 -2.910 1.00 8.60 90 ARG B N 1
ATOM 2916 C CA . ARG B 1 90 ? -38.384 28.239 -2.414 1.00 10.95 90 ARG B CA 1
ATOM 2917 C C . ARG B 1 90 ? -38.780 29.609 -2.937 1.00 13.09 90 ARG B C 1
ATOM 2918 O O . ARG B 1 90 ? -38.466 30.614 -2.288 1.00 12.27 90 ARG B O 1
ATOM 2926 N N . SER B 1 91 ? -39.480 29.664 -4.074 1.00 9.40 91 SER B N 1
ATOM 2927 C CA . SER B 1 91 ? -39.957 30.931 -4.619 1.00 11.88 91 SER B CA 1
ATOM 2928 C C . SER B 1 91 ? -40.807 31.694 -3.613 1.00 12.34 91 SER B C 1
ATOM 2929 O O . SER B 1 91 ? -40.882 32.925 -3.674 1.00 10.66 91 SER B O 1
ATOM 2932 N N . LEU B 1 92 ? -41.464 30.981 -2.689 1.00 9.49 92 LEU B N 1
ATOM 2933 C CA . LEU B 1 92 ? -42.288 31.608 -1.661 1.00 10.94 92 LEU B CA 1
ATOM 2934 C C . LEU B 1 92 ? -41.465 32.324 -0.603 1.00 12.53 92 LEU B C 1
ATOM 2935 O O . LEU B 1 92 ? -42.027 33.108 0.171 1.00 15.88 92 LEU B O 1
ATOM 2940 N N . GLY B 1 93 ? -40.162 32.080 -0.550 1.00 9.81 93 GLY B N 1
ATOM 2941 C CA . GLY B 1 93 ? -39.340 32.644 0.494 1.00 11.10 93 GLY B CA 1
ATOM 2942 C C . GLY B 1 93 ? -39.181 31.650 1.621 1.00 13.07 93 GLY B C 1
ATOM 2943 O O . GLY B 1 93 ? -39.905 31.693 2.620 1.00 14.34 93 GLY B O 1
ATOM 2944 N N . TYR B 1 94 ? -38.270 30.704 1.439 1.00 10.10 94 TYR B N 1
ATOM 2945 C CA . TYR B 1 94 ? -37.978 29.702 2.453 1.00 9.51 94 TYR B CA 1
ATOM 2946 C C . TYR B 1 94 ? -36.500 29.381 2.361 1.00 11.21 94 TYR B C 1
ATOM 2947 O O . TYR B 1 94 ? -35.998 29.097 1.272 1.00 9.86 94 TYR B O 1
ATOM 2956 N N . MET B 1 95 ? -35.814 29.426 3.497 1.00 7.21 95 MET B N 1
ATOM 2957 C CA . MET B 1 95 ? -34.380 29.182 3.568 1.00 9.93 95 MET B CA 1
ATOM 2958 C C . MET B 1 95 ? -34.039 27.905 4.319 1.00 7.70 95 MET B C 1
ATOM 2959 O O . MET B 1 95 ? -32.865 27.677 4.628 1.00 12.50 95 MET B O 1
ATOM 2964 N N . GLY B 1 96 ? -35.023 27.065 4.618 1.00 8.01 96 GLY B N 1
ATOM 2965 C CA . GLY B 1 96 ? -34.794 25.840 5.350 1.00 7.07 96 GLY B CA 1
ATOM 2966 C C . GLY B 1 96 ? -34.615 24.629 4.457 1.00 7.49 96 GLY B C 1
ATOM 2967 O O . GLY B 1 96 ? -34.382 24.727 3.253 1.00 8.44 96 GLY B O 1
ATOM 2968 N N . LYS B 1 97 ? -34.712 23.462 5.085 1.00 8.10 97 LYS B N 1
ATOM 2969 C CA . LYS B 1 97 ? -34.516 22.196 4.396 1.00 10.19 97 LYS B CA 1
ATOM 2970 C C . LYS B 1 97 ? -35.745 21.856 3.564 1.00 9.10 97 LYS B C 1
ATOM 2971 O O . LYS B 1 97 ? -36.869 21.855 4.075 1.00 8.36 97 LYS B O 1
ATOM 2974 N N . ILE B 1 98 ? -35.531 21.567 2.282 1.00 7.86 98 ILE B N 1
ATOM 2975 C CA . ILE B 1 98 ? -36.553 20.997 1.409 1.00 10.53 98 ILE B CA 1
ATOM 2976 C C . ILE B 1 98 ? -36.055 19.639 0.933 1.00 14.02 98 ILE B C 1
ATOM 2977 O O . ILE B 1 98 ? -34.938 19.521 0.413 1.00 15.33 98 ILE B O 1
ATOM 2982 N N . ILE B 1 99 ? -36.874 18.616 1.128 1.00 7.55 99 ILE B N 1
ATOM 2983 C CA . ILE B 1 99 ? -36.563 17.256 0.685 1.00 5.56 99 ILE B CA 1
ATOM 2984 C C . ILE B 1 99 ? -37.560 16.878 -0.408 1.00 6.44 99 ILE B C 1
ATOM 2985 O O . ILE B 1 99 ? -38.766 16.800 -0.148 1.00 7.37 99 ILE B O 1
ATOM 2990 N N . VAL B 1 100 ? -37.078 16.670 -1.633 1.00 5.55 100 VAL B N 1
ATOM 2991 C CA . VAL B 1 100 ? -37.928 16.303 -2.764 1.00 5.74 100 VAL B CA 1
ATOM 2992 C C . VAL B 1 100 ? -37.681 14.839 -3.082 1.00 6.06 100 VAL B C 1
ATOM 2993 O O . VAL B 1 100 ? -36.556 14.449 -3.428 1.00 7.25 100 VAL B O 1
ATOM 2997 N N . VAL B 1 101 ? -38.731 14.029 -2.965 1.00 4.94 101 VAL B N 1
ATOM 2998 C CA . VAL B 1 101 ? -38.694 12.609 -3.281 1.00 5.20 101 VAL B CA 1
ATOM 2999 C C . VAL B 1 101 ? -39.887 12.297 -4.182 1.00 5.69 101 VAL B C 1
ATOM 3000 O O . VAL B 1 101 ? -40.696 13.172 -4.489 1.00 6.19 101 VAL B O 1
ATOM 3004 N N . ASN B 1 102 ? -39.995 11.051 -4.623 1.00 7.85 102 ASN B N 1
ATOM 3005 C CA . ASN B 1 102 ? -41.143 10.702 -5.452 1.00 6.99 102 ASN B CA 1
ATOM 3006 C C . ASN B 1 102 ? -42.331 10.289 -4.581 1.00 5.74 102 ASN B C 1
ATOM 3007 O O . ASN B 1 102 ? -42.215 10.127 -3.364 1.00 6.42 102 ASN B O 1
ATOM 3012 N N . ASP B 1 103 ? -43.499 10.138 -5.215 1.00 6.50 103 ASP B N 1
ATOM 3013 C CA . ASP B 1 103 ? -44.703 9.807 -4.459 1.00 7.80 103 ASP B CA 1
ATOM 3014 C C . ASP B 1 103 ? -44.662 8.407 -3.850 1.00 6.13 103 ASP B C 1
ATOM 3015 O O . ASP B 1 103 ? -45.313 8.172 -2.825 1.00 5.91 103 ASP B O 1
ATOM 3020 N N . ALA B 1 104 ? -43.900 7.479 -4.442 1.00 4.49 104 ALA B N 1
ATOM 3021 C CA . ALA B 1 104 ? -43.780 6.142 -3.862 1.00 5.25 104 ALA B CA 1
ATOM 3022 C C . ALA B 1 104 ? -42.944 6.158 -2.586 1.00 4.39 104 ALA B C 1
ATOM 3023 O O . ALA B 1 104 ? -43.237 5.408 -1.654 1.00 4.42 104 ALA B O 1
ATOM 3025 N N . GLU B 1 105 ? -41.934 7.026 -2.515 1.00 4.32 105 GLU B N 1
ATOM 3026 C CA . GLU B 1 105 ? -41.083 7.068 -1.334 1.00 4.67 105 GLU B CA 1
ATOM 3027 C C . GLU B 1 105 ? -41.854 7.511 -0.103 1.00 4.29 105 GLU B C 1
ATOM 3028 O O . GLU B 1 105 ? -41.634 6.971 0.986 1.00 4.89 105 GLU B O 1
ATOM 3034 N N . ILE B 1 106 ? -42.753 8.490 -0.247 1.00 4.62 106 ILE B N 1
ATOM 3035 C CA . ILE B 1 106 ? -43.546 8.923 0.904 1.00 4.43 106 ILE B CA 1
ATOM 3036 C C . ILE B 1 106 ? -44.648 7.920 1.228 1.00 3.39 106 ILE B C 1
ATOM 3037 O O . ILE B 1 106 ? -45.052 7.797 2.390 1.00 4.66 106 ILE B O 1
ATOM 3042 N N . ALA B 1 107 ? -45.165 7.194 0.224 1.00 4.89 107 ALA B N 1
ATOM 3043 C CA . ALA B 1 107 ? -46.123 6.135 0.513 1.00 5.01 107 ALA B CA 1
ATOM 3044 C C . ALA B 1 107 ? -45.458 5.018 1.299 1.00 5.02 107 ALA B C 1
ATOM 3045 O O . ALA B 1 107 ? -46.068 4.422 2.196 1.00 6.53 107 ALA B O 1
ATOM 3047 N N . LEU B 1 108 ? -44.191 4.729 0.995 1.00 4.82 108 LEU B N 1
ATOM 3048 C CA . LEU B 1 108 ? -43.481 3.717 1.762 1.00 6.10 108 LEU B CA 1
ATOM 3049 C C . LEU B 1 108 ? -43.257 4.182 3.195 1.00 4.89 108 LEU B C 1
ATOM 3050 O O . LEU B 1 108 ? -43.521 3.440 4.152 1.00 6.22 108 LEU B O 1
ATOM 3055 N N . ALA B 1 109 ? -42.792 5.426 3.362 1.00 5.54 109 ALA B N 1
ATOM 3056 C CA . ALA B 1 109 ? -42.566 5.971 4.698 1.00 5.16 109 ALA B CA 1
ATOM 3057 C C . ALA B 1 109 ? -43.855 5.989 5.508 1.00 4.77 109 ALA B C 1
ATOM 3058 O O . ALA B 1 109 ? -43.873 5.583 6.671 1.00 5.73 109 ALA B O 1
ATOM 3060 N N . GLY B 1 110 ? -44.951 6.454 4.916 1.00 3.67 110 GLY B N 1
ATOM 3061 C CA . GLY B 1 110 ? -46.204 6.497 5.659 1.00 4.13 110 GLY B CA 1
ATOM 3062 C C . GLY B 1 110 ? -46.802 5.116 5.874 1.00 4.62 110 GLY B C 1
ATOM 3063 O O . GLY B 1 110 ? -47.389 4.833 6.929 1.00 5.29 110 GLY B O 1
ATOM 3064 N N . GLY B 1 111 ? -46.623 4.229 4.899 1.00 3.83 111 GLY B N 1
ATOM 3065 C CA . GLY B 1 111 ? -47.245 2.919 4.986 1.00 4.53 111 GLY B CA 1
ATOM 3066 C C . GLY B 1 111 ? -46.543 1.972 5.938 1.00 5.82 111 GLY B C 1
ATOM 3067 O O . GLY B 1 111 ? -47.198 1.201 6.649 1.00 6.61 111 GLY B O 1
ATOM 3068 N N . ILE B 1 112 ? -45.212 2.007 5.965 1.00 4.50 112 ILE B N 1
ATOM 3069 C CA . ILE B 1 112 ? -44.432 1.084 6.780 1.00 6.25 112 ILE B CA 1
ATOM 3070 C C . ILE B 1 112 ? -43.673 1.755 7.925 1.00 6.91 112 ILE B C 1
ATOM 3071 O O . ILE B 1 112 ? -43.234 1.050 8.848 1.00 9.22 112 ILE B O 1
ATOM 3076 N N . GLU B 1 113 ? -43.530 3.087 7.916 1.00 5.45 113 GLU B N 1
ATOM 3077 C CA . GLU B 1 113 ? -42.863 3.841 8.975 1.00 5.29 113 GLU B CA 1
ATOM 3078 C C . GLU B 1 113 ? -41.367 3.551 9.053 1.00 8.33 113 GLU B C 1
ATOM 3079 O O . GLU B 1 113 ? -40.716 3.854 10.064 1.00 8.59 113 GLU B O 1
ATOM 3085 N N . LYS B 1 114 ? -40.793 3.002 7.989 1.00 6.66 114 LYS B N 1
ATOM 3086 C CA . LYS B 1 114 ? -39.397 2.588 7.955 1.00 7.19 114 LYS B CA 1
ATOM 3087 C C . LYS B 1 114 ? -38.901 2.802 6.532 1.00 7.37 114 LYS B C 1
ATOM 3088 O O . LYS B 1 114 ? -39.679 3.121 5.624 1.00 7.69 114 LYS B O 1
ATOM 3092 N N . ARG B 1 115 ? -37.599 2.593 6.326 1.00 6.32 115 ARG B N 1
ATOM 3093 C CA . ARG B 1 115 ? -36.993 2.781 5.011 1.00 6.20 115 ARG B CA 1
ATOM 3094 C C . ARG B 1 115 ? -37.061 1.534 4.137 1.00 7.58 115 ARG B C 1
ATOM 3095 O O . ARG B 1 115 ? -37.064 1.659 2.907 1.00 9.14 115 ARG B O 1
ATOM 3103 N N . GLU B 1 116 ? -37.090 0.344 4.727 1.00 6.18 116 GLU B N 1
ATOM 3104 C CA . GLU B 1 116 ? -36.970 -0.915 4.000 1.00 7.76 116 GLU B CA 1
ATOM 3105 C C . GLU B 1 116 ? -38.356 -1.457 3.682 1.00 7.91 116 GLU B C 1
ATOM 3106 O O . GLU B 1 116 ? -39.201 -1.574 4.576 1.00 13.99 116 GLU B O 1
ATOM 3112 N N . GLY B 1 117 ? -38.585 -1.793 2.423 1.00 4.88 117 GLY B N 1
ATOM 3113 C CA . GLY B 1 117 ? -39.845 -2.381 2.030 1.00 6.55 117 GLY B CA 1
ATOM 3114 C C . GLY B 1 117 ? -40.113 -2.126 0.557 1.00 2.44 117 GLY B C 1
ATOM 3115 O O . GLY B 1 117 ? -39.287 -1.548 -0.158 1.00 4.49 117 GLY B O 1
ATOM 3116 N N . ILE B 1 118 ? -41.286 -2.579 0.119 1.00 3.60 118 ILE B N 1
ATOM 3117 C CA . ILE B 1 118 ? -41.714 -2.381 -1.261 1.00 3.21 118 ILE B CA 1
ATOM 3118 C C . ILE B 1 118 ? -43.085 -1.729 -1.250 1.00 3.16 118 ILE B C 1
ATOM 3119 O O . ILE B 1 118 ? -43.951 -2.096 -0.443 1.00 3.39 118 ILE B O 1
ATOM 3124 N N . ILE B 1 119 ? -43.285 -0.777 -2.159 1.00 3.12 119 ILE B N 1
ATOM 3125 C CA . ILE B 1 119 ? -44.573 -0.129 -2.370 1.00 3.01 119 ILE B CA 1
ATOM 3126 C C . ILE B 1 119 ? -44.969 -0.302 -3.835 1.00 2.39 119 ILE B C 1
ATOM 3127 O O . ILE B 1 119 ? -44.143 -0.151 -4.744 1.00 3.79 119 ILE B O 1
ATOM 3132 N N . VAL B 1 120 ? -46.235 -0.635 -4.055 1.00 3.38 120 VAL B N 1
ATOM 3133 C CA . VAL B 1 120 ? -46.872 -0.524 -5.361 1.00 3.35 120 VAL B CA 1
ATOM 3134 C C . VAL B 1 120 ? -47.950 0.544 -5.272 1.00 3.67 120 VAL B C 1
ATOM 3135 O O . VAL B 1 120 ? -48.821 0.479 -4.395 1.00 5.11 120 VAL B O 1
ATOM 3139 N N . ILE B 1 121 ? -47.905 1.506 -6.186 1.00 3.65 121 ILE B N 1
ATOM 3140 C CA . ILE B 1 121 ? -48.992 2.457 -6.372 1.00 3.96 121 ILE B CA 1
ATOM 3141 C C . ILE B 1 121 ? -49.782 2.016 -7.594 1.00 4.50 121 ILE B C 1
ATOM 3142 O O . ILE B 1 121 ? -49.205 1.747 -8.658 1.00 4.24 121 ILE B O 1
ATOM 3147 N N . SER B 1 122 ? -51.103 1.925 -7.450 1.00 2.94 122 SER B N 1
ATOM 3148 C CA . SER B 1 122 ? -51.982 1.911 -8.620 1.00 3.22 122 SER B CA 1
ATOM 3149 C C . SER B 1 122 ? -53.190 2.782 -8.300 1.00 3.27 122 SER B C 1
ATOM 3150 O O . SER B 1 122 ? -54.102 2.364 -7.574 1.00 3.81 122 SER B O 1
ATOM 3153 N N . GLY B 1 123 ? -53.148 4.006 -8.808 1.00 3.40 123 GLY B N 1
ATOM 3154 C CA . GLY B 1 123 ? -54.219 4.979 -8.699 1.00 4.71 123 GLY B CA 1
ATOM 3155 C C . GLY B 1 123 ? -54.440 5.526 -10.091 1.00 4.97 123 GLY B C 1
ATOM 3156 O O . GLY B 1 123 ? -54.718 4.758 -11.018 1.00 6.18 123 GLY B O 1
ATOM 3157 N N . THR B 1 124 ? -54.287 6.837 -10.275 1.00 4.22 124 THR B N 1
ATOM 3158 C CA . THR B 1 124 ? -54.285 7.372 -11.635 1.00 5.10 124 THR B CA 1
ATOM 3159 C C . THR B 1 124 ? -53.147 6.778 -12.454 1.00 5.75 124 THR B C 1
ATOM 3160 O O . THR B 1 124 ? -53.349 6.378 -13.608 1.00 5.58 124 THR B O 1
ATOM 3164 N N . GLY B 1 125 ? -51.949 6.704 -11.868 1.00 4.19 125 GLY B N 1
ATOM 3165 C CA . GLY B 1 125 ? -50.786 6.095 -12.487 1.00 3.25 125 GLY B CA 1
ATOM 3166 C C . GLY B 1 125 ? -50.321 4.896 -11.684 1.00 3.80 125 GLY B C 1
ATOM 3167 O O . GLY B 1 125 ? -50.994 4.474 -10.739 1.00 4.24 125 GLY B O 1
ATOM 3168 N N . SER B 1 126 ? -49.179 4.314 -12.045 1.00 3.36 126 SER B N 1
ATOM 3169 C CA . SER B 1 126 ? -48.677 3.156 -11.312 1.00 3.54 126 SER B CA 1
ATOM 3170 C C . SER B 1 126 ? -47.155 3.159 -11.322 1.00 3.79 126 SER B C 1
ATOM 3171 O O . SER B 1 126 ? -46.527 3.680 -12.251 1.00 3.74 126 SER B O 1
ATOM 3174 N N . ILE B 1 127 ? -46.577 2.568 -10.271 1.00 3.62 127 ILE B N 1
ATOM 3175 C CA . ILE B 1 127 ? -45.129 2.423 -10.129 1.00 2.16 127 ILE B CA 1
ATOM 3176 C C . ILE B 1 127 ? -44.901 1.369 -9.051 1.00 2.35 127 ILE B C 1
ATOM 3177 O O . ILE B 1 127 ? -45.764 1.132 -8.203 1.00 3.12 127 ILE B O 1
ATOM 3182 N N . CYS B 1 128 ? -43.717 0.751 -9.061 1.00 2.75 128 CYS B N 1
ATOM 3183 C CA . CYS B 1 128 ? -43.225 -0.001 -7.917 1.00 2.30 128 CYS B CA 1
ATOM 3184 C C . CYS B 1 128 ? -41.885 0.589 -7.497 1.00 3.01 128 CYS B C 1
ATOM 3185 O O . CYS B 1 128 ? -41.025 0.845 -8.345 1.00 3.83 128 CYS B O 1
ATOM 3188 N N . TYR B 1 129 ? -41.716 0.810 -6.193 1.00 2.15 129 TYR B N 1
ATOM 3189 C CA . TYR B 1 129 ? -40.461 1.289 -5.623 1.00 2.44 129 TYR B CA 1
ATOM 3190 C C . TYR B 1 129 ? -40.126 0.430 -4.420 1.00 2.87 129 TYR B C 1
ATOM 3191 O O . TYR B 1 129 ? -41.019 0.030 -3.672 1.00 4.00 129 TYR B O 1
ATOM 3200 N N . GLY B 1 130 ? -38.847 0.133 -4.233 1.00 3.05 130 GLY B N 1
ATOM 3201 C CA . GLY B 1 130 ? -38.453 -0.594 -3.040 1.00 4.12 130 GLY B CA 1
ATOM 3202 C C . GLY B 1 130 ? -37.064 -0.220 -2.580 1.00 2.87 130 GLY B C 1
ATOM 3203 O O . GLY B 1 130 ? -36.272 0.357 -3.325 1.00 3.67 130 GLY B O 1
ATOM 3204 N N . ARG B 1 131 ? -36.776 -0.578 -1.335 1.00 3.63 131 ARG B N 1
ATOM 3205 C CA . ARG B 1 131 ? -35.442 -0.418 -0.775 1.00 4.03 131 ARG B CA 1
ATOM 3206 C C . ARG B 1 131 ? -35.173 -1.674 0.039 1.00 3.71 131 ARG B C 1
ATOM 3207 O O . ARG B 1 131 ? -36.024 -2.103 0.826 1.00 3.84 131 ARG B O 1
ATOM 3215 N N . ASN B 1 132 ? -34.007 -2.288 -0.172 1.00 3.55 132 ASN B N 1
ATOM 3216 C CA . ASN B 1 132 ? -33.671 -3.533 0.494 1.00 4.73 132 ASN B CA 1
ATOM 3217 C C . ASN B 1 132 ? -32.999 -3.261 1.844 1.00 7.08 132 ASN B C 1
ATOM 3218 O O . ASN B 1 132 ? -32.767 -2.114 2.242 1.00 5.12 132 ASN B O 1
ATOM 3223 N N . LYS B 1 133 ? -32.672 -4.339 2.561 1.00 7.54 133 LYS B N 1
ATOM 3224 C CA . LYS B 1 133 ? -32.089 -4.178 3.887 1.00 10.10 133 LYS B CA 1
ATOM 3225 C C . LYS B 1 133 ? -30.701 -3.547 3.820 1.00 10.12 133 LYS B C 1
ATOM 3226 O O . LYS B 1 133 ? -30.268 -2.922 4.797 1.00 13.00 133 LYS B O 1
ATOM 3230 N N . GLU B 1 134 ? -30.016 -3.666 2.688 1.00 9.85 134 GLU B N 1
ATOM 3231 C CA . GLU B 1 134 ? -28.723 -3.029 2.467 1.00 10.20 134 GLU B CA 1
ATOM 3232 C C . GLU B 1 134 ? -28.844 -1.552 2.103 1.00 8.05 134 GLU B C 1
ATOM 3233 O O . GLU B 1 134 ? -27.825 -0.896 1.826 1.00 7.78 134 GLU B O 1
ATOM 3239 N N . GLY B 1 135 ? -30.063 -1.013 2.085 1.00 7.08 135 GLY B N 1
ATOM 3240 C CA . GLY B 1 135 ? -30.270 0.404 1.893 1.00 5.02 135 GLY B CA 1
ATOM 3241 C C . GLY B 1 135 ? -30.350 0.868 0.455 1.00 5.23 135 GLY B C 1
ATOM 3242 O O . GLY B 1 135 ? -30.465 2.074 0.219 1.00 6.44 135 GLY B O 1
ATOM 3243 N N . ARG B 1 136 ? -30.295 -0.039 -0.510 1.00 5.35 136 ARG B N 1
ATOM 3244 C CA . ARG B 1 136 ? -30.300 0.327 -1.916 1.00 4.45 136 ARG B CA 1
ATOM 3245 C C . ARG B 1 136 ? -31.735 0.297 -2.438 1.00 3.46 136 ARG B C 1
ATOM 3246 O O . ARG B 1 136 ? -32.510 -0.616 -2.122 1.00 4.34 136 ARG B O 1
ATOM 3254 N N . SER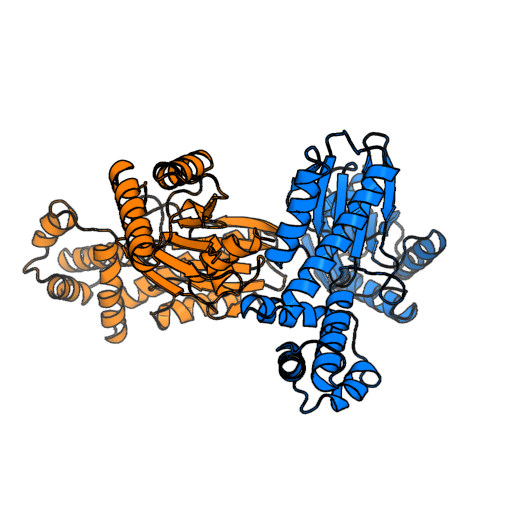 B 1 137 ? -32.085 1.291 -3.243 1.00 4.55 137 SER B N 1
ATOM 3255 C CA . SER B 1 137 ? -33.431 1.385 -3.783 1.00 4.05 137 SER B CA 1
ATOM 3256 C C . SER B 1 137 ? -33.452 1.050 -5.272 1.00 6.12 137 SER B C 1
ATOM 3257 O O . SER B 1 137 ? -32.432 1.096 -5.975 1.00 5.88 137 SER B O 1
ATOM 3260 N N . ALA B 1 138 ? -34.650 0.711 -5.746 1.00 4.35 138 ALA B N 1
ATOM 3261 C CA . ALA B 1 138 ? -34.887 0.501 -7.166 1.00 3.87 138 ALA B CA 1
ATOM 3262 C C . ALA B 1 138 ? -36.348 0.803 -7.457 1.00 2.86 138 ALA B C 1
ATOM 3263 O O . ALA B 1 138 ? -37.190 0.842 -6.555 1.00 3.81 138 ALA B O 1
ATOM 3265 N N . ARG B 1 139 ? -36.642 1.007 -8.738 1.00 3.63 139 ARG B N 1
ATOM 3266 C CA . ARG B 1 139 ? -38.007 1.251 -9.172 1.00 2.91 139 ARG B CA 1
ATOM 3267 C C . ARG B 1 139 ? -38.252 0.546 -10.497 1.00 5.17 139 ARG B C 1
ATOM 3268 O O . ARG B 1 139 ? -37.324 0.269 -11.259 1.00 5.68 139 ARG B O 1
ATOM 3276 N N . SER B 1 140 ? -39.519 0.251 -10.764 1.00 3.18 140 SER B N 1
ATOM 3277 C CA . SER B 1 140 ? -39.939 -0.201 -12.080 1.00 3.28 140 SER B CA 1
ATOM 3278 C C . SER B 1 140 ? -41.291 0.421 -12.394 1.00 3.13 140 SER B C 1
ATOM 3279 O O . SER B 1 140 ? -42.021 0.850 -11.499 1.00 3.78 140 SER B O 1
ATOM 3282 N N . GLY B 1 141 ? -41.599 0.515 -13.688 1.00 2.75 141 GLY B N 1
ATOM 3283 C CA . GLY B 1 141 ? -42.814 1.220 -14.060 1.00 2.04 141 GLY B CA 1
ATOM 3284 C C . GLY B 1 141 ? -42.676 2.714 -13.782 1.00 1.63 141 GLY B C 1
ATOM 3285 O O . GLY B 1 141 ? -41.576 3.286 -13.741 1.00 2.71 141 GLY B O 1
ATOM 3286 N N . GLY B 1 142 ? -43.827 3.359 -13.602 1.00 3.39 142 GLY B N 1
ATOM 3287 C CA . GLY B 1 142 ? -43.814 4.784 -13.334 1.00 4.42 142 GLY B CA 1
ATOM 3288 C C . GLY B 1 142 ? -43.461 5.669 -14.515 1.00 3.17 142 GLY B C 1
ATOM 3289 O O . GLY B 1 142 ? -43.051 6.815 -14.309 1.00 4.15 142 GLY B O 1
ATOM 3290 N N . TRP B 1 143 ? -43.646 5.196 -15.744 1.00 3.80 143 TRP B N 1
ATOM 3291 C CA . TRP B 1 143 ? -43.244 5.961 -16.922 1.00 3.99 143 TRP B CA 1
ATOM 3292 C C . TRP B 1 143 ? -44.345 6.871 -17.464 1.00 4.31 143 TRP B C 1
ATOM 3293 O O . TRP B 1 143 ? -44.173 7.453 -18.541 1.00 4.53 143 TRP B O 1
ATOM 3304 N N . GLY B 1 144 ? -45.467 7.010 -16.754 1.00 3.96 144 GLY B N 1
ATOM 3305 C CA . GLY B 1 144 ? -46.461 7.999 -17.110 1.00 4.43 144 GLY B CA 1
ATOM 3306 C C . GLY B 1 144 ? -47.543 7.456 -18.020 1.00 3.04 144 GLY B C 1
ATOM 3307 O O . GLY B 1 144 ? -47.521 6.315 -18.474 1.00 3.34 144 GLY B O 1
ATOM 3308 N N . HIS B 1 145 ? -48.512 8.324 -18.313 1.00 3.87 145 HIS B N 1
ATOM 3309 C CA . HIS B 1 145 ? -49.766 7.885 -18.909 1.00 4.80 145 HIS B CA 1
ATOM 3310 C C . HIS B 1 145 ? -49.663 7.566 -20.396 1.00 4.47 145 HIS B C 1
ATOM 3311 O O . HIS B 1 145 ? -50.592 6.952 -20.935 1.00 7.35 145 HIS B O 1
ATOM 3318 N N . ILE B 1 146 ? -48.583 7.954 -21.066 1.00 3.77 146 ILE B N 1
ATOM 3319 C CA . ILE B 1 146 ? -48.424 7.696 -22.503 1.00 6.10 146 ILE B CA 1
ATOM 3320 C C . ILE B 1 146 ? -47.535 6.489 -22.752 1.00 4.49 146 ILE B C 1
ATOM 3321 O O . ILE B 1 146 ? -47.874 5.609 -23.545 1.00 6.38 146 ILE B O 1
ATOM 3326 N N . ILE B 1 147 ? -46.381 6.434 -22.090 1.00 3.44 147 ILE B N 1
ATOM 3327 C CA . ILE B 1 147 ? -45.416 5.360 -22.301 1.00 4.21 147 ILE B CA 1
ATOM 3328 C C . ILE B 1 147 ? -45.323 4.423 -21.097 1.00 3.66 147 ILE B C 1
ATOM 3329 O O . ILE B 1 147 ? -44.387 3.640 -20.994 1.00 4.12 147 ILE B O 1
ATOM 3334 N N . GLY B 1 148 ? -46.313 4.441 -20.213 1.00 3.62 148 GLY B N 1
ATOM 3335 C CA . GLY B 1 148 ? -46.263 3.556 -19.062 1.00 4.91 148 GLY B CA 1
ATOM 3336 C C . GLY B 1 148 ? -47.595 3.406 -18.367 1.00 4.53 148 GLY B C 1
ATOM 3337 O O . GLY B 1 148 ? -48.647 3.328 -19.009 1.00 5.85 148 GLY B O 1
ATOM 3338 N N . ASP B 1 149 ? -47.535 3.353 -17.035 1.00 3.83 149 ASP B N 1
ATOM 3339 C CA . ASP B 1 149 ? -48.711 3.257 -16.182 1.00 4.48 149 ASP B CA 1
ATOM 3340 C C . ASP B 1 149 ? -49.515 1.985 -16.444 1.00 2.90 149 ASP B C 1
ATOM 3341 O O . ASP B 1 149 ? -50.735 1.948 -16.271 1.00 3.30 149 ASP B O 1
ATOM 3346 N N . GLU B 1 150 ? -48.825 0.906 -16.797 1.00 3.20 150 GLU B N 1
ATOM 3347 C CA . GLU B 1 150 ? -49.489 -0.381 -16.941 1.00 3.80 150 GLU B CA 1
ATOM 3348 C C . GLU B 1 150 ? -50.137 -0.786 -15.620 1.00 4.16 150 GLU B C 1
ATOM 3349 O O . GLU B 1 150 ? -49.519 -0.703 -14.548 1.00 4.26 150 GLU B O 1
ATOM 3355 N N . GLY B 1 151 ? -51.393 -1.211 -15.696 1.00 3.70 151 GLY B N 1
ATOM 3356 C CA . GLY B 1 151 ? -52.098 -1.653 -14.513 1.00 3.44 151 GLY B CA 1
ATOM 3357 C C . GLY B 1 151 ? -52.643 -0.543 -13.645 1.00 4.10 151 GLY B C 1
ATOM 3358 O O . GLY B 1 151 ? -53.193 -0.831 -12.576 1.00 4.96 151 GLY B O 1
ATOM 3359 N N . SER B 1 152 ? -52.484 0.715 -14.052 1.00 3.07 152 SER B N 1
ATOM 3360 C CA . SER B 1 152 ? -53.059 1.856 -13.361 1.00 3.12 152 SER B CA 1
ATOM 3361 C C . SER B 1 152 ? -54.536 2.023 -13.702 1.00 2.80 152 SER B C 1
ATOM 3362 O O . SER B 1 152 ? -55.061 1.419 -14.641 1.00 3.64 152 SER B O 1
ATOM 3365 N N . GLY B 1 153 ? -55.178 2.918 -12.954 1.00 4.05 153 GLY B N 1
ATOM 3366 C CA . GLY B 1 153 ? -56.551 3.280 -13.266 1.00 3.22 153 GLY B CA 1
ATOM 3367 C C . GLY B 1 153 ? -56.684 3.918 -14.636 1.00 3.92 153 GLY B C 1
ATOM 3368 O O . GLY B 1 153 ? -57.646 3.649 -15.363 1.00 3.37 153 GLY B O 1
ATOM 3369 N N . TYR B 1 154 ? -55.731 4.775 -15.009 1.00 3.79 154 TYR B N 1
ATOM 3370 C CA . TYR B 1 154 ? -55.777 5.366 -16.340 1.00 2.92 154 TYR B CA 1
ATOM 3371 C C . TYR B 1 154 ? -55.74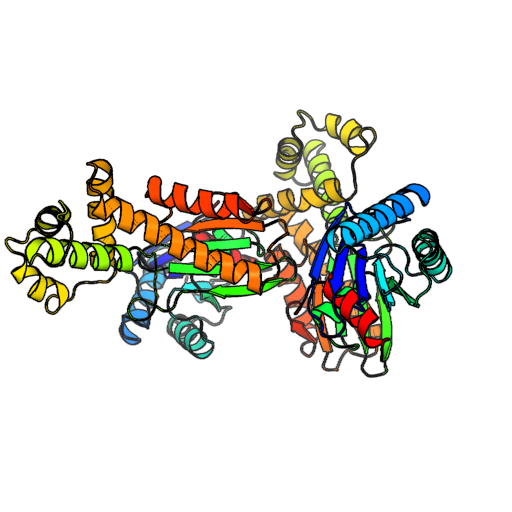4 4.282 -17.407 1.00 4.03 154 TYR B C 1
ATOM 3372 O O . TYR B 1 154 ? -56.548 4.291 -18.351 1.00 3.93 154 TYR B O 1
ATOM 3381 N N . ASP B 1 155 ? -54.823 3.329 -17.260 1.00 3.80 155 ASP B N 1
ATOM 3382 C CA . ASP B 1 155 ? -54.698 2.221 -18.200 1.00 3.80 155 ASP B CA 1
ATOM 3383 C C . ASP B 1 155 ? -55.981 1.400 -18.258 1.00 4.57 155 ASP B C 1
ATOM 3384 O O . ASP B 1 155 ? -56.448 1.041 -19.348 1.00 3.98 155 ASP B O 1
ATOM 3389 N N . ILE B 1 156 ? -56.573 1.104 -17.100 1.00 3.23 156 ILE B N 1
ATOM 3390 C CA . ILE B 1 156 ? -57.828 0.352 -17.074 1.00 2.87 156 ILE B CA 1
ATOM 3391 C C . ILE B 1 156 ? -58.931 1.119 -17.794 1.00 4.25 156 ILE B C 1
ATOM 3392 O O . ILE B 1 156 ? -59.714 0.537 -18.558 1.00 3.49 156 ILE B O 1
ATOM 3397 N N . GLY B 1 157 ? -58.996 2.438 -17.587 1.00 3.77 157 GLY B N 1
ATOM 3398 C CA . GLY B 1 157 ? -60.019 3.227 -18.256 1.00 3.85 157 GLY B CA 1
ATOM 3399 C C . GLY B 1 157 ? -59.851 3.242 -19.765 1.00 3.81 157 GLY B C 1
ATOM 3400 O O . GLY B 1 157 ? -60.826 3.100 -20.510 1.00 4.23 157 GLY B O 1
ATOM 3401 N N . ILE B 1 158 ? -58.610 3.403 -20.239 1.00 3.01 158 ILE B N 1
ATOM 3402 C CA . ILE B 1 158 ? -58.355 3.362 -21.678 1.00 4.00 158 ILE B CA 1
ATOM 3403 C C . ILE B 1 158 ? -58.735 2.003 -22.228 1.00 4.05 158 ILE B C 1
ATOM 3404 O O . ILE B 1 158 ? -59.397 1.898 -23.263 1.00 3.70 158 ILE B O 1
ATOM 3409 N N . LYS B 1 159 ? -58.332 0.938 -21.535 1.00 3.74 159 LYS B N 1
ATOM 3410 C CA . LYS B 1 159 ? -58.657 -0.400 -22.014 1.00 3.77 159 LYS B CA 1
ATOM 3411 C C . LYS B 1 159 ? -60.155 -0.657 -21.999 1.00 3.44 159 LYS B C 1
ATOM 3412 O O . LYS B 1 159 ? -60.666 -1.369 -22.875 1.00 3.48 159 LYS B O 1
ATOM 3418 N N . ALA B 1 160 ? -60.869 -0.080 -21.031 1.00 3.19 160 ALA B N 1
ATOM 3419 C CA . ALA B 1 160 ? -62.317 -0.230 -20.986 1.00 3.79 160 ALA B CA 1
ATOM 3420 C C . ALA B 1 160 ? -62.956 0.439 -22.191 1.00 3.16 160 ALA B C 1
ATOM 3421 O O . ALA B 1 160 ? -63.870 -0.121 -22.805 1.00 3.86 160 ALA B O 1
ATOM 3423 N N . ILE B 1 161 ? -62.497 1.644 -22.533 1.00 3.40 161 ILE B N 1
ATOM 3424 C CA . ILE B 1 161 ? -63.015 2.325 -23.715 1.00 3.32 161 ILE B CA 1
ATOM 3425 C C . ILE B 1 161 ? -62.715 1.520 -24.969 1.00 3.29 161 ILE B C 1
ATOM 3426 O O . ILE B 1 161 ? -63.602 1.308 -25.806 1.00 3.95 161 ILE B O 1
ATOM 3431 N N . LYS B 1 162 ? -61.465 1.064 -25.127 1.00 3.00 162 LYS B N 1
ATOM 3432 C CA . LYS B 1 162 ? -61.122 0.295 -26.320 1.00 4.18 162 LYS B CA 1
ATOM 3433 C C . LYS B 1 162 ? -61.969 -0.969 -26.432 1.00 4.74 162 LYS B C 1
ATOM 3434 O O . LYS B 1 162 ? -62.440 -1.318 -27.519 1.00 5.07 162 LYS B O 1
ATOM 3440 N N . ALA B 1 163 ? -62.186 -1.666 -25.316 1.00 4.67 163 ALA B N 1
ATOM 3441 C CA . ALA B 1 163 ? -63.020 -2.868 -25.350 1.00 4.34 163 ALA B CA 1
ATOM 3442 C C . ALA B 1 163 ? -64.463 -2.533 -25.694 1.00 3.58 163 ALA B C 1
ATOM 3443 O O . ALA B 1 163 ? -65.107 -3.272 -26.447 1.00 4.73 163 ALA B O 1
ATOM 3445 N N . ALA B 1 164 ? -64.979 -1.418 -25.189 1.00 5.14 164 ALA B N 1
ATOM 3446 C CA . ALA B 1 164 ? -66.334 -1.004 -25.538 1.00 4.70 164 ALA B CA 1
ATOM 3447 C C . ALA B 1 164 ? -66.450 -0.696 -27.025 1.00 4.23 164 ALA B C 1
ATOM 3448 O O . ALA B 1 164 ? -67.454 -1.046 -27.660 1.00 4.70 164 ALA B O 1
ATOM 3450 N N . LEU B 1 165 ? -65.442 -0.019 -27.588 1.00 3.77 165 LEU B N 1
ATOM 3451 C CA . LEU B 1 165 ? -65.463 0.339 -29.000 1.00 3.92 165 LEU B CA 1
ATOM 3452 C C . LEU B 1 165 ? -65.326 -0.895 -29.877 1.00 4.23 165 LEU B C 1
ATOM 3453 O O . LEU B 1 165 ? -66.001 -0.996 -30.912 1.00 4.68 165 LEU B O 1
ATOM 3458 N N . LYS B 1 166 ? -64.459 -1.837 -29.486 1.00 3.66 166 LYS B N 1
ATOM 3459 C CA . LYS B 1 166 ? -64.348 -3.090 -30.232 1.00 3.95 166 LYS B CA 1
ATOM 3460 C C . LYS B 1 166 ? -65.626 -3.912 -30.160 1.00 4.76 166 LYS B C 1
ATOM 3461 O O . LYS B 1 166 ? -65.956 -4.632 -31.113 1.00 5.74 166 LYS B O 1
ATOM 3467 N N . SER B 1 167 ? -66.328 -3.863 -29.034 1.00 4.61 167 SER B N 1
ATOM 3468 C CA . SER B 1 167 ? -67.619 -4.530 -28.953 1.00 3.75 167 SER B CA 1
ATOM 3469 C C . SER B 1 167 ? -68.593 -3.887 -29.931 1.00 3.84 167 SER B C 1
ATOM 3470 O O . SER B 1 167 ? -69.294 -4.585 -30.682 1.00 6.87 167 SER B O 1
ATOM 3473 N N . PHE B 1 168 ? -68.617 -2.549 -29.951 1.00 4.41 168 PHE B N 1
ATOM 3474 C CA . PHE B 1 168 ? -69.511 -1.774 -30.805 1.00 4.54 168 PHE B CA 1
ATOM 3475 C C . PHE B 1 168 ? -69.211 -1.971 -32.288 1.00 5.50 168 PHE B C 1
ATOM 3476 O O . PHE B 1 168 ? -70.141 -2.096 -33.094 1.00 5.72 168 PHE B O 1
ATOM 3484 N N . ASP B 1 169 ? -67.936 -1.970 -32.676 1.00 5.40 169 ASP B N 1
ATOM 3485 C CA . ASP B 1 169 ? -67.592 -2.032 -34.089 1.00 4.69 169 ASP B CA 1
ATOM 3486 C C . ASP B 1 169 ? -67.280 -3.438 -34.584 1.00 5.26 169 ASP B C 1
ATOM 3487 O O . ASP B 1 169 ? -66.947 -3.603 -35.761 1.00 6.05 169 ASP B O 1
ATOM 3492 N N . LYS B 1 170 ? -67.403 -4.453 -33.722 1.00 5.08 170 LYS B N 1
ATOM 3493 C CA . LYS B 1 170 ? -67.393 -5.875 -34.062 1.00 6.08 170 LYS B CA 1
ATOM 3494 C C . LYS B 1 170 ? -65.987 -6.437 -34.200 1.00 8.25 170 LYS B C 1
ATOM 3495 O O . LYS B 1 170 ? -65.827 -7.572 -34.669 1.00 9.55 170 LYS B O 1
ATOM 3499 N N . ARG B 1 171 ? -64.964 -5.701 -33.771 1.00 4.31 171 ARG B N 1
ATOM 3500 C CA . ARG B 1 171 ? -63.619 -6.247 -33.734 1.00 6.80 171 ARG B CA 1
ATOM 3501 C C . ARG B 1 171 ? -63.366 -7.124 -32.516 1.00 7.54 171 ARG B C 1
ATOM 3502 O O . ARG B 1 171 ? -62.399 -7.900 -32.519 1.00 11.48 171 ARG B O 1
ATOM 3510 N N . GLY B 1 172 ? -64.181 -7.008 -31.471 1.00 7.23 172 GLY B N 1
ATOM 3511 C CA . GLY B 1 172 ? -63.902 -7.686 -30.221 1.00 9.00 172 GLY B CA 1
ATOM 3512 C C . GLY B 1 172 ? -65.138 -8.316 -29.610 1.00 9.73 172 GLY B C 1
ATOM 3513 O O . GLY B 1 172 ? -66.259 -8.157 -30.096 1.00 9.82 172 GLY B O 1
ATOM 3514 N N . GLU B 1 173 ? -64.892 -9.043 -28.526 1.00 9.67 173 GLU B N 1
ATOM 3515 C CA . GLU B 1 173 ? -65.933 -9.735 -27.781 1.00 10.00 173 GLU B CA 1
ATOM 3516 C C . GLU B 1 173 ? -66.983 -8.750 -27.271 1.00 8.05 173 GLU B C 1
ATOM 3517 O O . GLU B 1 173 ? -66.663 -7.646 -26.827 1.00 8.15 173 GLU B O 1
ATOM 3523 N N . LYS B 1 174 ? -68.244 -9.160 -27.323 1.00 8.03 174 LYS B N 1
ATOM 3524 C CA . LYS B 1 174 ? -69.299 -8.349 -26.735 1.00 7.89 174 LYS B CA 1
ATOM 3525 C C . LYS B 1 174 ? -69.044 -8.151 -25.244 1.00 6.24 174 LYS B C 1
ATOM 3526 O O . LYS B 1 174 ? -68.642 -9.072 -24.530 1.00 7.66 174 LYS B O 1
ATOM 3532 N N . THR B 1 175 ? -69.286 -6.935 -24.776 1.00 5.84 175 THR B N 1
ATOM 3533 C CA . THR B 1 175 ? -69.144 -6.596 -23.366 1.00 5.50 175 THR B CA 1
ATOM 3534 C C . THR B 1 175 ? -70.187 -5.553 -23.006 1.00 5.25 175 THR B C 1
ATOM 3535 O O . THR B 1 175 ? -70.491 -4.676 -23.817 1.00 5.77 175 THR B O 1
ATOM 3539 N N . ILE B 1 176 ? -70.713 -5.627 -21.776 1.00 5.08 176 ILE B N 1
ATOM 3540 C CA . ILE B 1 176 ? -71.637 -4.604 -21.293 1.00 5.42 176 ILE B CA 1
ATOM 3541 C C . ILE B 1 176 ? -70.960 -3.263 -21.080 1.00 4.51 176 ILE B C 1
ATOM 3542 O O . ILE B 1 176 ? -71.646 -2.254 -20.883 1.00 5.20 176 ILE B O 1
ATOM 3547 N N . LEU B 1 177 ? -69.624 -3.220 -21.142 1.00 3.56 177 LEU B N 1
ATOM 3548 C CA . LEU B 1 177 ? -68.928 -1.940 -21.173 1.00 4.84 177 LEU B CA 1
ATOM 3549 C C . LEU B 1 177 ? -69.384 -1.094 -22.351 1.00 4.71 177 LEU B C 1
ATOM 3550 O O . LEU B 1 177 ? -69.341 0.139 -22.280 1.00 4.99 177 LEU B O 1
ATOM 3555 N N . GLU B 1 178 ? -69.841 -1.745 -23.428 1.00 5.17 178 GLU B N 1
ATOM 3556 C CA . GLU B 1 178 ? -70.286 -1.034 -24.625 1.00 6.74 178 GLU B CA 1
ATOM 3557 C C . GLU B 1 178 ? -71.290 0.063 -24.283 1.00 10.14 178 GLU B C 1
ATOM 3558 O O . GLU B 1 178 ? -71.128 1.220 -24.688 1.00 11.93 178 GLU B O 1
ATOM 3564 N N . GLY B 1 179 ? -72.333 -0.280 -23.532 1.00 7.37 179 GLY B N 1
ATOM 3565 C CA . GLY B 1 179 ? -73.294 0.706 -23.079 1.00 8.24 179 GLY B CA 1
ATOM 3566 C C . GLY B 1 179 ? -72.989 1.317 -21.723 1.00 5.42 179 GLY B C 1
ATOM 3567 O O . GLY B 1 179 ? -73.330 2.479 -21.485 1.00 6.64 179 GLY B O 1
ATOM 3568 N N . ASP B 1 180 ? -72.346 0.559 -20.823 1.00 6.37 180 ASP B N 1
ATOM 3569 C CA . ASP B 1 180 ? -72.119 1.053 -19.465 1.00 6.79 180 ASP B CA 1
ATOM 3570 C C . ASP B 1 180 ? -71.192 2.265 -19.454 1.00 4.91 180 ASP B C 1
ATOM 3571 O O . ASP B 1 180 ? -71.361 3.173 -18.632 1.00 6.25 180 ASP B O 1
ATOM 3576 N N . ILE B 1 181 ? -70.207 2.304 -20.355 1.00 6.49 181 ILE B N 1
ATOM 3577 C CA . ILE B 1 181 ? -69.313 3.456 -20.385 1.00 6.38 181 ILE B CA 1
ATOM 3578 C C . ILE B 1 181 ? -70.061 4.707 -20.819 1.00 6.42 181 ILE B C 1
ATOM 3579 O O . ILE B 1 181 ? -69.885 5.786 -20.237 1.00 7.25 181 ILE B O 1
ATOM 3584 N N . LEU B 1 182 ? -70.916 4.578 -21.838 1.00 7.37 182 LEU B N 1
ATOM 3585 C CA . LEU B 1 182 ? -71.693 5.721 -22.307 1.00 7.18 182 LEU B CA 1
ATOM 3586 C C . LEU B 1 182 ? -72.651 6.211 -21.232 1.00 6.41 182 LEU B C 1
ATOM 3587 O O . LEU B 1 182 ? -72.837 7.423 -21.063 1.00 7.15 182 LEU B O 1
ATOM 3592 N N . ASP B 1 183 ? -73.267 5.283 -20.498 1.00 6.76 183 ASP B N 1
ATOM 3593 C CA . ASP B 1 183 ? -74.170 5.685 -19.426 1.00 6.90 183 ASP B CA 1
ATOM 3594 C C . ASP B 1 183 ? -73.424 6.465 -18.351 1.00 7.28 183 ASP B C 1
ATOM 3595 O O . ASP B 1 183 ? -73.916 7.487 -17.861 1.00 10.58 183 ASP B O 1
ATOM 3600 N N . PHE B 1 184 ? -72.239 5.985 -17.960 1.00 6.60 184 PHE B N 1
ATOM 3601 C CA . PHE B 1 184 ? -71.473 6.640 -16.908 1.00 6.29 184 PHE B CA 1
ATOM 3602 C C . PHE B 1 184 ? -71.075 8.055 -17.314 1.00 7.22 184 PHE B C 1
ATOM 3603 O O . PHE B 1 184 ? -71.089 8.975 -16.487 1.00 10.38 184 PHE B O 1
ATOM 3611 N N . LEU B 1 185 ? -70.716 8.248 -18.585 1.00 7.59 185 LEU B N 1
ATOM 3612 C CA . LEU B 1 185 ? -70.265 9.525 -19.117 1.00 8.26 185 LEU B CA 1
ATOM 3613 C C . LEU B 1 185 ? -71.418 10.375 -19.635 1.00 9.91 185 LEU B C 1
ATOM 3614 O O . LEU B 1 185 ? -71.183 11.492 -20.110 1.00 13.19 185 LEU B O 1
ATOM 3619 N N . LYS B 1 186 ? -72.647 9.866 -19.564 1.00 11.50 186 LYS B N 1
ATOM 3620 C CA . LYS B 1 186 ? -73.838 10.579 -20.034 1.00 9.59 186 LYS B CA 1
ATOM 3621 C C . LYS B 1 186 ? -73.738 10.950 -21.516 1.00 13.32 186 LYS B C 1
ATOM 3622 O O . LYS B 1 186 ? -74.085 12.057 -21.931 1.00 13.97 186 LYS B O 1
ATOM 3628 N N . LEU B 1 187 ? -73.275 9.998 -22.320 1.00 7.83 187 LEU B N 1
ATOM 3629 C CA . LEU B 1 187 ? -73.121 10.182 -23.757 1.00 8.86 187 LEU B CA 1
ATOM 3630 C C . LEU B 1 187 ? -74.125 9.302 -24.489 1.00 8.81 187 LEU B C 1
ATOM 3631 O O . LEU B 1 187 ? -74.363 8.158 -24.096 1.00 11.54 187 LEU B O 1
ATOM 3636 N N . LYS B 1 188 ? -74.704 9.830 -25.567 1.00 8.44 188 LYS B N 1
ATOM 3637 C CA . LYS B 1 188 ? -75.724 9.092 -26.305 1.00 8.43 188 LYS B CA 1
ATOM 3638 C C . LYS B 1 188 ? -75.127 7.991 -27.176 1.00 10.24 188 LYS B C 1
ATOM 3639 O O . LYS B 1 188 ? -75.660 6.877 -27.215 1.00 13.05 188 LYS B O 1
ATOM 3645 N N . SER B 1 189 ? -74.032 8.275 -27.883 1.00 9.49 189 SER B N 1
ATOM 3646 C CA . SER B 1 189 ? -73.485 7.352 -28.866 1.00 7.76 189 SER B CA 1
ATOM 3647 C C . SER B 1 189 ? -71.976 7.223 -28.703 1.00 5.31 189 SER B C 1
ATOM 3648 O O . SER B 1 189 ? -71.306 8.094 -28.146 1.00 5.65 189 SER B O 1
ATOM 3651 N N . HIS B 1 190 ? -71.437 6.135 -29.256 1.00 5.59 190 HIS B N 1
ATOM 3652 C CA . HIS B 1 190 ? -69.991 5.928 -29.216 1.00 4.95 190 HIS B CA 1
ATOM 3653 C C . HIS B 1 190 ? -69.235 7.008 -29.974 1.00 6.91 190 HIS B C 1
ATOM 3654 O O . HIS B 1 190 ? -68.114 7.362 -29.586 1.00 6.62 190 HIS B O 1
ATOM 3661 N N . GLU B 1 191 ? -69.851 7.577 -31.019 1.00 6.55 191 GLU B N 1
ATOM 3662 C CA . GLU B 1 191 ? -69.223 8.676 -31.746 1.00 8.20 191 GLU B CA 1
ATOM 3663 C C . GLU B 1 191 ? -68.926 9.851 -30.830 1.00 7.55 191 GLU B C 1
ATOM 3664 O O . GLU B 1 191 ? -67.961 10.591 -31.061 1.00 8.08 191 GLU B O 1
ATOM 3667 N N . ASP B 1 192 ? -69.735 10.031 -29.780 1.00 6.30 192 ASP B N 1
ATOM 3668 C CA . ASP B 1 192 ? -69.528 11.130 -28.839 1.00 7.92 192 ASP B CA 1
ATOM 3669 C C . ASP B 1 192 ? -68.260 10.972 -28.009 1.00 6.65 192 ASP B C 1
ATOM 3670 O O . ASP B 1 192 ? -67.797 11.949 -27.408 1.00 7.08 192 ASP B O 1
ATOM 3675 N N . LEU B 1 193 ? -67.677 9.772 -27.966 1.00 5.71 193 LEU B N 1
ATOM 3676 C CA . LEU B 1 193 ? -66.403 9.603 -27.280 1.00 6.30 193 LEU B CA 1
ATOM 3677 C C . LEU B 1 193 ? -65.272 10.373 -27.956 1.00 8.29 193 LEU B C 1
ATOM 3678 O O . LEU B 1 193 ? -64.268 10.680 -27.305 1.00 6.64 193 LEU B O 1
ATOM 3683 N N . ILE B 1 194 ? -65.396 10.686 -29.248 1.00 6.71 194 ILE B N 1
ATOM 3684 C CA . ILE B 1 194 ? -64.334 11.435 -29.917 1.00 5.36 194 ILE B CA 1
ATOM 3685 C C . ILE B 1 194 ? -64.176 12.814 -29.288 1.00 7.63 194 ILE B C 1
ATOM 3686 O O . ILE B 1 194 ? -63.084 13.199 -28.859 1.00 6.97 194 ILE B O 1
ATOM 3691 N N . ASN B 1 195 ? -65.269 13.576 -29.205 1.00 7.51 195 ASN B N 1
ATOM 3692 C CA . ASN B 1 195 ? -65.174 14.901 -28.598 1.00 8.08 195 ASN B CA 1
ATOM 3693 C C . ASN B 1 195 ? -64.797 14.809 -27.125 1.00 8.73 195 ASN B C 1
ATOM 3694 O O . ASN B 1 195 ? -64.033 15.641 -26.617 1.00 8.78 195 ASN B O 1
ATOM 3699 N N . TYR B 1 196 ? -65.318 13.796 -26.424 1.00 7.67 196 TYR B N 1
ATOM 3700 C CA . TYR B 1 196 ? -64.994 13.626 -25.012 1.00 7.33 196 TYR B CA 1
ATOM 3701 C C . TYR B 1 196 ? -63.496 13.434 -24.807 1.00 6.68 196 TYR B C 1
ATOM 3702 O O . TYR B 1 196 ? -62.887 14.100 -23.968 1.00 8.06 196 TYR B O 1
ATOM 3711 N N . ILE B 1 197 ? -62.884 12.527 -25.571 1.00 6.10 197 ILE B N 1
ATOM 3712 C CA . ILE B 1 197 ? -61.480 12.186 -25.352 1.00 5.70 197 ILE B CA 1
ATOM 3713 C C . ILE B 1 197 ? -60.536 13.242 -25.926 1.00 7.63 197 ILE B C 1
ATOM 3714 O O . ILE B 1 197 ? -59.502 13.559 -25.324 1.00 6.59 197 ILE B O 1
ATOM 3719 N N . TYR B 1 198 ? -60.844 13.783 -27.105 1.00 5.50 198 TYR B N 1
ATOM 3720 C CA . TYR B 1 198 ? -59.864 14.567 -27.844 1.00 7.71 198 TYR B CA 1
ATOM 3721 C C . TYR B 1 198 ? -60.084 16.070 -27.791 1.00 8.84 198 TYR B C 1
ATOM 3722 O O . TYR B 1 198 ? -59.161 16.813 -28.147 1.00 8.98 198 TYR B O 1
ATOM 3731 N N . ARG B 1 199 ? -61.270 16.543 -27.384 1.00 6.05 199 ARG B N 1
ATOM 3732 C CA . ARG B 1 199 ? -61.569 17.962 -27.547 1.00 11.18 199 ARG B CA 1
ATOM 3733 C C . ARG B 1 199 ? -62.180 18.618 -26.317 1.00 11.65 199 ARG B C 1
ATOM 3734 O O . ARG B 1 199 ? -62.551 19.796 -26.391 1.00 17.82 199 ARG B O 1
ATOM 3742 N N . SER B 1 200 ? -62.297 17.916 -25.195 1.00 9.41 200 SER B N 1
ATOM 3743 C CA . SER B 1 200 ? -63.026 18.432 -24.043 1.00 10.90 200 SER B CA 1
ATOM 3744 C C . SER B 1 200 ? -62.126 18.737 -22.853 1.00 12.68 200 SER B C 1
ATOM 3745 O O . SER B 1 200 ? -62.632 19.132 -21.797 1.00 16.37 200 SER B O 1
ATOM 3748 N N . GLY B 1 201 ? -60.814 18.570 -22.986 1.00 10.73 201 GLY B N 1
ATOM 3749 C CA . GLY B 1 201 ? -59.944 18.780 -21.844 1.00 13.34 201 GLY B CA 1
ATOM 3750 C C . GLY B 1 201 ? -60.087 17.728 -20.766 1.00 12.03 201 GLY B C 1
ATOM 3751 O O . GLY B 1 201 ? -59.893 18.026 -19.586 1.00 13.13 201 GLY B O 1
ATOM 3752 N N . VAL B 1 202 ? -60.430 16.496 -21.142 1.00 11.73 202 VAL B N 1
ATOM 3753 C CA . VAL B 1 202 ? -60.568 15.425 -20.164 1.00 11.28 202 VAL B CA 1
ATOM 3754 C C . VAL B 1 202 ? -59.251 15.224 -19.422 1.00 9.51 202 VAL B C 1
ATOM 3755 O O . VAL B 1 202 ? -58.162 15.362 -19.991 1.00 11.47 202 VAL B O 1
ATOM 3759 N N . THR B 1 203 ? -59.344 14.911 -18.135 1.00 9.47 203 THR B N 1
ATOM 3760 C CA . THR B 1 203 ? -58.161 14.711 -17.309 1.00 9.18 203 THR B CA 1
ATOM 3761 C C . THR B 1 203 ? -57.845 13.228 -17.156 1.00 8.17 203 THR B C 1
ATOM 3762 O O . THR B 1 203 ? -58.693 12.359 -17.377 1.00 7.43 203 THR B O 1
ATOM 3766 N N . LYS B 1 204 ? -56.605 12.945 -16.737 1.00 7.06 204 LYS B N 1
ATOM 3767 C CA . LYS B 1 204 ? -56.238 11.559 -16.454 1.00 6.77 204 LYS B CA 1
ATOM 3768 C C . LYS B 1 204 ? -57.124 10.975 -15.365 1.00 6.66 204 LYS B C 1
ATOM 3769 O O . LYS B 1 204 ? -57.506 9.802 -15.424 1.00 7.66 204 LYS B O 1
ATOM 3775 N N . LYS B 1 205 ? -57.446 11.781 -14.349 1.00 7.03 205 LYS B N 1
ATOM 3776 C CA . LYS B 1 205 ? -58.300 11.315 -13.263 1.00 9.05 205 LYS B CA 1
ATOM 3777 C C . LYS B 1 205 ? -59.678 10.913 -13.776 1.00 7.36 205 LYS B C 1
ATOM 3778 O O . LYS B 1 205 ? -60.259 9.925 -13.312 1.00 8.49 205 LYS B O 1
ATOM 3784 N N . GLU B 1 206 ? -60.219 11.673 -14.728 1.00 7.01 206 GLU B N 1
ATOM 3785 C CA . GLU B 1 206 ? -61.524 11.344 -15.290 1.00 8.67 206 GLU B CA 1
ATOM 3786 C C . GLU B 1 206 ? -61.480 10.024 -16.053 1.00 7.64 206 GLU B C 1
ATOM 3787 O O . GLU B 1 206 ? -62.384 9.190 -15.912 1.00 9.17 206 GLU B O 1
ATOM 3793 N N . ILE B 1 207 ? -60.431 9.804 -16.847 1.00 6.63 207 ILE B N 1
ATOM 3794 C CA . ILE B 1 207 ? -60.286 8.525 -17.534 1.00 7.72 207 ILE B CA 1
ATOM 3795 C C . ILE B 1 207 ? -60.172 7.390 -16.527 1.00 6.77 207 ILE B C 1
ATOM 3796 O O . ILE B 1 207 ? -60.816 6.341 -16.659 1.00 6.46 207 ILE B O 1
ATOM 3801 N N . ALA B 1 208 ? -59.339 7.584 -15.509 1.00 5.43 208 ALA B N 1
ATOM 3802 C CA . ALA B 1 208 ? -59.105 6.547 -14.476 1.00 5.63 208 ALA B CA 1
ATOM 3803 C C . ALA B 1 208 ? -60.389 6.218 -13.711 1.00 7.15 208 ALA B C 1
ATOM 3804 O O . ALA B 1 208 ? -60.548 5.116 -13.317 1.00 6.92 208 ALA B O 1
ATOM 3806 N N . SER B 1 209 ? -61.343 7.146 -13.680 1.00 6.03 209 SER B N 1
ATOM 3807 C CA . SER B 1 209 ? -62.637 6.940 -12.962 1.00 6.12 209 SER B CA 1
ATOM 3808 C C . SER B 1 209 ? -63.510 5.847 -13.611 1.00 7.19 209 SER B C 1
ATOM 3809 O O . SER B 1 209 ? -64.306 5.295 -12.967 1.00 6.88 209 SER B O 1
ATOM 3812 N N . LEU B 1 210 ? -63.246 5.488 -14.868 1.00 6.06 210 LEU B N 1
ATOM 3813 C CA . LEU B 1 210 ? -63.932 4.384 -15.570 1.00 4.82 210 LEU B CA 1
ATOM 3814 C C . LEU B 1 210 ? -63.602 3.023 -14.935 1.00 5.92 210 LEU B C 1
ATOM 3815 O O . LEU B 1 210 ? -64.273 2.118 -15.235 1.00 6.15 210 LEU B O 1
ATOM 3820 N N . THR B 1 211 ? -62.564 2.939 -14.117 1.00 6.61 211 THR B N 1
ATOM 3821 C CA . THR B 1 211 ? -62.272 1.697 -13.364 1.00 6.10 211 THR B CA 1
ATOM 3822 C C . THR B 1 211 ? -63.509 1.260 -12.544 1.00 6.90 211 THR B C 1
ATOM 3823 O O . THR B 1 211 ? -63.709 0.125 -12.403 1.00 6.84 211 THR B O 1
ATOM 3827 N N . ARG B 1 212 ? -64.289 2.232 -12.058 1.00 6.44 212 ARG B N 1
ATOM 3828 C CA . ARG B 1 212 ? -65.555 1.992 -11.322 1.00 9.00 212 ARG B CA 1
ATOM 3829 C C . ARG B 1 212 ? -66.533 1.221 -12.238 1.00 6.91 212 ARG B C 1
ATOM 3830 O O . ARG B 1 212 ? -67.165 0.294 -11.794 1.00 7.56 212 ARG B O 1
ATOM 3838 N N . VAL B 1 213 ? -66.573 1.591 -13.514 1.00 5.20 213 VAL B N 1
ATOM 3839 C CA . VAL B 1 213 ? -67.441 0.929 -14.540 1.00 5.04 213 VAL B CA 1
ATOM 3840 C C . VAL B 1 213 ? -66.948 -0.504 -14.808 1.00 4.04 213 VAL B C 1
ATOM 3841 O O . VAL B 1 213 ? -67.751 -1.406 -14.844 1.00 4.85 213 VAL B O 1
ATOM 3845 N N . VAL B 1 214 ? -65.644 -0.689 -14.884 1.00 4.29 214 VAL B N 1
ATOM 3846 C CA . VAL B 1 214 ? -65.104 -2.030 -15.085 1.00 3.43 214 VAL B CA 1
ATOM 3847 C C . VAL B 1 214 ? -65.423 -2.915 -13.883 1.00 3.12 214 VAL B C 1
ATOM 3848 O O . VAL B 1 214 ? -65.852 -4.067 -14.025 1.00 4.02 214 VAL B O 1
ATOM 3852 N N . ASN B 1 215 ? -65.232 -2.380 -12.674 1.00 3.84 215 ASN B N 1
ATOM 3853 C CA . ASN B 1 215 ? -65.516 -3.167 -11.481 1.00 4.82 215 ASN B CA 1
ATOM 3854 C C . ASN B 1 215 ? -66.995 -3.529 -11.407 1.00 5.44 215 ASN B C 1
ATOM 3855 O O . ASN B 1 215 ? -67.343 -4.685 -11.144 1.00 5.87 215 ASN B O 1
ATOM 3860 N N . SER B 1 216 ? -67.880 -2.555 -11.649 1.00 5.34 216 SER B N 1
ATOM 3861 C CA . SER B 1 216 ? -69.312 -2.841 -11.614 1.00 6.29 216 SER B CA 1
ATOM 3862 C C . SER B 1 216 ? -69.674 -3.910 -12.632 1.00 6.70 216 SER B C 1
ATOM 3863 O O . SER B 1 216 ? -70.455 -4.827 -12.343 1.00 7.37 216 SER B O 1
ATOM 3866 N N . ALA B 1 217 ? -69.070 -3.841 -13.817 1.00 3.93 217 ALA B N 1
ATOM 3867 C CA . ALA B 1 217 ? -69.385 -4.806 -14.866 1.00 4.39 217 ALA B CA 1
ATOM 3868 C C . ALA B 1 217 ? -68.851 -6.191 -14.524 1.00 3.68 217 ALA B C 1
ATOM 3869 O O . ALA B 1 217 ? -69.517 -7.205 -14.784 1.00 5.10 217 ALA B O 1
ATOM 3871 N N . TYR B 1 218 ? -67.651 -6.259 -13.940 1.00 4.22 218 TYR B N 1
ATOM 3872 C CA . TYR B 1 218 ? -67.124 -7.529 -13.442 1.00 5.68 218 TYR B CA 1
ATOM 3873 C C . TYR B 1 218 ? -68.090 -8.183 -12.450 1.00 4.54 218 TYR B C 1
ATOM 3874 O O . TYR B 1 218 ? -68.347 -9.391 -12.536 1.00 5.48 218 TYR B O 1
ATOM 3883 N N . ILE B 1 219 ? -68.664 -7.391 -11.535 1.00 4.89 219 ILE B N 1
ATOM 3884 C CA . ILE B 1 219 ? -69.584 -7.928 -10.533 1.00 4.82 219 ILE B CA 1
ATOM 3885 C C . ILE B 1 219 ? -70.870 -8.423 -11.186 1.00 7.54 219 ILE B C 1
ATOM 3886 O O . ILE B 1 219 ? -71.552 -9.308 -10.650 1.00 6.24 219 ILE B O 1
ATOM 3891 N N . LYS B 1 220 ? -71.208 -7.891 -12.360 1.00 6.16 220 LYS B N 1
ATOM 3892 C CA . LYS B 1 220 ? -72.355 -8.365 -13.122 1.00 7.56 220 LYS B CA 1
ATOM 3893 C C . LYS B 1 220 ? -72.028 -9.574 -13.983 1.00 8.34 220 LYS B C 1
ATOM 3894 O O . LYS B 1 220 ? -72.903 -10.037 -14.723 1.00 11.76 220 LYS B O 1
ATOM 3898 N N . GLY B 1 221 ? -70.799 -10.087 -13.917 1.00 6.79 221 GLY B N 1
ATOM 3899 C CA . GLY B 1 221 ? -70.401 -11.263 -14.658 1.00 8.34 221 GLY B CA 1
ATOM 3900 C C . GLY B 1 221 ? -69.757 -11.014 -16.007 1.00 7.26 221 GLY B C 1
ATOM 3901 O O . GLY B 1 221 ? -69.571 -11.972 -16.764 1.00 8.62 221 GLY B O 1
ATOM 3902 N N . ASP B 1 222 ? -69.406 -9.768 -16.330 1.00 6.24 222 ASP B N 1
ATOM 3903 C CA . ASP B 1 222 ? -68.857 -9.462 -17.648 1.00 4.70 222 ASP B CA 1
ATOM 3904 C C . ASP B 1 222 ? -67.449 -10.028 -17.773 1.00 4.78 222 ASP B C 1
ATOM 3905 O O . ASP B 1 222 ? -66.579 -9.729 -16.952 1.00 5.72 222 ASP B O 1
ATOM 3910 N N . LEU B 1 223 ? -67.224 -10.838 -18.805 1.00 4.94 223 LEU B N 1
ATOM 3911 C CA . LEU B 1 223 ? -65.951 -11.540 -18.940 1.00 6.51 223 LEU B CA 1
ATOM 3912 C C . LEU B 1 223 ? -64.831 -10.610 -19.394 1.00 4.71 223 LEU B C 1
ATOM 3913 O O . LEU B 1 223 ? -63.695 -10.722 -18.917 1.00 5.51 223 LEU B O 1
ATOM 3918 N N . VAL B 1 224 ? -65.125 -9.699 -20.323 1.00 5.65 224 VAL B N 1
ATOM 3919 C CA . VAL B 1 224 ? -64.107 -8.743 -20.753 1.00 5.11 224 VAL B CA 1
ATOM 3920 C C . VAL B 1 224 ? -63.605 -7.919 -19.568 1.00 3.43 224 VAL B C 1
ATOM 3921 O O . VAL B 1 224 ? -62.395 -7.707 -19.413 1.00 4.42 224 VAL B O 1
ATOM 3925 N N . SER B 1 225 ? -64.516 -7.482 -18.696 1.00 3.75 225 SER B N 1
ATOM 3926 C CA . SER B 1 225 ? -64.130 -6.663 -17.551 1.00 4.73 225 SER B CA 1
ATOM 3927 C C . SER B 1 225 ? -63.275 -7.456 -16.572 1.00 4.20 225 SER B C 1
ATOM 3928 O O . SER B 1 225 ? -62.282 -6.940 -16.049 1.00 4.32 225 SER B O 1
ATOM 3931 N N . LYS B 1 226 ? -63.641 -8.711 -16.318 1.00 3.44 226 LYS B N 1
ATOM 3932 C CA . LYS B 1 226 ? -62.812 -9.563 -15.476 1.00 3.91 226 LYS B CA 1
ATOM 3933 C C . LYS B 1 226 ? -61.397 -9.681 -16.043 1.00 5.65 226 LYS B C 1
ATOM 3934 O O . LYS B 1 226 ? -60.408 -9.587 -15.305 1.00 5.89 226 LYS B O 1
ATOM 3940 N N . ARG B 1 227 ? -61.282 -9.869 -17.357 1.00 4.79 227 ARG B N 1
ATOM 3941 C CA . ARG B 1 227 ? -59.963 -10.010 -17.966 1.00 5.51 227 ARG B CA 1
ATOM 3942 C C . ARG B 1 227 ? -59.133 -8.735 -17.826 1.00 3.67 227 ARG B C 1
ATOM 3943 O O . ARG B 1 227 ? -57.918 -8.802 -17.585 1.00 5.87 227 ARG B O 1
ATOM 3951 N N . ILE B 1 228 ? -59.768 -7.569 -17.976 1.00 3.21 228 ILE B N 1
ATOM 3952 C CA . ILE B 1 228 ? -59.059 -6.303 -17.824 1.00 4.69 228 ILE B CA 1
ATOM 3953 C C . ILE B 1 228 ? -58.478 -6.191 -16.416 1.00 3.82 228 ILE B C 1
ATOM 3954 O O . ILE B 1 228 ? -57.318 -5.817 -16.231 1.00 3.68 228 ILE B O 1
ATOM 3959 N N . LEU B 1 229 ? -59.279 -6.518 -15.395 1.00 4.16 229 LEU B N 1
ATOM 3960 C CA . LEU B 1 229 ? -58.798 -6.461 -14.012 1.00 3.64 229 LEU B CA 1
ATOM 3961 C C . LEU B 1 229 ? -57.682 -7.471 -13.752 1.00 4.65 229 LEU B C 1
ATOM 3962 O O . LEU B 1 229 ? -56.676 -7.141 -13.102 1.00 4.28 229 LEU B O 1
ATOM 3967 N N . LYS B 1 230 ? -57.835 -8.701 -14.262 1.00 3.61 230 LYS B N 1
ATOM 3968 C CA . LYS B 1 230 ? -56.809 -9.721 -14.081 1.00 5.44 230 LYS B CA 1
ATOM 3969 C C . LYS B 1 230 ? -55.493 -9.276 -14.696 1.00 5.45 230 LYS B C 1
ATOM 3970 O O . LYS B 1 230 ? -54.423 -9.406 -14.080 1.00 5.33 230 LYS B O 1
ATOM 3976 N N . GLU B 1 231 ? -55.555 -8.742 -15.913 1.00 4.52 231 GLU B N 1
ATOM 3977 C CA . GLU B 1 231 ? -54.347 -8.313 -16.602 1.00 4.84 231 GLU B CA 1
ATOM 3978 C C . GLU B 1 231 ? -53.690 -7.136 -15.893 1.00 4.41 231 GLU B C 1
ATOM 3979 O O . GLU B 1 231 ? -52.456 -7.050 -15.840 1.00 4.91 231 GLU B O 1
ATOM 3982 N N . ALA B 1 232 ? -54.488 -6.223 -15.336 1.00 3.86 232 ALA B N 1
ATOM 3983 C CA . ALA B 1 232 ? -53.913 -5.127 -14.555 1.00 3.04 232 ALA B CA 1
ATOM 3984 C C . ALA B 1 232 ? -53.168 -5.653 -13.334 1.00 3.80 232 ALA B C 1
ATOM 3985 O O . ALA B 1 232 ? -52.061 -5.196 -13.032 1.00 3.62 232 ALA B O 1
ATOM 3987 N N . ALA B 1 233 ? -53.753 -6.624 -12.624 1.00 4.36 233 ALA B N 1
ATOM 3988 C CA . ALA B 1 233 ? -53.069 -7.239 -11.489 1.00 3.82 233 ALA B CA 1
ATOM 3989 C C . ALA B 1 233 ? -51.740 -7.851 -11.913 1.00 3.04 233 ALA B C 1
ATOM 3990 O O . ALA B 1 233 ? -50.737 -7.731 -11.193 1.00 3.88 233 ALA B O 1
ATOM 3992 N N . ARG B 1 234 ? -51.706 -8.492 -13.084 1.00 4.22 234 ARG B N 1
ATOM 3993 C CA . ARG B 1 234 ? -50.477 -9.116 -13.551 1.00 4.01 234 ARG B CA 1
ATOM 3994 C C . ARG B 1 234 ? -49.410 -8.069 -13.840 1.00 4.48 234 ARG B C 1
ATOM 3995 O O . ARG B 1 234 ? -48.236 -8.257 -13.496 1.00 4.11 234 ARG B O 1
ATOM 3999 N N . GLU B 1 235 ? -49.795 -6.952 -14.456 1.00 2.73 235 GLU B N 1
ATOM 4000 C CA . GLU B 1 235 ? -48.850 -5.869 -14.697 1.00 5.11 235 GLU B CA 1
ATOM 4001 C C . GLU B 1 235 ? -48.273 -5.350 -13.387 1.00 3.87 235 GLU B C 1
ATOM 4002 O O . GLU B 1 235 ? -47.073 -5.055 -13.294 1.00 3.74 235 GLU B O 1
ATOM 4008 N N . LEU B 1 236 ? -49.118 -5.194 -12.370 1.00 2.52 236 LEU B N 1
ATOM 4009 C CA . LEU B 1 236 ? -48.629 -4.718 -11.083 1.00 3.58 236 LEU B CA 1
ATOM 4010 C C . LEU B 1 236 ? -47.684 -5.734 -10.464 1.00 3.30 236 LEU B C 1
ATOM 4011 O O . LEU B 1 236 ? -46.628 -5.372 -9.927 1.00 3.95 236 LEU B O 1
ATOM 4016 N N . PHE B 1 237 ? -48.024 -7.015 -10.565 1.00 2.67 237 PHE B N 1
ATOM 4017 C CA . PHE B 1 237 ? -47.098 -8.038 -10.101 1.00 4.23 237 PHE B CA 1
ATOM 4018 C C . PHE B 1 237 ? -45.759 -7.965 -10.835 1.00 3.50 237 PHE B C 1
ATOM 4019 O O . PHE B 1 237 ? -44.700 -8.092 -10.210 1.00 3.82 237 PHE B O 1
ATOM 4027 N N . LEU B 1 238 ? -45.780 -7.796 -12.161 1.00 3.52 238 LEU B N 1
ATOM 4028 C CA . LEU B 1 238 ? -44.523 -7.701 -12.900 1.00 3.63 238 LEU B CA 1
ATOM 4029 C C . LEU B 1 238 ? -43.645 -6.588 -12.349 1.00 3.77 238 LEU B C 1
ATOM 4030 O O . LEU B 1 238 ? -42.417 -6.719 -12.313 1.00 3.71 238 LEU B O 1
ATOM 4035 N N . SER B 1 239 ? -44.250 -5.467 -11.948 1.00 4.12 239 SER B N 1
ATOM 4036 C CA . SER B 1 239 ? -43.449 -4.364 -11.428 1.00 4.75 239 SER B CA 1
ATOM 4037 C C . SER B 1 239 ? -42.766 -4.753 -10.111 1.00 3.34 239 SER B C 1
ATOM 4038 O O . SER B 1 239 ? -41.626 -4.354 -9.854 1.00 3.22 239 SER B O 1
ATOM 4041 N N . VAL B 1 240 ? -43.435 -5.562 -9.284 1.00 2.42 240 VAL B N 1
ATOM 4042 C CA . VAL B 1 240 ? -42.830 -6.063 -8.047 1.00 4.30 240 VAL B CA 1
ATOM 4043 C C . VAL B 1 240 ? -41.710 -7.051 -8.348 1.00 3.83 240 VAL B C 1
ATOM 4044 O O . VAL B 1 240 ? -40.617 -6.979 -7.769 1.00 3.90 240 VAL B O 1
ATOM 4048 N N . LYS B 1 241 ? -41.980 -8.020 -9.231 1.00 2.89 241 LYS B N 1
ATOM 4049 C CA . LYS B 1 241 ? -40.963 -8.998 -9.594 1.00 5.27 241 LYS B CA 1
ATOM 4050 C C . LYS B 1 241 ? -39.680 -8.309 -10.050 1.00 4.40 241 LYS B C 1
ATOM 4051 O O . LYS B 1 241 ? -38.574 -8.693 -9.638 1.00 4.97 241 LYS B O 1
ATOM 4057 N N . ALA B 1 242 ? -39.807 -7.265 -10.871 1.00 2.91 242 ALA B N 1
ATOM 4058 C CA . ALA B 1 242 ? -38.640 -6.530 -11.344 1.00 4.10 242 ALA B CA 1
ATOM 4059 C C . ALA B 1 242 ? -37.847 -5.930 -10.187 1.00 4.39 242 ALA B C 1
ATOM 4060 O O . ALA B 1 242 ? -36.622 -6.101 -10.111 1.00 4.82 242 ALA B O 1
ATOM 4062 N N . VAL B 1 243 ? -38.522 -5.219 -9.278 1.00 3.35 243 VAL B N 1
ATOM 4063 C CA . VAL B 1 243 ? -37.828 -4.569 -8.169 1.00 4.32 243 VAL B CA 1
ATOM 4064 C C . VAL B 1 243 ? -37.214 -5.600 -7.231 1.00 4.85 243 VAL B C 1
ATOM 4065 O O . VAL B 1 243 ? -36.070 -5.441 -6.776 1.00 4.24 243 VAL B O 1
ATOM 4069 N N . VAL B 1 244 ? -37.965 -6.653 -6.903 1.00 3.91 244 VAL B N 1
ATOM 4070 C CA . VAL B 1 244 ? -37.451 -7.707 -6.027 1.00 4.73 244 VAL B CA 1
ATOM 4071 C C . VAL B 1 244 ? -36.179 -8.314 -6.606 1.00 5.97 244 VAL B C 1
ATOM 4072 O O . VAL B 1 244 ? -35.206 -8.563 -5.878 1.00 7.14 244 VAL B O 1
ATOM 4076 N N . GLU B 1 245 ? -36.156 -8.552 -7.917 1.00 5.96 245 GLU B N 1
ATOM 4077 C CA . GLU B 1 245 ? -34.991 -9.190 -8.524 1.00 7.47 245 GLU B CA 1
ATOM 4078 C C . GLU B 1 245 ? -33.805 -8.235 -8.572 1.00 7.65 245 GLU B C 1
ATOM 4079 O O . GLU B 1 245 ? -32.674 -8.625 -8.244 1.00 7.98 245 GLU B O 1
ATOM 4085 N N . VAL B 1 246 ? -34.043 -6.976 -8.945 1.00 6.24 246 VAL B N 1
ATOM 4086 C CA . VAL B 1 246 ? -32.981 -5.974 -8.993 1.00 6.39 246 VAL B CA 1
ATOM 4087 C C . VAL B 1 246 ? -32.341 -5.801 -7.622 1.00 6.47 246 VAL B C 1
ATOM 4088 O O . VAL B 1 246 ? -31.117 -5.652 -7.504 1.00 7.46 246 VAL B O 1
ATOM 4092 N N . LEU B 1 247 ? -33.149 -5.840 -6.564 1.00 5.35 247 LEU B N 1
ATOM 4093 C CA . LEU B 1 247 ? -32.673 -5.636 -5.204 1.00 5.93 247 LEU B CA 1
ATOM 4094 C C . LEU B 1 247 ? -32.234 -6.923 -4.524 1.00 4.79 247 LEU B C 1
ATOM 4095 O O . LEU B 1 247 ? -31.883 -6.891 -3.335 1.00 6.06 247 LEU B O 1
ATOM 4100 N N . SER B 1 248 ? -32.236 -8.039 -5.253 1.00 5.92 248 SER B N 1
ATOM 4101 C CA . SER B 1 248 ? -31.767 -9.329 -4.743 1.00 6.88 248 SER B CA 1
ATOM 4102 C C . SER B 1 248 ? -32.559 -9.793 -3.527 1.00 6.89 248 SER B C 1
ATOM 4103 O O . SER B 1 248 ? -32.005 -10.377 -2.590 1.00 6.87 248 SER B O 1
ATOM 4106 N N . MET B 1 249 ? -33.878 -9.579 -3.555 1.00 5.16 249 MET B N 1
ATOM 4107 C CA . MET B 1 249 ? -34.728 -9.940 -2.425 1.00 6.57 249 MET B CA 1
ATOM 4108 C C . MET B 1 249 ? -35.639 -11.123 -2.723 1.00 5.03 249 MET B C 1
ATOM 4109 O O . MET B 1 249 ? -36.610 -11.341 -1.987 1.00 6.66 249 MET B O 1
ATOM 4114 N N . GLN B 1 250 ? -35.339 -11.882 -3.782 1.00 6.73 250 GLN B N 1
ATOM 4115 C CA . GLN B 1 250 ? -36.149 -13.037 -4.171 1.00 7.86 250 GLN B CA 1
ATOM 4116 C C . GLN B 1 250 ? -36.407 -13.983 -3.007 1.00 7.71 250 GLN B C 1
ATOM 4117 O O . GLN B 1 250 ? -37.471 -14.610 -2.935 1.00 7.37 250 GLN B O 1
ATOM 4123 N N . ASN B 1 251 ? -35.441 -14.123 -2.098 1.00 6.11 251 ASN B N 1
ATOM 4124 C CA . ASN B 1 251 ? -35.524 -15.124 -1.043 1.00 6.80 251 ASN B CA 1
ATOM 4125 C C . ASN B 1 251 ? -35.347 -14.500 0.336 1.00 7.52 251 ASN B C 1
ATOM 4126 O O . ASN B 1 251 ? -34.942 -15.181 1.282 1.00 8.52 251 ASN B O 1
ATOM 4131 N N . LYS B 1 252 ? -35.660 -13.219 0.478 1.00 5.63 252 LYS B N 1
ATOM 4132 C CA . LYS B 1 252 ? -35.474 -12.520 1.735 1.00 7.97 252 LYS B CA 1
ATOM 4133 C C . LYS B 1 252 ? -36.813 -12.057 2.290 1.00 7.04 252 LYS B C 1
ATOM 4134 O O . LYS B 1 252 ? -37.796 -11.904 1.557 1.00 6.78 252 LYS B O 1
ATOM 4140 N N . LYS B 1 253 ? -36.845 -11.849 3.604 1.00 8.10 253 LYS B N 1
ATOM 4141 C CA . LYS B 1 253 ? -38.014 -11.256 4.237 1.00 7.27 253 LYS B CA 1
ATOM 4142 C C . LYS B 1 253 ? -38.234 -9.863 3.674 1.00 8.63 253 LYS B C 1
ATOM 4143 O O . LYS B 1 253 ? -37.317 -9.039 3.644 1.00 10.47 253 LYS B O 1
ATOM 4145 N N . VAL B 1 254 ? -39.450 -9.609 3.213 1.00 7.22 254 VAL B N 1
ATOM 4146 C CA . VAL B 1 254 ? -39.823 -8.329 2.627 1.00 8.85 254 VAL B CA 1
ATOM 4147 C C . VAL B 1 254 ? -41.192 -7.956 3.162 1.00 6.60 254 VAL B C 1
ATOM 4148 O O . VAL B 1 254 ? -42.077 -8.807 3.256 1.00 9.17 254 VAL B O 1
ATOM 4152 N N . VAL B 1 255 ? -41.371 -6.688 3.516 1.00 4.62 255 VAL B N 1
ATOM 4153 C CA . VAL B 1 255 ? -42.701 -6.144 3.783 1.00 5.11 255 VAL B CA 1
ATOM 4154 C C . VAL B 1 255 ? -43.115 -5.308 2.582 1.00 4.29 255 VAL B C 1
ATOM 4155 O O . VAL B 1 255 ? -42.351 -4.445 2.125 1.00 4.27 255 VAL B O 1
ATOM 4159 N N . LEU B 1 256 ? -44.308 -5.581 2.059 1.00 2.69 256 LEU B N 1
ATOM 4160 C CA . LEU B 1 256 ? -44.843 -4.905 0.888 1.00 2.82 256 LEU B CA 1
ATOM 4161 C C . LEU B 1 256 ? -46.189 -4.295 1.242 1.00 3.06 256 LEU B C 1
ATOM 4162 O O . LEU B 1 256 ? -46.988 -4.906 1.955 1.00 4.01 256 LEU B O 1
ATOM 4167 N N . THR B 1 257 ? -46.440 -3.085 0.741 1.00 3.00 257 THR B N 1
ATOM 4168 C CA . THR B 1 257 ? -47.741 -2.451 0.901 1.00 3.05 257 THR B CA 1
ATOM 4169 C C . THR B 1 257 ? -48.140 -1.811 -0.423 1.00 3.53 257 THR B C 1
ATOM 4170 O O . THR B 1 257 ? -47.382 -1.814 -1.399 1.00 3.32 257 THR B O 1
ATOM 4174 N N . THR B 1 258 ? -49.355 -1.274 -0.447 1.00 3.35 258 THR B N 1
ATOM 4175 C CA . THR B 1 258 ? -49.996 -0.822 -1.673 1.00 4.84 258 THR B CA 1
ATOM 4176 C C . THR B 1 258 ? -50.739 0.475 -1.410 1.00 3.30 258 THR B C 1
ATOM 4177 O O . THR B 1 258 ? -51.343 0.651 -0.345 1.00 3.49 258 THR B O 1
ATOM 4181 N N . ALA B 1 259 ? -50.673 1.387 -2.378 1.00 3.77 259 ALA B N 1
ATOM 4182 C CA . ALA B 1 259 ? -51.340 2.678 -2.312 1.00 4.24 259 ALA B CA 1
ATOM 4183 C C . ALA B 1 259 ? -52.086 2.902 -3.616 1.00 3.67 259 ALA B C 1
ATOM 4184 O O . ALA B 1 259 ? -51.692 2.393 -4.669 1.00 4.26 259 ALA B O 1
ATOM 4186 N N . GLY B 1 260 ? -53.176 3.652 -3.534 1.00 6.51 260 GLY B N 1
ATOM 4187 C CA . GLY B 1 260 ? -53.916 4.040 -4.714 1.00 6.75 260 GLY B CA 1
ATOM 4188 C C . GLY B 1 260 ? -55.279 3.379 -4.763 1.00 8.45 260 GLY B C 1
ATOM 4189 O O . GLY B 1 260 ? -55.482 2.258 -4.274 1.00 9.66 260 GLY B O 1
ATOM 4190 N N . GLY B 1 261 ? -56.220 4.071 -5.390 1.00 7.70 261 GLY B N 1
ATOM 4191 C CA . GLY B 1 261 ? -57.608 3.649 -5.366 1.00 15.20 261 GLY B CA 1
ATOM 4192 C C . GLY B 1 261 ? -57.965 2.517 -6.295 1.00 14.42 261 GLY B C 1
ATOM 4193 O O . GLY B 1 261 ? -59.116 2.077 -6.286 1.00 19.97 261 GLY B O 1
ATOM 4194 N N . VAL B 1 262 ? -57.036 2.046 -7.116 1.00 7.89 262 VAL B N 1
ATOM 4195 C CA . VAL B 1 262 ? -57.288 0.860 -7.918 1.00 9.18 262 VAL B CA 1
ATOM 4196 C C . VAL B 1 262 ? -56.917 -0.365 -7.097 1.00 8.50 262 VAL B C 1
ATOM 4197 O O . VAL B 1 262 ? -57.790 -1.166 -6.739 1.00 11.02 262 VAL B O 1
ATOM 4201 N N . ILE B 1 263 ? -55.628 -0.501 -6.766 1.00 5.31 263 ILE B N 1
ATOM 4202 C CA . ILE B 1 263 ? -55.164 -1.696 -6.069 1.00 6.03 263 ILE B CA 1
ATOM 4203 C C . ILE B 1 263 ? -55.847 -1.845 -4.706 1.00 6.45 263 ILE B C 1
ATOM 4204 O O . ILE B 1 263 ? -56.116 -2.967 -4.259 1.00 8.44 263 ILE B O 1
ATOM 4209 N N . ASN B 1 264 ? -56.182 -0.739 -4.038 1.00 4.60 264 ASN B N 1
ATOM 4210 C CA . ASN B 1 264 ? -56.720 -0.860 -2.689 1.00 7.34 264 ASN B CA 1
ATOM 4211 C C . ASN B 1 264 ? -58.235 -1.012 -2.648 1.00 8.85 264 ASN B C 1
ATOM 4212 O O . ASN B 1 264 ? -58.776 -1.400 -1.601 1.00 9.25 264 ASN B O 1
ATOM 4217 N N . ASN B 1 265 ? -58.934 -0.766 -3.756 1.00 5.07 265 ASN B N 1
ATOM 4218 C CA . ASN B 1 265 ? -60.388 -0.744 -3.741 1.00 6.95 265 ASN B CA 1
ATOM 4219 C C . ASN B 1 265 ? -61.034 -1.945 -4.413 1.00 6.08 265 ASN B C 1
ATOM 4220 O O . ASN B 1 265 ? -62.159 -2.294 -4.066 1.00 8.40 265 ASN B O 1
ATOM 4225 N N . ILE B 1 266 ? -60.382 -2.596 -5.367 1.00 6.02 266 ILE B N 1
ATOM 4226 C CA . ILE B 1 266 ? -61.034 -3.616 -6.184 1.00 5.80 266 ILE B CA 1
ATOM 4227 C C . ILE B 1 266 ? -60.659 -4.982 -5.627 1.00 6.81 266 ILE B C 1
ATOM 4228 O O . ILE B 1 266 ? -59.514 -5.420 -5.773 1.00 5.49 266 ILE B O 1
ATOM 4233 N N . ASN B 1 267 ? -61.621 -5.680 -5.013 1.00 5.75 267 ASN B N 1
ATOM 4234 C CA . ASN B 1 267 ? -61.316 -6.935 -4.328 1.00 6.91 267 ASN B CA 1
ATOM 4235 C C . ASN B 1 267 ? -60.638 -7.938 -5.250 1.00 4.92 267 ASN B C 1
ATOM 4236 O O . ASN B 1 267 ? -59.636 -8.558 -4.876 1.00 6.53 267 ASN B O 1
ATOM 4241 N N . TYR B 1 268 ? -61.184 -8.130 -6.455 1.00 5.84 268 TYR B N 1
ATOM 4242 C CA . TYR B 1 268 ? -60.643 -9.144 -7.357 1.00 5.94 268 TYR B CA 1
ATOM 4243 C C . TYR B 1 268 ? -59.220 -8.798 -7.785 1.00 5.04 268 TYR B C 1
ATOM 4244 O O . TYR B 1 268 ? -58.341 -9.671 -7.811 1.00 4.84 268 TYR B O 1
ATOM 4253 N N . LEU B 1 269 ? -58.976 -7.534 -8.117 1.00 4.79 269 LEU B N 1
ATOM 4254 C CA . LEU B 1 269 ? -57.641 -7.135 -8.541 1.00 4.00 269 LEU B CA 1
ATOM 4255 C C . LEU B 1 269 ? -56.648 -7.282 -7.394 1.00 3.53 269 LEU B C 1
ATOM 4256 O O . LEU B 1 269 ? -55.546 -7.820 -7.584 1.00 4.73 269 LEU B O 1
ATOM 4261 N N . TYR B 1 270 ? -57.024 -6.826 -6.196 1.00 3.76 270 TYR B N 1
ATOM 4262 C CA . TYR B 1 270 ? -56.160 -6.980 -5.030 1.00 4.08 270 TYR B CA 1
ATOM 4263 C C . TYR B 1 270 ? -55.869 -8.449 -4.760 1.00 4.58 270 TYR B C 1
ATOM 4264 O O . TYR B 1 270 ? -54.721 -8.822 -4.480 1.00 4.20 270 TYR B O 1
ATOM 4273 N N . ASP B 1 271 ? -56.897 -9.303 -4.866 1.00 5.35 271 ASP B N 1
ATOM 4274 C CA . ASP B 1 271 ? -56.732 -10.737 -4.612 1.00 5.36 271 ASP B CA 1
ATOM 4275 C C . ASP B 1 271 ? -55.813 -11.390 -5.639 1.00 4.79 271 ASP B C 1
ATOM 4276 O O . ASP B 1 271 ? -54.991 -12.244 -5.289 1.00 5.70 271 ASP B O 1
ATOM 4281 N N . GLU B 1 272 ? -55.973 -11.047 -6.921 1.00 3.90 272 GLU B N 1
ATOM 4282 C CA . GLU B 1 272 ? -55.114 -11.622 -7.948 1.00 3.16 272 GLU B CA 1
ATOM 4283 C C . GLU B 1 272 ? -53.671 -11.192 -7.733 1.00 4.33 272 GLU B C 1
ATOM 4284 O O . GLU B 1 272 ? -52.747 -12.009 -7.828 1.00 5.03 272 GLU B O 1
ATOM 4290 N N . PHE B 1 273 ? -53.465 -9.912 -7.410 1.00 4.89 273 PHE B N 1
ATOM 4291 C CA . PHE B 1 273 ? -52.126 -9.414 -7.117 1.00 4.32 273 PHE B CA 1
ATOM 4292 C C . PHE B 1 273 ? -51.504 -10.172 -5.946 1.00 4.10 273 PHE B C 1
ATOM 4293 O O . PHE B 1 273 ? -50.369 -10.659 -6.036 1.00 4.92 273 PHE B O 1
ATOM 4301 N N . ARG B 1 274 ? -52.253 -10.319 -4.850 1.00 5.09 274 ARG B N 1
ATOM 4302 C CA . ARG B 1 274 ? -51.752 -11.063 -3.694 1.00 5.69 274 ARG B CA 1
ATOM 4303 C C . ARG B 1 274 ? -51.428 -12.510 -4.054 1.00 6.56 274 ARG B C 1
ATOM 4304 O O . ARG B 1 274 ? -50.417 -13.063 -3.595 1.00 6.73 274 ARG B O 1
ATOM 4312 N N . LYS B 1 275 ? -52.264 -13.139 -4.877 1.00 6.32 275 LYS B N 1
ATOM 4313 C CA . LYS B 1 275 ? -52.018 -14.527 -5.256 1.00 7.51 275 LYS B CA 1
ATOM 4314 C C . LYS B 1 275 ? -50.711 -14.671 -6.022 1.00 6.79 275 LYS B C 1
ATOM 4315 O O . LYS B 1 275 ? -49.952 -15.621 -5.785 1.00 7.02 275 LYS B O 1
ATOM 4321 N N . PHE B 1 276 ? -50.433 -13.743 -6.942 1.00 6.53 276 PHE B N 1
ATOM 4322 C CA . PHE B 1 276 ? -49.156 -13.766 -7.645 1.00 7.20 276 PHE B CA 1
ATOM 4323 C C . PHE B 1 276 ? -47.995 -13.658 -6.669 1.00 7.64 276 PHE B C 1
ATOM 4324 O O . PHE B 1 276 ? -47.004 -14.387 -6.795 1.00 9.85 276 PHE B O 1
ATOM 4332 N N . LEU B 1 277 ? -48.083 -12.744 -5.701 1.00 5.75 277 LEU B N 1
ATOM 4333 C CA . LEU B 1 277 ? -46.996 -12.585 -4.733 1.00 7.14 277 LEU B CA 1
ATOM 4334 C C . LEU B 1 277 ? -46.816 -13.846 -3.902 1.00 9.73 277 LEU B C 1
ATOM 4335 O O . LEU B 1 277 ? -45.687 -14.310 -3.684 1.00 9.01 277 LEU B O 1
ATOM 4340 N N . ASN B 1 278 ? -47.924 -14.417 -3.429 1.00 8.66 278 ASN B N 1
ATOM 4341 C CA . ASN B 1 278 ? -47.856 -15.602 -2.586 1.00 10.72 278 ASN B CA 1
ATOM 4342 C C . ASN B 1 278 ? -47.324 -16.799 -3.357 1.00 8.63 278 ASN B C 1
ATOM 4343 O O . ASN B 1 278 ? -46.661 -17.664 -2.768 1.00 12.85 278 ASN B O 1
ATOM 4348 N N . LEU B 1 279 ? -47.580 -16.856 -4.664 1.00 7.76 279 LEU B N 1
ATOM 4349 C CA . LEU B 1 279 ? -47.070 -17.949 -5.477 1.00 11.39 279 LEU B CA 1
ATOM 4350 C C . LEU B 1 279 ? -45.552 -17.886 -5.571 1.00 12.62 279 LEU B C 1
ATOM 4351 O O . LEU B 1 279 ? -44.869 -18.904 -5.415 1.00 14.23 279 LEU B O 1
ATOM 4355 N N . ASN B 1 280 ? -45.008 -16.689 -5.771 1.00 6.90 280 ASN B N 1
ATOM 4356 C CA . ASN B 1 280 ? -43.612 -16.499 -6.140 1.00 8.12 280 ASN B CA 1
ATOM 4357 C C . ASN B 1 280 ? -42.677 -16.236 -4.970 1.00 5.54 280 ASN B C 1
ATOM 4358 O O . ASN B 1 280 ? -41.482 -16.530 -5.084 1.00 6.77 280 ASN B O 1
ATOM 4363 N N . TYR B 1 281 ? -43.169 -15.669 -3.870 1.00 5.93 281 TYR B N 1
ATOM 4364 C CA . TYR B 1 281 ? -42.316 -15.142 -2.800 1.00 5.77 281 TYR B CA 1
ATOM 4365 C C . TYR B 1 281 ? -42.834 -15.573 -1.441 1.00 7.73 281 TYR B C 1
ATOM 4366 O O . TYR B 1 281 ? -43.610 -14.842 -0.806 1.00 9.68 281 TYR B O 1
ATOM 4375 N N . PRO B 1 282 ? -42.404 -16.738 -0.943 1.00 7.31 282 PRO B N 1
ATOM 4376 C CA . PRO B 1 282 ? -42.836 -17.201 0.386 1.00 6.44 282 PRO B CA 1
ATOM 4377 C C . PRO B 1 282 ? -42.600 -16.185 1.500 1.00 8.19 282 PRO B C 1
ATOM 4378 O O . PRO B 1 282 ? -43.372 -16.139 2.467 1.00 10.82 282 PRO B O 1
ATOM 4382 N N . LYS B 1 283 ? -41.568 -15.357 1.380 1.00 7.10 283 LYS B N 1
ATOM 4383 C CA . LYS B 1 283 ? -41.136 -14.480 2.458 1.00 6.64 283 LYS B CA 1
ATOM 4384 C C . LYS B 1 283 ? -41.610 -13.037 2.299 1.00 8.02 283 LYS B C 1
ATOM 4385 O O . LYS B 1 283 ? -41.225 -12.186 3.107 1.00 8.31 283 LYS B O 1
ATOM 4391 N N . VAL B 1 284 ? -42.421 -12.728 1.291 1.00 7.13 284 VAL B N 1
ATOM 4392 C CA . VAL B 1 284 ? -43.017 -11.395 1.186 1.00 8.19 284 VAL B CA 1
ATOM 4393 C C . VAL B 1 284 ? -44.279 -11.348 2.040 1.00 9.71 284 VAL B C 1
ATOM 4394 O O . VAL B 1 284 ? -45.185 -12.169 1.869 1.00 12.43 284 VAL B O 1
ATOM 4398 N N . LYS B 1 285 ? -44.328 -10.399 2.968 1.00 7.02 285 LYS B N 1
ATOM 4399 C CA . LYS B 1 285 ? -45.487 -10.157 3.818 1.00 10.72 285 LYS B CA 1
ATOM 4400 C C . LYS B 1 285 ? -46.190 -8.903 3.314 1.00 8.95 285 LYS B C 1
ATOM 4401 O O . LYS B 1 285 ? -45.566 -7.844 3.200 1.00 8.58 285 LYS B O 1
ATOM 4404 N N . ILE B 1 286 ? -47.485 -9.019 3.025 1.00 8.11 286 ILE B N 1
ATOM 4405 C CA . ILE B 1 286 ? -48.293 -7.908 2.532 1.00 6.86 286 ILE B CA 1
ATOM 4406 C C . ILE B 1 286 ? -49.083 -7.301 3.679 1.00 8.28 286 ILE B C 1
ATOM 4407 O O . ILE B 1 286 ? -49.745 -8.020 4.440 1.00 10.85 286 ILE B O 1
ATOM 4412 N N . ILE B 1 287 ? -49.010 -5.977 3.811 1.00 6.79 287 ILE B N 1
ATOM 4413 C CA . ILE B 1 287 ? -49.700 -5.260 4.877 1.00 5.98 287 ILE B CA 1
ATOM 4414 C C . ILE B 1 287 ? -50.429 -4.050 4.301 1.00 5.81 287 ILE B C 1
ATOM 4415 O O . ILE B 1 287 ? -50.158 -3.604 3.187 1.00 5.45 287 ILE B O 1
ATOM 4420 N N . SER B 1 288 ? -51.372 -3.525 5.078 1.00 4.78 288 SER B N 1
ATOM 4421 C CA . SER B 1 288 ? -51.988 -2.255 4.732 1.00 4.82 288 SER B CA 1
ATOM 4422 C C . SER B 1 288 ? -51.080 -1.104 5.160 1.00 6.29 288 SER B C 1
ATOM 4423 O O . SER B 1 288 ? -50.173 -1.264 5.983 1.00 8.80 288 SER B O 1
ATOM 4426 N N . MET B 1 289 ? -51.316 0.072 4.591 1.00 4.12 289 MET B N 1
ATOM 4427 C CA . MET B 1 289 ? -50.542 1.236 5.017 1.00 4.43 289 MET B CA 1
ATOM 4428 C C . MET B 1 289 ? -50.955 1.749 6.387 1.00 5.30 289 MET B C 1
ATOM 4429 O O . MET B 1 289 ? -52.142 1.955 6.651 1.00 5.10 289 MET B O 1
ATOM 4434 N N . LYS B 1 290 ? -49.953 1.996 7.244 1.00 4.39 290 LYS B N 1
ATOM 4435 C CA . LYS B 1 290 ? -50.218 2.479 8.596 1.00 5.16 290 LYS B CA 1
ATOM 4436 C C . LYS B 1 290 ? -50.707 3.925 8.604 1.00 5.55 290 LYS B C 1
ATOM 4437 O O . LYS B 1 290 ? -51.488 4.310 9.482 1.00 7.90 290 LYS B O 1
ATOM 4443 N N . ASN B 1 291 ? -50.262 4.736 7.647 1.00 5.42 291 ASN B N 1
ATOM 4444 C CA . ASN B 1 291 ? -50.650 6.137 7.530 1.00 5.42 291 ASN B CA 1
ATOM 4445 C C . ASN B 1 291 ? -50.693 6.473 6.053 1.00 5.51 291 ASN B C 1
ATOM 4446 O O . ASN B 1 291 ? -50.200 5.711 5.216 1.00 6.67 291 ASN B O 1
ATOM 4451 N N . ASP B 1 292 ? -51.255 7.638 5.731 1.00 5.07 292 ASP B N 1
ATOM 4452 C CA . ASP B 1 292 ? -51.299 8.059 4.338 1.00 5.43 292 ASP B CA 1
ATOM 4453 C C . ASP B 1 292 ? -49.962 8.650 3.885 1.00 4.63 292 ASP B C 1
ATOM 4454 O O . ASP B 1 292 ? -49.025 8.822 4.671 1.00 4.97 292 ASP B O 1
ATOM 4459 N N . SER B 1 293 ? -49.886 8.953 2.590 1.00 4.44 293 SER B N 1
ATOM 4460 C CA . SER B 1 293 ? -48.639 9.422 2.000 1.00 5.01 293 SER B CA 1
ATOM 4461 C C . SER B 1 293 ? -48.238 10.794 2.531 1.00 3.94 293 SER B C 1
ATOM 4462 O O . SER B 1 293 ? -47.047 11.066 2.695 1.00 4.06 293 SER B O 1
ATOM 4465 N N . ALA B 1 294 ? -49.206 11.688 2.752 1.00 4.40 294 ALA B N 1
ATOM 4466 C CA . ALA B 1 294 ? -48.883 12.995 3.311 1.00 4.67 294 ALA B CA 1
ATOM 4467 C C . ALA B 1 294 ? -48.217 12.847 4.670 1.00 3.27 294 ALA B C 1
ATOM 4468 O O . ALA B 1 294 ? -47.255 13.561 4.981 1.00 3.71 294 ALA B O 1
ATOM 4470 N N . PHE B 1 295 ? -48.692 11.906 5.487 1.00 3.73 295 PHE B N 1
ATOM 4471 C CA . PHE B 1 295 ? -48.020 11.664 6.759 1.00 3.30 295 PHE B CA 1
ATOM 4472 C C . PHE B 1 295 ? -46.633 11.070 6.546 1.00 3.98 295 PHE B C 1
ATOM 4473 O O . PHE B 1 295 ? -45.700 11.378 7.300 1.00 3.57 295 PHE B O 1
ATOM 4481 N N . GLY B 1 296 ? -46.468 10.231 5.518 1.00 2.52 296 GLY B N 1
ATOM 4482 C CA . GLY B 1 296 ? -45.134 9.772 5.179 1.00 3.65 296 GLY B CA 1
ATOM 4483 C C . GLY B 1 296 ? -44.185 10.922 4.889 1.00 4.77 296 GLY B C 1
ATOM 4484 O O . GLY B 1 296 ? -43.010 10.880 5.266 1.00 3.47 296 GLY B O 1
ATOM 4485 N N . ALA B 1 297 ? -44.671 11.952 4.188 1.00 3.47 297 ALA B N 1
ATOM 4486 C CA . ALA B 1 297 ? -43.831 13.117 3.936 1.00 2.60 297 ALA B CA 1
ATOM 4487 C C . ALA B 1 297 ? -43.509 13.847 5.235 1.00 3.41 297 ALA B C 1
ATOM 4488 O O . ALA B 1 297 ? -42.386 14.333 5.420 1.00 4.15 297 ALA B O 1
ATOM 4490 N N . VAL B 1 298 ? -44.469 13.888 6.166 1.00 2.59 298 VAL B N 1
ATOM 4491 C CA . VAL B 1 298 ? -44.219 14.425 7.508 1.00 4.12 298 VAL B CA 1
ATOM 4492 C C . VAL B 1 298 ? -43.096 13.655 8.195 1.00 4.26 298 VAL B C 1
ATOM 4493 O O . VAL B 1 298 ? -42.208 14.255 8.808 1.00 4.26 298 VAL B O 1
ATOM 4497 N N . ILE B 1 299 ? -43.112 12.316 8.096 1.00 3.95 299 ILE B N 1
ATOM 4498 C CA . ILE B 1 299 ? -42.058 11.500 8.701 1.00 4.86 299 ILE B CA 1
ATOM 4499 C C . ILE B 1 299 ? -40.709 11.843 8.099 1.00 4.55 299 ILE B C 1
ATOM 4500 O O . ILE B 1 299 ? -39.714 12.016 8.810 1.00 5.51 299 ILE B O 1
ATOM 4505 N N . ILE B 1 300 ? -40.647 11.924 6.778 1.00 4.38 300 ILE B N 1
ATOM 4506 C CA . ILE B 1 300 ? -39.364 12.201 6.147 1.00 5.15 300 ILE B CA 1
ATOM 4507 C C . ILE B 1 300 ? -38.859 13.585 6.542 1.00 4.21 300 ILE B C 1
ATOM 4508 O O . ILE B 1 300 ? -37.664 13.769 6.824 1.00 5.30 300 ILE B O 1
ATOM 4513 N N . ALA B 1 301 ? -39.758 14.576 6.587 1.00 3.64 301 ALA B N 1
ATOM 4514 C CA . ALA B 1 301 ? -39.362 15.930 6.974 1.00 3.61 301 ALA B CA 1
ATOM 4515 C C . ALA B 1 301 ? -38.904 15.981 8.424 1.00 4.31 301 ALA B C 1
ATOM 4516 O O . ALA B 1 301 ? -37.828 16.518 8.724 1.00 6.15 301 ALA B O 1
ATOM 4518 N N . ARG B 1 302 ? -39.712 15.438 9.342 1.00 4.80 302 ARG B N 1
ATOM 4519 C CA . ARG B 1 302 ? -39.392 15.535 10.762 1.00 6.18 302 ARG B CA 1
ATOM 4520 C C . ARG B 1 302 ? -38.141 14.742 11.106 1.00 6.77 302 ARG B C 1
ATOM 4521 O O . ARG B 1 302 ? -37.401 15.119 12.028 1.00 6.75 302 ARG B O 1
ATOM 4529 N N . SER B 1 303 ? -37.895 13.650 10.391 1.00 5.98 303 SER B N 1
ATOM 4530 C CA . SER B 1 303 ? -36.750 12.806 10.700 1.00 7.68 303 SER B CA 1
ATOM 4531 C C . SER B 1 303 ? -35.442 13.516 10.406 1.00 7.73 303 SER B C 1
ATOM 4532 O O . SER B 1 303 ? -34.412 13.157 10.992 1.00 8.59 303 SER B O 1
ATOM 4535 N N . GLU B 1 304 ? -35.470 14.541 9.546 1.00 7.41 304 GLU B N 1
ATOM 4536 C CA . GLU B 1 304 ? -34.290 15.354 9.267 1.00 7.77 304 GLU B CA 1
ATOM 4537 C C . GLU B 1 304 ? -34.086 16.472 10.282 1.00 8.81 304 GLU B C 1
ATOM 4538 O O . GLU B 1 304 ? -33.081 17.188 10.198 1.00 14.88 304 GLU B O 1
ATOM 4544 N N . CYS B 1 305 ? -34.990 16.623 11.241 1.00 7.70 305 CYS B N 1
ATOM 4545 C CA . CYS B 1 305 ? -34.904 17.643 12.273 1.00 11.71 305 CYS B CA 1
ATOM 4546 C C . CYS B 1 305 ? -34.382 17.016 13.561 1.00 13.25 305 CYS B C 1
ATOM 4547 O O . CYS B 1 305 ? -34.563 15.822 13.810 1.00 14.51 305 CYS B O 1
ATOM 4550 N N . ASP B 1 306 ? -33.734 17.832 14.380 1.00 16.56 306 ASP B N 1
ATOM 4551 C CA . ASP B 1 306 ? -33.109 17.354 15.610 1.00 21.05 306 ASP B CA 1
ATOM 4552 C C . ASP B 1 306 ? -34.111 16.707 16.559 1.00 24.43 306 ASP B C 1
ATOM 4553 O O . ASP B 1 306 ? -33.781 15.751 17.260 1.00 21.77 306 ASP B O 1
#